Protein AF-0000000076749119 (afdb_homodimer)

Secondary structure (DSSP, 8-state):
-EEEEEEEETTTTEEEEEEEESSS-GGGTSEEEETTTEEEEEEESS--TTHHHHHHHHHHTT--HHHHHHHHHHT-TTGGGEEEEEEETTS-EEEEE-TTSPSS-EEEEETTEEEEEES-S-THHHHHHHHHHHHHHBS-HHHHHTTPPP-BPTTHHHHHHHHHHHHHHHHHHHTT--S---EEEEEEE-SSS--EEEEES--SS-HHHHHHHHHHHHHSHHHHHHHHTS---/-EEEEEEEETTTTEEEEEEEESSS-GGGTSEEEETTTEEEEEEESS--TTHHHHHHHHHHTT--HHHHHHHHHHT-TTGGGEEEEEEETTS-EEEEE-TTSPSS-EEEEETTEEEEEES-S-THHHHHHHHHHHHHHBS-HHHHHTTPPP-BPTTHHHHHHHHHHHHHHHHHHHT-S-S---EEEEEEE-SSS--EEEEES--SS-HHHHHHHHHHHHTSHHHHHHHHTS---

Sequence (466 aa):
MTISLIHVNPKTGLSASITATGGVAVGGYVNHSWRNLGGCATQGLFTNPWYADLARKCLTEGMSAAETVEALKAGDAEFSKRQCLVMDKNGNSAFIHGNDNVPVTGSIAFPTLAVAGNMLESNSVLAALADSFLEQVAINVESVKAGGVPTYRHDYEDQLPETLISALEKALQAGGDKRGTFSASLRVESMTKAPVDIRVDWADGDLIEALRKVLRHVRGAEFQEFLNNLPNQMTISLIHVNPKTGLSASITATGGVAVGGYVNHSWRNLGGCATQGLFTNPWYADLARKCLTEGMSAAETVEALKAGDAEFSKRQCLVMDKNGNSAFIHGNDNVPVTGSIAFPTLAVAGNMLESNSVLAALADSFLEQVAINVESVKAGGVPTYRHDYEDQLPETLISALEKALQAGGDKRGTFSASLRVESMTKAPVDIRVDWADGDLIEALRKVLRHVRGAEFQEFLNNLPNQ

Foldseek 3Di:
DKKKKWFADLVFQKIKMKMWFLAFQLVQAAWATDGLWWIKGKDFQDGDRCLRVQLSVCSVVPHAQVRSVVVSPVVDPVLLRIWMWTHTSQQDIDIRHRVPGAPPWDKDGWRRMIMTDGPFLDCVLRVLLRLQLLVQFFDPSVCRSVRDDGDTDDPSLVCVLVSNLRSNVRSCVRRPVDPRIFKMWIWMAGLPWAIDTDIGRGDNDDHSVVSVVVVVVCVDPVNVVVRVPDDSD/DKKKKWFADLVFQKIKMKMWFLAFQLVQAAWATDGLWWIKGKDFQDGDRCLRVQLSVCSVVPHAQARSVVVSPVVDPVLLRIWMWTHTSQQDIDIRHRVPGAPPWDKDGWRRMIMTDTPFLDCVLRVLLRLQLLVQFFDPSVCRSVRDDGDGDDPSLVCVLVSNLRSNVRSCVRRPVDDGIFKMWIWMAGLPWAIDTDIGRGDPDR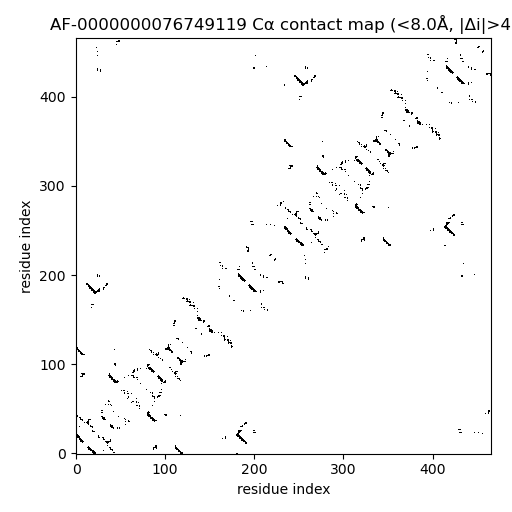HSVVSVVVVVVCVDPVNVVVRVPDDSD

pLDDT: mean 96.7, std 5.25, range [51.69, 98.94]

Structure (mmCIF, N/CA/C/O backbone):
data_AF-0000000076749119-model_v1
#
loop_
_entity.id
_entity.type
_entity.pdbx_description
1 polymer 'DUF1028 domain-containing protein'
#
loop_
_atom_site.group_PDB
_atom_site.id
_atom_site.type_symbol
_atom_site.label_atom_id
_atom_site.label_alt_id
_atom_site.label_comp_id
_atom_site.label_asym_id
_atom_site.label_entity_id
_atom_site.label_seq_id
_atom_site.pdbx_PDB_ins_code
_atom_site.Cartn_x
_atom_site.Cartn_y
_atom_site.Cartn_z
_atom_site.occupancy
_atom_site.B_iso_or_equiv
_atom_site.auth_seq_id
_atom_site.auth_comp_id
_atom_site.auth_asym_id
_atom_site.auth_atom_id
_atom_site.pdbx_PDB_model_num
ATOM 1 N N . MET A 1 1 ? 11.945 16.641 -1.757 1 92.12 1 MET A N 1
ATOM 2 C CA . MET A 1 1 ? 10.93 17.062 -0.795 1 92.12 1 MET A CA 1
ATOM 3 C C . MET A 1 1 ? 9.969 15.93 -0.488 1 92.12 1 MET A C 1
ATOM 5 O O . MET A 1 1 ? 9.547 15.203 -1.393 1 92.12 1 MET A O 1
ATOM 9 N N . THR A 1 2 ? 9.688 15.672 0.754 1 97.06 2 THR A N 1
ATOM 10 C CA . THR A 1 2 ? 8.617 14.781 1.195 1 97.06 2 THR A CA 1
ATOM 11 C C . THR A 1 2 ? 7.703 15.492 2.189 1 97.06 2 THR A C 1
ATOM 13 O O . THR A 1 2 ? 8.172 16.078 3.166 1 97.06 2 THR A O 1
ATOM 16 N N . ILE A 1 3 ? 6.418 15.484 1.894 1 98.25 3 ILE A N 1
ATOM 17 C CA . ILE A 1 3 ? 5.457 16.125 2.787 1 98.25 3 ILE A CA 1
ATOM 18 C C . ILE A 1 3 ? 4.332 15.148 3.119 1 98.25 3 ILE A C 1
ATOM 20 O O . ILE A 1 3 ? 3.938 14.336 2.279 1 98.25 3 ILE A O 1
ATOM 24 N N . SER A 1 4 ? 3.822 15.203 4.344 1 98.88 4 SER A N 1
ATOM 25 C CA . SER A 1 4 ? 2.781 14.297 4.812 1 98.88 4 SER A CA 1
ATOM 26 C C . SER A 1 4 ? 1.762 15.023 5.68 1 98.88 4 SER A C 1
ATOM 28 O O . SER A 1 4 ? 2.111 15.953 6.41 1 98.88 4 SER A O 1
ATOM 30 N N . LEU A 1 5 ? 0.556 14.602 5.555 1 98.94 5 LEU A N 1
ATOM 31 C CA . LEU A 1 5 ? -0.554 15.023 6.402 1 98.94 5 LEU A CA 1
ATOM 32 C C . LEU A 1 5 ? -1.26 13.82 7.016 1 98.94 5 LEU A C 1
ATOM 34 O O . LEU A 1 5 ? -1.499 12.82 6.332 1 98.94 5 LEU A O 1
ATOM 38 N N . ILE A 1 6 ? -1.573 13.836 8.336 1 98.94 6 ILE A N 1
ATOM 39 C CA . ILE A 1 6 ? -2.43 12.859 8.992 1 98.94 6 ILE A CA 1
ATOM 40 C C . ILE A 1 6 ? -3.59 13.57 9.688 1 98.94 6 ILE A C 1
ATOM 42 O O . ILE A 1 6 ? -3.398 14.609 10.32 1 98.94 6 ILE A O 1
ATOM 46 N N . HIS A 1 7 ? -4.727 13.07 9.516 1 98.94 7 HIS A N 1
ATOM 47 C CA . HIS A 1 7 ? -5.945 13.516 10.18 1 98.94 7 HIS A CA 1
ATOM 48 C C . HIS A 1 7 ? -6.652 12.352 10.867 1 98.94 7 HIS A C 1
ATOM 50 O O . HIS A 1 7 ? -6.793 11.273 10.289 1 98.94 7 HIS A O 1
ATOM 56 N N . VAL A 1 8 ? -7.074 12.586 12.117 1 98.81 8 VAL A N 1
ATOM 57 C CA . VAL A 1 8 ? -7.863 11.609 12.859 1 98.81 8 VAL A CA 1
ATOM 58 C C . VAL A 1 8 ? -9.125 12.281 13.406 1 98.81 8 VAL A C 1
ATOM 60 O O . VAL A 1 8 ? -9.078 13.414 13.883 1 98.81 8 VAL A O 1
ATOM 63 N N . ASN A 1 9 ? -10.242 11.641 13.273 1 98.62 9 ASN A N 1
ATOM 64 C CA . ASN A 1 9 ? -11.461 12.016 13.977 1 98.62 9 ASN A CA 1
ATOM 65 C C . ASN A 1 9 ? -11.75 11.07 15.141 1 98.62 9 ASN A C 1
ATOM 67 O O . ASN A 1 9 ? -12.258 9.969 14.938 1 98.62 9 ASN A O 1
ATOM 71 N N . PRO A 1 10 ? -11.445 11.531 16.391 1 98.12 10 PRO A N 1
ATOM 72 C CA . PRO A 1 10 ? -11.594 10.641 17.531 1 98.12 10 PRO A CA 1
ATOM 73 C C . PRO A 1 10 ? -13.039 10.18 17.734 1 98.12 10 PRO A C 1
ATOM 75 O O . PRO A 1 10 ? -13.266 9.109 18.312 1 98.12 10 PRO A O 1
ATOM 78 N N . LYS A 1 11 ? -13.961 10.906 17.281 1 97.5 11 LYS A N 1
ATOM 79 C CA . LYS A 1 11 ? -15.367 10.578 17.516 1 97.5 11 LYS A CA 1
ATOM 80 C C . LYS A 1 11 ? -15.812 9.414 16.625 1 97.5 11 LYS A C 1
ATOM 82 O O . LYS A 1 11 ? -16.609 8.57 17.047 1 97.5 11 LYS A O 1
ATOM 87 N N . THR A 1 12 ? -15.297 9.344 15.414 1 97.56 12 THR A N 1
ATOM 88 C CA . THR A 1 12 ? -15.805 8.367 14.461 1 97.56 12 THR A CA 1
ATOM 89 C C . THR A 1 12 ? -14.805 7.227 14.266 1 97.56 12 THR A C 1
ATOM 91 O O . THR A 1 12 ? -15.141 6.195 13.68 1 97.56 12 THR A O 1
ATOM 94 N N . GLY A 1 13 ? -13.586 7.395 14.703 1 97.88 13 GLY A N 1
ATOM 95 C CA . GLY A 1 13 ? -12.547 6.402 14.492 1 97.88 13 GLY A CA 1
ATOM 96 C C . GLY A 1 13 ? -11.883 6.512 13.141 1 97.88 13 GLY A C 1
ATOM 97 O O . GLY A 1 13 ? -11.094 5.641 12.75 1 97.88 13 GLY A O 1
ATOM 98 N N . LEU A 1 14 ? -12.195 7.566 12.391 1 98.5 14 LEU A N 1
ATOM 99 C CA . LEU A 1 14 ? -11.633 7.801 11.07 1 98.5 14 LEU A CA 1
ATOM 100 C C . LEU A 1 14 ? -10.164 8.203 11.172 1 98.5 14 LEU A C 1
ATOM 102 O O . LEU A 1 14 ? -9.797 9.008 12.031 1 98.5 14 LEU A O 1
ATOM 106 N N . SER A 1 15 ? -9.328 7.613 10.352 1 98.88 15 SER A N 1
ATOM 107 C CA . SER A 1 15 ? -7.938 8.008 10.156 1 98.88 15 SER A CA 1
ATOM 108 C C . SER A 1 15 ? -7.621 8.203 8.68 1 98.88 15 SER A C 1
ATOM 110 O O . SER A 1 15 ? -7.992 7.367 7.844 1 98.88 15 SER A O 1
ATOM 112 N N . ALA A 1 16 ? -6.949 9.297 8.32 1 98.94 16 ALA A N 1
ATOM 113 C CA . ALA A 1 16 ? -6.641 9.617 6.926 1 98.94 16 ALA A CA 1
ATOM 114 C C . ALA A 1 16 ? -5.238 10.203 6.797 1 98.94 16 ALA A C 1
ATOM 116 O O . ALA A 1 16 ? -4.742 10.859 7.719 1 98.94 16 ALA A O 1
ATOM 117 N N . SER A 1 17 ? -4.617 9.977 5.707 1 98.94 17 SER A N 1
ATOM 118 C CA . SER A 1 17 ? -3.281 10.508 5.457 1 98.94 17 SER A CA 1
ATOM 119 C C . SER A 1 17 ? -3.049 10.734 3.967 1 98.94 17 SER A C 1
ATOM 121 O O . SER A 1 17 ? -3.686 10.102 3.127 1 98.94 17 SER A O 1
ATOM 123 N N . ILE A 1 18 ? -2.18 11.641 3.623 1 98.94 18 ILE A N 1
ATOM 124 C CA . ILE A 1 18 ? -1.672 11.859 2.271 1 98.94 18 ILE A CA 1
ATOM 125 C C . ILE A 1 18 ? -0.197 12.242 2.332 1 98.94 18 ILE A C 1
ATOM 127 O O . ILE A 1 18 ? 0.235 12.93 3.26 1 98.94 18 ILE A O 1
ATOM 131 N N . THR A 1 19 ? 0.56 11.797 1.427 1 98.88 19 THR A N 1
ATOM 132 C CA . THR A 1 19 ? 1.986 12.078 1.323 1 98.88 19 THR A CA 1
ATOM 133 C C . THR A 1 19 ? 2.404 12.227 -0.137 1 98.88 19 THR A C 1
ATOM 135 O O . THR A 1 19 ? 1.783 11.641 -1.027 1 98.88 19 THR A O 1
ATOM 138 N N . ALA A 1 20 ? 3.422 13.031 -0.382 1 98.19 20 ALA A N 1
ATOM 139 C CA . ALA A 1 20 ? 4.023 13.172 -1.705 1 98.19 20 ALA A CA 1
ATOM 140 C C . ALA A 1 20 ? 5.527 13.406 -1.604 1 98.19 20 ALA A C 1
ATOM 142 O O . ALA A 1 20 ? 6.02 13.898 -0.585 1 98.19 20 ALA A O 1
ATOM 143 N N . THR A 1 21 ? 6.234 13.07 -2.602 1 97.06 21 THR A N 1
ATOM 144 C CA . THR A 1 21 ? 7.684 13.242 -2.611 1 97.06 21 THR A CA 1
ATOM 145 C C . THR A 1 21 ? 8.211 13.312 -4.043 1 97.06 21 THR A C 1
ATOM 147 O O . THR A 1 21 ? 7.484 13 -4.992 1 97.06 21 THR A O 1
ATOM 150 N N . GLY A 1 22 ? 9.453 13.773 -4.117 1 95.44 22 GLY A N 1
ATOM 151 C CA . GLY A 1 22 ? 10.156 13.758 -5.391 1 95.44 22 GLY A CA 1
ATOM 152 C C . GLY A 1 22 ? 10.711 12.391 -5.746 1 95.44 22 GLY A C 1
ATOM 153 O O . GLY A 1 22 ? 11.219 12.195 -6.852 1 95.44 22 GLY A O 1
ATOM 154 N N . GLY A 1 23 ? 10.586 11.398 -4.875 1 95.44 23 GLY A N 1
ATOM 155 C CA . GLY A 1 23 ? 11.031 10.039 -5.137 1 95.44 23 GLY A CA 1
ATOM 156 C C . GLY A 1 23 ? 9.945 9.148 -5.711 1 95.44 23 GLY A C 1
ATOM 157 O O . GLY A 1 23 ? 8.82 9.602 -5.934 1 95.44 23 GLY A O 1
ATOM 158 N N . VAL A 1 24 ? 10.32 7.938 -5.996 1 97.62 24 VAL A N 1
ATOM 159 C CA . VAL A 1 24 ? 9.406 6.984 -6.621 1 97.62 24 VAL A CA 1
ATOM 160 C C . VAL A 1 24 ? 8.633 6.223 -5.543 1 97.62 24 VAL A C 1
ATOM 162 O O . VAL A 1 24 ? 9.188 5.898 -4.488 1 97.62 24 VAL A O 1
ATOM 165 N N . ALA A 1 25 ? 7.367 5.922 -5.703 1 98.25 25 ALA A N 1
ATOM 166 C CA . ALA A 1 25 ? 6.531 4.961 -4.984 1 98.25 25 ALA A CA 1
ATOM 167 C C . ALA A 1 25 ? 6.5 5.273 -3.49 1 98.25 25 ALA A C 1
ATOM 169 O O . ALA A 1 25 ? 6.754 4.398 -2.662 1 98.25 25 ALA A O 1
ATOM 170 N N . VAL A 1 26 ? 6.145 6.504 -3.172 1 98.31 26 VAL A N 1
ATOM 171 C CA . VAL A 1 26 ? 6.168 6.977 -1.791 1 98.31 26 VAL A CA 1
ATOM 172 C C . VAL A 1 26 ? 5.195 6.156 -0.947 1 98.31 26 VAL A C 1
ATOM 174 O O . VAL A 1 26 ? 5.449 5.902 0.233 1 98.31 26 VAL A O 1
ATOM 177 N N . GLY A 1 27 ? 4.145 5.66 -1.545 1 98.44 27 GLY A N 1
ATOM 178 C CA . GLY A 1 27 ? 3.09 4.953 -0.838 1 98.44 27 GLY A CA 1
ATOM 179 C C . GLY A 1 27 ? 3.527 3.604 -0.305 1 98.44 27 GLY A C 1
ATOM 180 O O . GLY A 1 27 ? 2.846 3.01 0.533 1 98.44 27 GLY A O 1
ATOM 181 N N . GLY A 1 28 ? 4.613 3.098 -0.78 1 97.56 28 GLY A N 1
ATOM 182 C CA . GLY A 1 28 ? 5.137 1.83 -0.295 1 97.56 28 GLY A CA 1
ATOM 183 C C . GLY A 1 28 ? 5.859 1.95 1.033 1 97.56 28 GLY A C 1
ATOM 184 O O . GLY A 1 28 ? 6.152 0.942 1.679 1 97.56 28 GLY A O 1
ATOM 185 N N . TYR A 1 29 ? 5.996 3.242 1.55 1 97.5 29 TYR A N 1
ATOM 186 C CA . TYR A 1 29 ? 6.914 3.371 2.676 1 97.5 29 TYR A CA 1
ATOM 187 C C . TYR A 1 29 ? 6.371 4.348 3.713 1 97.5 29 TYR A C 1
ATOM 189 O O . TYR A 1 29 ? 6.512 4.125 4.918 1 97.5 29 TYR A O 1
ATOM 197 N N . VAL A 1 30 ? 5.664 5.363 3.346 1 98.56 30 VAL A N 1
ATOM 198 C CA . VAL A 1 30 ? 5.719 6.57 4.164 1 98.56 30 VAL A CA 1
ATOM 199 C C . VAL A 1 30 ? 4.441 6.691 4.992 1 98.56 30 VAL A C 1
ATOM 201 O O . VAL A 1 30 ? 4.492 6.723 6.223 1 98.56 30 VAL A O 1
ATOM 204 N N . ASN A 1 31 ? 3.275 6.746 4.363 1 98.75 31 ASN A N 1
ATOM 205 C CA . ASN A 1 31 ? 2.092 7.086 5.145 1 98.75 31 ASN A CA 1
ATOM 206 C C . ASN A 1 31 ? 1.237 5.855 5.434 1 98.75 31 ASN A C 1
ATOM 208 O O . ASN A 1 31 ? 1.071 4.992 4.57 1 98.75 31 ASN A O 1
ATOM 212 N N . HIS A 1 32 ? 0.702 5.809 6.66 1 98.75 32 HIS A N 1
ATOM 213 C CA . HIS A 1 32 ? -0.131 4.73 7.18 1 98.75 32 HIS A CA 1
ATOM 214 C C . HIS A 1 32 ? -1.285 5.281 8.016 1 98.75 32 HIS A C 1
ATOM 216 O O . HIS A 1 32 ? -1.109 6.238 8.766 1 98.75 32 HIS A O 1
ATOM 222 N N . SER A 1 33 ? -2.432 4.766 7.809 1 98.69 33 SER A N 1
ATOM 223 C CA . SER A 1 33 ? -3.625 5.078 8.586 1 98.69 33 SER A CA 1
ATOM 224 C C . SER A 1 33 ? -4.336 3.807 9.047 1 98.69 33 SER A C 1
ATOM 226 O O . SER A 1 33 ? -4.461 2.85 8.281 1 98.69 33 SER A O 1
ATOM 228 N N . TRP A 1 34 ? -4.719 3.762 10.258 1 98.06 34 TRP A N 1
ATOM 229 C CA . TRP A 1 34 ? -5.426 2.617 10.828 1 98.06 34 TRP A CA 1
ATOM 230 C C . TRP A 1 34 ? -6.719 3.057 11.5 1 98.06 34 TRP A C 1
ATOM 232 O O . TRP A 1 34 ? -6.703 3.9 12.398 1 98.06 34 TRP A O 1
ATOM 242 N N . ARG A 1 35 ? -7.828 2.48 11.062 1 96.94 35 ARG A N 1
ATOM 243 C CA . ARG A 1 35 ? -9.125 2.836 11.625 1 96.94 35 ARG A CA 1
ATOM 244 C C . ARG A 1 35 ? -9.156 2.611 13.133 1 96.94 35 ARG A C 1
ATOM 246 O O . ARG A 1 35 ? -8.641 1.605 13.625 1 96.94 35 ARG A O 1
ATOM 253 N N . ASN A 1 36 ? -9.672 3.574 13.82 1 97.69 36 ASN A N 1
ATOM 254 C CA . ASN A 1 36 ? -9.867 3.576 15.266 1 97.69 36 ASN A CA 1
ATOM 255 C C . ASN A 1 36 ? -8.547 3.453 16.016 1 97.69 36 ASN A C 1
ATOM 257 O O . ASN A 1 36 ? -8.508 2.939 17.141 1 97.69 36 ASN A O 1
ATOM 261 N N . LEU A 1 37 ? -7.492 3.842 15.43 1 98.62 37 LEU A N 1
ATOM 262 C CA . LEU A 1 37 ? -6.184 3.658 16.047 1 98.62 37 LEU A CA 1
ATOM 263 C C . LEU A 1 37 ? -5.309 4.891 15.844 1 98.62 37 LEU A C 1
ATOM 265 O O . LEU A 1 37 ? -4.629 5.328 16.781 1 98.62 37 LEU A O 1
ATOM 269 N N . GLY A 1 38 ? -5.258 5.438 14.672 1 98.81 38 GLY A N 1
ATOM 270 C CA . GLY A 1 38 ? -4.406 6.57 14.359 1 98.81 38 GLY A CA 1
ATOM 271 C C . GLY A 1 38 ? -3.621 6.395 13.07 1 98.81 38 GLY A C 1
ATOM 272 O O . GLY A 1 38 ? -4.102 5.766 12.125 1 98.81 38 GLY A O 1
ATOM 273 N N . GLY A 1 39 ? -2.496 7.066 12.992 1 98.88 39 GLY A N 1
ATOM 274 C CA . GLY A 1 39 ? -1.679 6.973 11.797 1 98.88 39 GLY A CA 1
ATOM 275 C C . GLY A 1 39 ? -0.218 7.301 12.039 1 98.88 39 GLY A C 1
ATOM 276 O O . GLY A 1 39 ? 0.156 7.699 13.141 1 98.88 39 GLY A O 1
ATOM 277 N N . CYS A 1 40 ? 0.523 7.035 11.062 1 98.81 40 CYS A N 1
ATOM 278 C CA . CYS A 1 40 ? 1.967 7.242 11.078 1 98.81 40 CYS A CA 1
ATOM 279 C C . CYS A 1 40 ? 2.48 7.609 9.695 1 98.81 40 CYS A C 1
ATOM 281 O O . CYS A 1 40 ? 2.055 7.027 8.695 1 98.81 40 CYS A O 1
ATOM 283 N N . ALA A 1 41 ? 3.273 8.641 9.602 1 98.88 41 ALA A N 1
ATOM 284 C CA . ALA A 1 41 ? 4.043 8.953 8.406 1 98.88 41 ALA A CA 1
ATOM 285 C C . ALA A 1 41 ? 5.543 8.914 8.688 1 98.88 41 ALA A C 1
ATOM 287 O O . ALA A 1 41 ? 6.082 9.82 9.32 1 98.88 41 ALA A O 1
ATOM 288 N N . THR A 1 42 ? 6.211 7.887 8.242 1 98.69 42 THR A N 1
ATOM 289 C CA . THR A 1 42 ? 7.648 7.738 8.422 1 98.69 42 THR A CA 1
ATOM 290 C C . THR A 1 42 ? 8.398 8.156 7.156 1 98.69 42 THR A C 1
ATOM 292 O O . THR A 1 42 ? 8.062 7.707 6.059 1 98.69 42 THR A O 1
ATOM 295 N N . GLN A 1 43 ? 9.289 9.109 7.246 1 98.56 43 GLN A N 1
ATOM 296 C CA . GLN A 1 43 ? 10.055 9.711 6.16 1 98.56 43 GLN A CA 1
ATOM 297 C C . GLN A 1 43 ? 11.398 10.242 6.66 1 98.56 43 GLN A C 1
ATOM 299 O O . GLN A 1 43 ? 11.859 9.859 7.738 1 98.56 43 GLN A O 1
ATOM 304 N N . GLY A 1 44 ? 12.18 11.023 5.852 1 97.5 44 GLY A N 1
ATOM 305 C CA . GLY A 1 44 ? 13.461 11.586 6.266 1 97.5 44 GLY A CA 1
ATOM 306 C C . GLY A 1 44 ? 14.547 11.414 5.227 1 97.5 44 GLY A C 1
ATOM 307 O O . GLY A 1 44 ? 14.266 11.078 4.074 1 97.5 44 GLY A O 1
ATOM 308 N N . LEU A 1 45 ? 15.789 11.734 5.734 1 96.31 45 LEU A N 1
ATOM 309 C CA . LEU A 1 45 ? 16.938 11.477 4.867 1 96.31 45 LEU A CA 1
ATOM 310 C C . LEU A 1 45 ? 16.922 10.031 4.371 1 96.31 45 LEU A C 1
ATOM 312 O O . LEU A 1 45 ? 17.031 9.781 3.17 1 96.31 45 LEU A O 1
ATOM 316 N N . PHE A 1 46 ? 16.734 9.141 5.309 1 96.31 46 PHE A N 1
ATOM 317 C CA . PHE A 1 46 ? 16.438 7.738 5.047 1 96.31 46 PHE A CA 1
ATOM 318 C C . PHE A 1 46 ? 15.281 7.25 5.91 1 96.31 46 PHE A C 1
ATOM 320 O O . PHE A 1 46 ? 15.367 7.281 7.141 1 96.31 46 PHE A O 1
ATOM 327 N N . THR A 1 47 ? 14.258 6.75 5.176 1 96.12 47 THR A N 1
ATOM 328 C CA . THR A 1 47 ? 13.055 6.246 5.828 1 96.12 47 THR A CA 1
ATOM 329 C C . THR A 1 47 ? 13.352 4.953 6.586 1 96.12 47 THR A C 1
ATOM 331 O O . THR A 1 47 ? 14.164 4.141 6.145 1 96.12 47 THR A O 1
ATOM 334 N N . ASN A 1 48 ? 12.828 4.836 7.75 1 97.31 48 ASN A N 1
ATOM 335 C CA . ASN A 1 48 ? 12.719 3.521 8.375 1 97.31 48 ASN A CA 1
ATOM 336 C C . ASN A 1 48 ? 11.359 2.889 8.109 1 97.31 48 ASN A C 1
ATOM 338 O O . ASN A 1 48 ? 10.375 3.223 8.773 1 97.31 48 ASN A O 1
ATOM 342 N N . PRO A 1 49 ? 11.305 1.993 7.172 1 95.19 49 PRO A N 1
ATOM 343 C CA . PRO A 1 49 ? 10 1.452 6.777 1 95.19 49 PRO A CA 1
ATOM 344 C C . PRO A 1 49 ? 9.367 0.595 7.867 1 95.19 49 PRO A C 1
ATOM 346 O O . PRO A 1 49 ? 8.188 0.25 7.777 1 95.19 49 PRO A O 1
ATOM 349 N N . TRP A 1 50 ? 10.016 0.304 8.93 1 95.12 50 TRP A N 1
ATOM 350 C CA . TRP A 1 50 ? 9.531 -0.58 9.984 1 95.12 50 TRP A CA 1
ATOM 351 C C . TRP A 1 50 ? 8.875 0.219 11.102 1 95.12 50 TRP A C 1
ATOM 353 O O . TRP A 1 50 ? 8.234 -0.353 11.992 1 95.12 50 TRP A O 1
ATOM 363 N N . TYR A 1 51 ? 9.055 1.513 11.039 1 98.25 51 TYR A N 1
ATOM 364 C CA . TYR A 1 51 ? 8.422 2.377 12.031 1 98.25 51 TYR A CA 1
ATOM 365 C C . TYR A 1 51 ? 6.914 2.146 12.078 1 98.25 51 TYR A C 1
ATOM 367 O O . TYR A 1 51 ? 6.312 2.17 13.156 1 98.25 51 TYR A O 1
ATOM 375 N N . ALA A 1 52 ? 6.344 1.939 10.945 1 97.31 52 ALA A N 1
ATOM 376 C CA . ALA A 1 52 ? 4.891 1.816 10.875 1 97.31 52 ALA A CA 1
ATOM 377 C C . ALA A 1 52 ? 4.402 0.639 11.711 1 97.31 52 ALA A C 1
ATOM 379 O O . ALA A 1 52 ? 3.428 0.763 12.461 1 97.31 52 ALA A O 1
ATOM 380 N N . ASP A 1 53 ? 5.062 -0.527 11.586 1 95.5 53 ASP A N 1
ATOM 381 C CA . ASP A 1 53 ? 4.66 -1.711 12.344 1 95.5 53 ASP A CA 1
ATOM 382 C C . ASP A 1 53 ? 4.797 -1.479 13.844 1 95.5 53 ASP A C 1
ATOM 384 O O . ASP A 1 53 ? 3.916 -1.853 14.617 1 95.5 53 ASP A O 1
ATOM 388 N N . LEU A 1 54 ? 5.902 -0.896 14.219 1 97.38 54 LEU A N 1
ATOM 389 C CA . LEU A 1 54 ? 6.125 -0.639 15.633 1 97.38 54 LEU A CA 1
ATOM 390 C C . LEU A 1 54 ? 5.141 0.398 16.156 1 97.38 54 LEU A C 1
ATOM 392 O O . LEU A 1 54 ? 4.613 0.256 17.266 1 97.38 54 LEU A O 1
ATOM 396 N N . ALA A 1 55 ? 4.945 1.464 15.406 1 98.75 55 ALA A N 1
ATOM 397 C CA . ALA A 1 55 ? 3.975 2.48 15.805 1 98.75 55 ALA A CA 1
ATOM 398 C C . ALA A 1 55 ? 2.586 1.873 15.977 1 98.75 55 ALA A C 1
ATOM 400 O O . ALA A 1 55 ? 1.898 2.154 16.969 1 98.75 55 ALA A O 1
ATOM 401 N N . ARG A 1 56 ? 2.191 1.062 15.047 1 98.31 56 ARG A N 1
ATOM 402 C CA . ARG A 1 56 ? 0.889 0.41 15.125 1 98.31 56 ARG A CA 1
ATOM 403 C C . ARG A 1 56 ? 0.766 -0.42 16.391 1 98.31 56 ARG A C 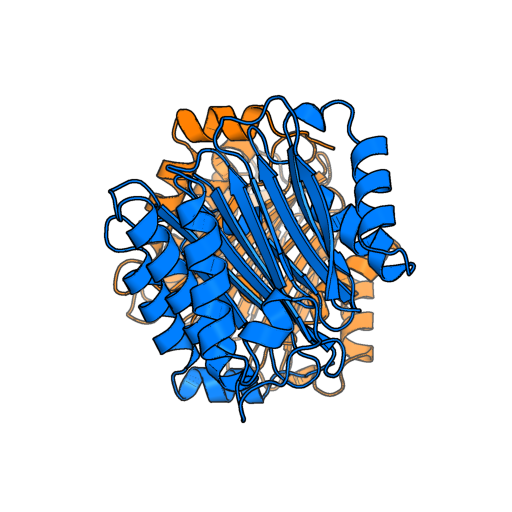1
ATOM 405 O O . ARG A 1 56 ? -0.268 -0.388 17.062 1 98.31 56 ARG A O 1
ATOM 412 N N . LYS A 1 57 ? 1.788 -1.188 16.656 1 97.88 57 LYS A N 1
ATOM 413 C CA . LYS A 1 57 ? 1.807 -2.012 17.859 1 97.88 57 LYS A CA 1
ATOM 414 C C . LYS A 1 57 ? 1.654 -1.154 19.109 1 97.88 57 LYS A C 1
ATOM 416 O O . LYS A 1 57 ? 0.819 -1.445 19.969 1 97.88 57 LYS A O 1
ATOM 421 N N . CYS A 1 58 ? 2.461 -0.097 19.203 1 98.81 58 CYS A N 1
ATOM 422 C CA . CYS A 1 58 ? 2.43 0.789 20.359 1 98.81 58 CYS A CA 1
ATOM 423 C C . CYS A 1 58 ? 1.046 1.403 20.547 1 98.81 58 CYS A C 1
ATOM 425 O O . CYS A 1 58 ? 0.493 1.39 21.641 1 98.81 58 CYS A O 1
ATOM 427 N N . LEU A 1 59 ? 0.458 1.89 19.484 1 98.88 59 LEU A N 1
ATOM 428 C CA . LEU A 1 59 ? -0.856 2.521 19.547 1 98.88 59 LEU A CA 1
ATOM 429 C C . LEU A 1 59 ? -1.93 1.509 19.922 1 98.88 59 LEU A C 1
ATOM 431 O O . LEU A 1 59 ? -2.855 1.832 20.672 1 98.88 59 LEU A O 1
ATOM 435 N N . THR A 1 60 ? -1.81 0.3 19.406 1 98.25 60 THR A N 1
ATOM 436 C CA . THR A 1 60 ? -2.748 -0.766 19.734 1 98.25 60 THR A CA 1
ATOM 437 C C . THR A 1 60 ? -2.697 -1.085 21.219 1 98.25 60 THR A C 1
ATOM 439 O O . THR A 1 60 ? -3.721 -1.402 21.828 1 98.25 60 THR A O 1
ATOM 442 N N . GLU A 1 61 ? -1.54 -0.988 21.766 1 98.44 61 GLU A N 1
ATOM 443 C CA . GLU A 1 61 ? -1.336 -1.264 23.188 1 98.44 61 GLU A CA 1
ATOM 444 C C . GLU A 1 61 ? -1.754 -0.074 24.031 1 98.44 61 GLU A C 1
ATOM 446 O O . GLU A 1 61 ? -1.597 -0.098 25.266 1 98.44 61 GLU A O 1
ATOM 451 N N . GLY A 1 62 ? -2.166 0.996 23.469 1 98.44 62 GLY A N 1
ATOM 452 C CA . GLY A 1 62 ? -2.76 2.109 24.188 1 98.44 62 GLY A CA 1
ATOM 453 C C . GLY A 1 62 ? -1.783 3.24 24.453 1 98.44 62 GLY A C 1
ATOM 454 O O . GLY A 1 62 ? -2.098 4.184 25.188 1 98.44 62 GLY A O 1
ATOM 455 N N . MET A 1 63 ? -0.62 3.199 23.875 1 98.75 63 MET A N 1
ATOM 456 C CA . MET A 1 63 ? 0.359 4.266 24.062 1 98.75 63 MET A CA 1
ATOM 457 C C . MET A 1 63 ? -0.075 5.535 23.328 1 98.75 63 MET A C 1
ATOM 459 O O . MET A 1 63 ? -0.719 5.465 22.281 1 98.75 63 MET A O 1
ATOM 463 N N . SER A 1 64 ? 0.274 6.652 23.922 1 98.88 64 SER A N 1
ATOM 464 C CA . SER A 1 64 ? 0.052 7.941 23.266 1 98.88 64 SER A CA 1
ATOM 465 C C . SER A 1 64 ? 1.004 8.141 22.094 1 98.88 64 SER A C 1
ATOM 467 O O . SER A 1 64 ? 1.954 7.371 21.922 1 98.88 64 SER A O 1
ATOM 469 N N . ALA A 1 65 ? 0.703 9.148 21.297 1 98.94 65 ALA A N 1
ATOM 470 C CA . ALA A 1 65 ? 1.61 9.5 20.219 1 98.94 65 ALA A CA 1
ATOM 471 C C . ALA A 1 65 ? 3.012 9.789 20.734 1 98.94 65 ALA A C 1
ATOM 473 O O . ALA A 1 65 ? 4.004 9.328 20.172 1 98.94 65 ALA A O 1
ATOM 474 N N . ALA A 1 66 ? 3.096 10.539 21.812 1 98.88 66 ALA A N 1
ATOM 475 C CA . ALA A 1 66 ? 4.383 10.906 22.406 1 98.88 66 ALA A CA 1
ATOM 476 C C . ALA A 1 66 ? 5.141 9.68 22.875 1 98.88 66 ALA A C 1
ATOM 478 O O . ALA A 1 66 ? 6.344 9.547 22.625 1 98.88 66 ALA A O 1
ATOM 479 N N . GLU A 1 67 ? 4.438 8.82 23.547 1 98.94 67 GLU A N 1
ATOM 480 C CA . GLU A 1 67 ? 5.059 7.582 24.016 1 98.94 67 GLU A CA 1
ATOM 481 C C . GLU A 1 67 ? 5.52 6.719 22.844 1 98.94 67 GLU A C 1
ATOM 483 O O . GLU A 1 67 ? 6.578 6.09 22.922 1 98.94 67 GLU A O 1
ATOM 488 N N . THR A 1 68 ? 4.723 6.645 21.812 1 98.94 68 THR A N 1
ATOM 489 C CA . THR A 1 68 ? 5.059 5.871 20.625 1 98.94 68 THR A CA 1
ATOM 490 C C . THR A 1 68 ? 6.328 6.402 19.984 1 98.94 68 THR A C 1
ATOM 492 O O . THR A 1 68 ? 7.219 5.629 19.609 1 98.94 68 THR A O 1
ATOM 495 N N . VAL A 1 69 ? 6.445 7.707 19.859 1 98.88 69 VAL A N 1
ATOM 496 C CA . VAL A 1 69 ? 7.617 8.328 19.266 1 98.88 69 VAL A CA 1
ATOM 497 C C . VAL A 1 69 ? 8.867 7.98 20.078 1 98.88 69 VAL A C 1
ATOM 499 O O . VAL A 1 69 ? 9.914 7.668 19.5 1 98.88 69 VAL A O 1
ATOM 502 N N . GLU A 1 70 ? 8.75 8.016 21.391 1 98.81 70 GLU A N 1
ATOM 503 C CA . GLU A 1 70 ? 9.883 7.656 22.234 1 9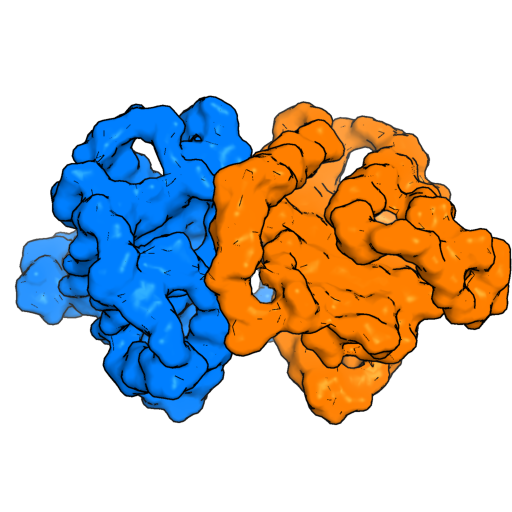8.81 70 GLU A CA 1
ATOM 504 C C . GLU A 1 70 ? 10.273 6.191 22.047 1 98.81 70 GLU A C 1
ATOM 506 O O . GLU A 1 70 ? 11.461 5.859 22.031 1 98.81 70 GLU A O 1
ATOM 511 N N . ALA A 1 71 ? 9.305 5.336 21.891 1 98.81 71 ALA A N 1
ATOM 512 C CA . ALA A 1 71 ? 9.57 3.924 21.625 1 98.81 71 ALA A CA 1
ATOM 513 C C . ALA A 1 71 ? 10.289 3.732 20.297 1 98.81 71 ALA A C 1
ATOM 515 O O . ALA A 1 71 ? 11.219 2.93 20.188 1 98.81 71 ALA A O 1
ATOM 516 N N . LEU A 1 72 ? 9.859 4.457 19.281 1 98.62 72 LEU A N 1
ATOM 517 C CA . LEU A 1 72 ? 10.492 4.383 17.969 1 98.62 72 LEU A CA 1
ATOM 518 C C . LEU A 1 72 ? 11.953 4.801 18.047 1 98.62 72 LEU A C 1
ATOM 520 O O . LEU A 1 72 ? 12.836 4.109 17.531 1 98.62 72 LEU A O 1
ATOM 524 N N . LYS A 1 73 ? 12.219 5.898 18.719 1 98.25 73 LYS A N 1
ATOM 525 C CA . LYS A 1 73 ? 13.586 6.398 18.859 1 98.25 73 LYS A CA 1
ATOM 526 C C . LYS A 1 73 ? 14.469 5.387 19.594 1 98.25 73 LYS A C 1
ATOM 528 O O . LYS A 1 73 ? 15.617 5.156 19.203 1 98.25 73 LYS A O 1
ATOM 533 N N . ALA A 1 74 ? 13.922 4.832 20.594 1 98.06 74 ALA A N 1
ATOM 534 C CA . ALA A 1 74 ? 14.68 3.898 21.422 1 98.06 74 ALA A CA 1
ATOM 535 C C . ALA A 1 74 ? 15.109 2.674 20.625 1 98.06 74 ALA A C 1
ATOM 537 O O . ALA A 1 74 ? 16.156 2.086 20.891 1 98.06 74 ALA A O 1
ATOM 538 N N . GLY A 1 75 ? 14.383 2.326 19.641 1 96.5 75 GLY A N 1
ATOM 539 C CA . GLY A 1 75 ? 14.656 1.124 18.859 1 96.5 75 GLY A CA 1
ATOM 540 C C . GLY A 1 75 ? 15.461 1.395 17.609 1 96.5 75 GLY A C 1
ATOM 541 O O . GLY A 1 75 ? 15.711 0.482 16.812 1 96.5 75 GLY A O 1
ATOM 542 N N . ASP A 1 76 ? 15.891 2.641 17.375 1 97.38 76 ASP A N 1
ATOM 543 C CA . ASP A 1 76 ? 16.562 3.016 16.125 1 97.38 76 ASP A CA 1
ATOM 544 C C . ASP A 1 76 ? 17.781 3.902 16.406 1 97.38 76 ASP A C 1
ATOM 546 O O . ASP A 1 76 ? 17.641 5.125 16.516 1 97.38 76 ASP A O 1
ATOM 550 N N . ALA A 1 77 ? 18.984 3.336 16.328 1 96.62 77 ALA A N 1
ATOM 551 C CA . ALA A 1 77 ? 20.219 4.07 16.609 1 96.62 77 ALA A CA 1
ATOM 552 C C . ALA A 1 77 ? 20.438 5.18 15.586 1 96.62 77 ALA A C 1
ATOM 554 O O . ALA A 1 77 ? 21.188 6.125 15.836 1 96.62 77 ALA A O 1
ATOM 555 N N . GLU A 1 78 ? 19.734 5.09 14.484 1 97.56 78 GLU A N 1
ATOM 556 C CA . GLU A 1 78 ? 19.938 6.066 13.414 1 97.56 78 GLU A CA 1
ATOM 557 C C . GLU A 1 78 ? 18.734 6.988 13.281 1 97.56 78 GLU A C 1
ATOM 559 O O . GLU A 1 78 ? 18.469 7.52 12.203 1 97.56 78 GLU A O 1
ATOM 564 N N . PHE A 1 79 ? 17.969 7.113 14.383 1 97.81 79 PHE A N 1
ATOM 565 C CA . PHE A 1 79 ? 16.766 7.918 14.297 1 97.81 79 PHE A CA 1
ATOM 566 C C . PHE A 1 79 ? 17.094 9.352 13.906 1 97.81 79 PHE A C 1
ATOM 568 O O . PHE A 1 79 ? 16.203 10.109 13.508 1 97.81 79 PHE A O 1
ATOM 575 N N . SER A 1 80 ? 18.422 9.828 14.023 1 98.19 80 SER A N 1
ATOM 576 C CA . SER A 1 80 ? 18.812 11.164 13.602 1 98.19 80 SER A CA 1
ATOM 577 C C . SER A 1 80 ? 18.594 11.359 12.102 1 98.19 80 SER A C 1
ATOM 579 O O . SER A 1 80 ? 18.562 12.492 11.617 1 98.19 80 SER A O 1
ATOM 581 N N . LYS A 1 81 ? 18.438 10.297 11.352 1 98.12 81 LYS A N 1
ATOM 582 C CA . LYS A 1 81 ? 18.203 10.352 9.914 1 98.12 81 LYS A CA 1
ATOM 583 C C . LYS A 1 81 ? 16.719 10.266 9.586 1 98.12 81 LYS A C 1
ATOM 585 O O . LYS A 1 81 ? 16.328 10.258 8.414 1 98.12 81 LYS A O 1
ATOM 590 N N . ARG A 1 82 ? 15.844 10.219 10.664 1 98.5 82 ARG A N 1
ATOM 591 C CA . ARG A 1 82 ? 14.414 9.969 10.461 1 98.5 82 ARG A CA 1
ATOM 592 C C . ARG A 1 82 ? 13.602 11.234 10.688 1 98.5 82 ARG A C 1
ATOM 594 O O . ARG A 1 82 ? 13.977 12.086 11.5 1 98.5 82 ARG A O 1
ATOM 601 N N . GLN A 1 83 ? 12.609 11.367 9.984 1 98.81 83 GLN A N 1
ATOM 602 C CA . GLN A 1 83 ? 11.438 12.148 10.367 1 98.81 83 GLN A CA 1
ATOM 603 C C . GLN A 1 83 ? 10.195 11.266 10.453 1 98.81 83 GLN A C 1
ATOM 605 O O . GLN A 1 83 ? 9.961 10.43 9.578 1 98.81 83 GLN A O 1
ATOM 610 N N . CYS A 1 84 ? 9.414 11.398 11.492 1 98.88 84 CYS A N 1
ATOM 611 C CA . CYS A 1 84 ? 8.211 10.586 11.656 1 98.88 84 CYS A CA 1
ATOM 612 C C . CYS A 1 84 ? 7.121 11.375 12.375 1 98.88 84 CYS A C 1
ATOM 614 O O . CYS A 1 84 ? 7.379 12.016 13.398 1 98.88 84 CYS A O 1
ATOM 616 N N . LEU A 1 85 ? 6.008 11.383 11.773 1 98.94 85 LEU A N 1
ATOM 617 C CA . LEU A 1 85 ? 4.785 11.906 12.367 1 98.94 85 LEU A CA 1
ATOM 618 C C . LEU A 1 85 ? 3.893 10.773 12.859 1 98.94 85 LEU A C 1
ATOM 620 O O . LEU A 1 85 ? 3.561 9.859 12.102 1 98.94 85 LEU A O 1
ATOM 624 N N . VAL A 1 86 ? 3.562 10.781 14.164 1 98.94 86 VAL A N 1
ATOM 625 C CA . VAL A 1 86 ? 2.619 9.82 14.719 1 98.94 86 VAL A CA 1
ATOM 626 C C . VAL A 1 86 ? 1.399 10.555 15.273 1 98.94 86 VAL A C 1
ATOM 628 O O . VAL A 1 86 ? 1.534 11.594 15.922 1 98.94 86 VAL A O 1
ATOM 631 N N . MET A 1 87 ? 0.259 10.094 14.969 1 98.94 87 MET A N 1
ATOM 632 C CA . MET A 1 87 ? -0.977 10.57 15.578 1 98.94 87 MET A CA 1
ATOM 633 C C . MET A 1 87 ? -1.752 9.43 16.219 1 98.94 87 MET A C 1
ATOM 635 O O . MET A 1 87 ? -1.925 8.375 15.609 1 98.94 87 MET A O 1
ATOM 639 N N . ASP A 1 88 ? -2.189 9.578 17.469 1 98.94 88 ASP A N 1
ATOM 640 C CA . ASP A 1 88 ? -2.922 8.523 18.172 1 98.94 88 ASP A CA 1
ATOM 641 C C . ASP A 1 88 ? -4.426 8.664 17.953 1 98.94 88 ASP A C 1
ATOM 643 O O . ASP A 1 88 ? -4.875 9.57 17.25 1 98.94 88 ASP A O 1
ATOM 647 N N . LYS A 1 89 ? -5.238 7.789 18.516 1 98.75 89 LYS A N 1
ATOM 648 C CA . LYS A 1 89 ? -6.668 7.691 18.234 1 98.75 89 LYS A CA 1
ATOM 649 C C . LYS A 1 89 ? -7.422 8.906 18.766 1 98.75 89 LYS A C 1
ATOM 651 O O . LYS A 1 89 ? -8.57 9.141 18.406 1 98.75 89 LYS A O 1
ATOM 656 N N . ASN A 1 90 ? -6.793 9.656 19.641 1 98.44 90 ASN A N 1
ATOM 657 C CA . ASN A 1 90 ? -7.438 10.828 20.234 1 98.44 90 ASN A CA 1
ATOM 658 C C . ASN A 1 90 ? -7.098 12.102 19.453 1 98.44 90 ASN A C 1
ATOM 660 O O . ASN A 1 90 ? -7.57 13.18 19.812 1 98.44 90 ASN A O 1
ATOM 664 N N . GLY A 1 91 ? -6.266 11.961 18.422 1 98.44 91 GLY A N 1
ATOM 665 C CA . GLY A 1 91 ? -5.945 13.102 17.578 1 98.44 91 GLY A CA 1
ATOM 666 C C . GLY A 1 91 ? -4.73 13.875 18.062 1 98.44 91 GLY A C 1
ATOM 667 O O . GLY A 1 91 ? -4.48 14.992 17.609 1 98.44 91 GLY A O 1
ATOM 668 N N . ASN A 1 92 ? -4.031 13.32 19.016 1 98.62 92 ASN A N 1
ATOM 669 C CA . ASN A 1 92 ? -2.775 13.914 19.453 1 98.62 92 ASN A CA 1
ATOM 670 C C . ASN A 1 92 ? -1.603 13.453 18.594 1 98.62 92 ASN A C 1
ATOM 672 O O . ASN A 1 92 ? -1.539 12.289 18.188 1 98.62 92 ASN A O 1
ATOM 676 N N . SER A 1 93 ? -0.674 14.414 18.359 1 98.75 93 SER A N 1
ATOM 677 C CA . SER A 1 93 ? 0.436 14.078 17.469 1 98.75 93 SER A CA 1
ATOM 678 C C . SER A 1 93 ? 1.777 14.25 18.172 1 98.75 93 SER A C 1
ATOM 680 O O . SER A 1 93 ? 1.876 14.977 19.156 1 98.75 93 SER A O 1
ATOM 682 N N . ALA A 1 94 ? 2.703 13.586 17.703 1 98.94 94 ALA A N 1
ATOM 683 C CA . ALA A 1 94 ? 4.105 13.711 18.094 1 98.94 94 ALA A CA 1
ATOM 684 C C . ALA A 1 94 ? 5.027 13.461 16.906 1 98.94 94 ALA A C 1
ATOM 686 O O . ALA A 1 94 ? 4.602 12.914 15.883 1 98.94 94 ALA A O 1
ATOM 687 N N . PHE A 1 95 ? 6.316 13.922 17.094 1 98.88 95 PHE A N 1
ATOM 688 C CA . PHE A 1 95 ? 7.184 13.938 15.914 1 98.88 95 PHE A CA 1
ATOM 689 C C . PHE A 1 95 ? 8.594 13.477 16.281 1 98.88 95 PHE A C 1
ATOM 691 O O . PHE A 1 95 ? 9.039 13.68 17.406 1 98.88 95 PHE A O 1
ATOM 698 N N . ILE A 1 96 ? 9.234 12.836 15.375 1 98.75 96 ILE A N 1
ATOM 699 C CA . ILE A 1 96 ? 10.688 12.742 15.281 1 98.75 96 ILE A CA 1
ATOM 700 C C . ILE A 1 96 ? 11.203 13.711 14.219 1 98.75 96 ILE A C 1
ATOM 702 O O . ILE A 1 96 ? 10.742 13.695 13.078 1 98.75 96 ILE A O 1
ATOM 706 N N . HIS A 1 97 ? 12.109 14.555 14.586 1 97.56 97 HIS A N 1
ATOM 707 C CA . HIS A 1 97 ? 12.867 15.391 13.664 1 97.56 97 HIS A CA 1
ATOM 708 C C . HIS A 1 97 ? 14.367 15.141 13.805 1 97.56 97 HIS A C 1
ATOM 710 O O . HIS A 1 97 ? 15.062 15.867 14.523 1 97.56 97 HIS A O 1
ATOM 716 N N . GLY A 1 98 ? 14.758 14.18 13.102 1 97.31 98 GLY A N 1
ATOM 717 C CA . GLY A 1 98 ? 16.172 13.867 13.164 1 97.31 98 GLY A CA 1
ATOM 718 C C . GLY A 1 98 ? 17.062 14.992 12.68 1 97.31 98 GLY A C 1
ATOM 719 O O . GLY A 1 98 ? 16.766 15.625 11.664 1 97.31 98 GLY A O 1
ATOM 720 N N . ASN A 1 99 ? 18.234 15.156 13.273 1 97.12 99 ASN A N 1
ATOM 721 C CA . ASN A 1 99 ? 19.109 16.281 13.008 1 97.12 99 ASN A CA 1
ATOM 722 C C . ASN A 1 99 ? 19.844 16.125 11.68 1 97.12 99 ASN A C 1
ATOM 724 O O . ASN A 1 99 ? 20.375 17.094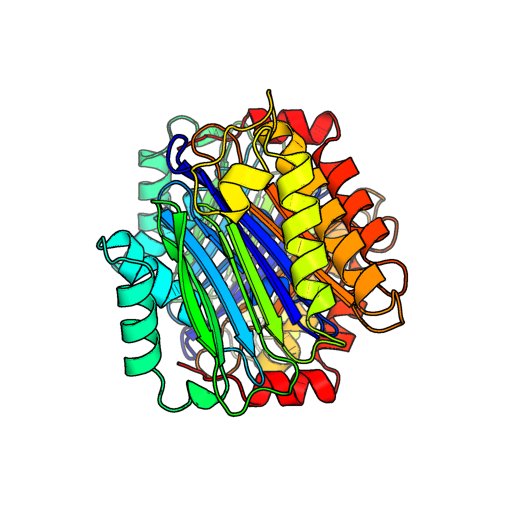 11.141 1 97.12 99 ASN A O 1
ATOM 728 N N . ASP A 1 100 ? 19.906 14.961 11.141 1 97.56 100 ASP A N 1
ATOM 729 C CA . ASP A 1 100 ? 20.641 14.711 9.906 1 97.56 100 ASP A CA 1
ATOM 730 C C . ASP A 1 100 ? 19.75 14.977 8.688 1 97.56 100 ASP A C 1
ATOM 732 O O . ASP A 1 100 ? 20.234 14.938 7.547 1 97.56 100 ASP A O 1
ATOM 736 N N . ASN A 1 101 ? 18.453 15.227 8.938 1 97.06 101 ASN A N 1
ATOM 737 C CA . ASN A 1 101 ? 17.562 15.5 7.812 1 97.06 101 ASN A CA 1
ATOM 738 C C . ASN A 1 101 ? 17.969 16.781 7.082 1 97.06 101 ASN A C 1
ATOM 740 O O . ASN A 1 101 ? 18.516 17.688 7.684 1 97.06 101 ASN A O 1
ATOM 744 N N . VAL A 1 102 ? 17.641 16.844 5.84 1 95 102 VAL A N 1
ATOM 745 C CA . VAL A 1 102 ? 17.969 18 4.996 1 95 102 VAL A CA 1
ATOM 746 C C . VAL A 1 102 ? 17 19.141 5.277 1 95 102 VAL A C 1
ATOM 748 O O . VAL A 1 102 ? 15.781 18.938 5.242 1 95 102 VAL A O 1
ATOM 751 N N . PRO A 1 103 ? 17.5 20.297 5.586 1 95.31 103 PRO A N 1
ATOM 752 C CA . PRO A 1 103 ? 16.625 21.453 5.73 1 95.31 103 PRO A CA 1
ATOM 753 C C . PRO A 1 103 ? 15.961 21.859 4.414 1 95.31 103 PRO A C 1
ATOM 755 O O . PRO A 1 103 ? 16.5 21.594 3.338 1 95.31 103 PRO A O 1
ATOM 758 N N . VAL A 1 104 ? 14.852 22.453 4.527 1 95.44 104 VAL A N 1
ATOM 759 C CA . VAL A 1 104 ? 14.039 22.844 5.676 1 95.44 104 VAL A CA 1
ATOM 760 C C . VAL A 1 104 ? 13.18 21.672 6.137 1 95.44 104 VAL A C 1
ATOM 762 O O . VAL A 1 104 ? 12.43 21.094 5.344 1 95.44 104 VAL A O 1
ATOM 765 N N . THR A 1 105 ? 13.297 21.281 7.344 1 97.69 105 THR A N 1
ATOM 766 C CA . THR A 1 105 ? 12.5 20.25 8 1 97.69 105 THR A CA 1
ATOM 767 C C . THR A 1 105 ? 11.594 20.859 9.062 1 97.69 105 THR A C 1
ATOM 769 O O . THR A 1 105 ? 12.023 21.703 9.852 1 97.69 105 THR A O 1
ATOM 772 N N . GLY A 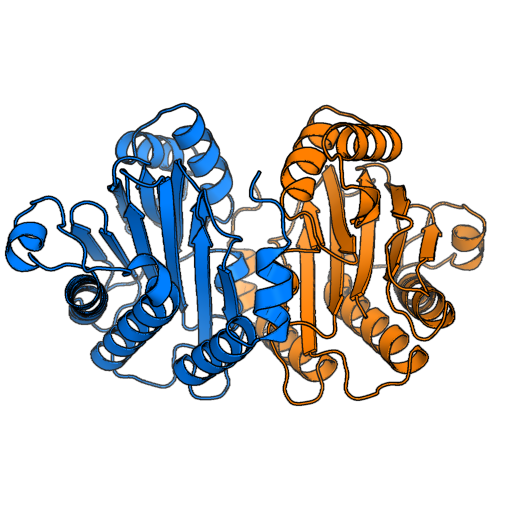1 106 ? 10.32 20.484 9.023 1 98.12 106 GLY A N 1
ATOM 773 C CA . GLY A 1 106 ? 9.414 21.062 10.008 1 98.12 106 GLY A CA 1
ATOM 774 C C . GLY A 1 106 ? 8.102 20.312 10.133 1 98.12 106 GLY A C 1
ATOM 775 O O . GLY A 1 106 ? 7.926 19.266 9.516 1 98.12 106 GLY A O 1
ATOM 776 N N . SER A 1 107 ? 7.277 20.781 11.031 1 98.75 107 SER A N 1
ATOM 777 C CA . SER A 1 107 ? 5.957 20.219 11.273 1 98.75 107 SER A CA 1
ATOM 778 C C . SER A 1 107 ? 4.996 21.266 11.82 1 98.75 107 SER A C 1
ATOM 780 O O . SER A 1 107 ? 5.422 22.312 12.312 1 98.75 107 SER A O 1
ATOM 782 N N . ILE A 1 108 ? 3.768 21.047 11.586 1 98.75 108 ILE A N 1
ATOM 783 C CA . ILE A 1 108 ? 2.668 21.781 12.203 1 98.75 108 ILE A CA 1
ATOM 784 C C . ILE A 1 108 ? 1.653 20.812 12.789 1 98.75 108 ILE A C 1
ATOM 786 O O . ILE A 1 108 ? 1.325 19.797 12.156 1 98.75 108 ILE A O 1
ATOM 790 N N . ALA A 1 109 ? 1.162 21.094 14 1 98.5 109 ALA A N 1
ATOM 791 C CA . ALA A 1 109 ? 0.165 20.234 14.633 1 98.5 109 ALA A CA 1
ATOM 792 C C . ALA A 1 109 ? -1 21.047 15.18 1 98.5 109 ALA A C 1
ATOM 794 O O . ALA A 1 109 ? -0.795 22.109 15.789 1 98.5 109 ALA A O 1
ATOM 795 N N . PHE A 1 110 ? -2.141 20.688 14.883 1 98.56 110 PHE A N 1
ATOM 796 C CA . PHE A 1 110 ? -3.398 21.094 15.5 1 98.56 110 PHE A CA 1
ATOM 797 C C . PHE A 1 110 ? -4.145 19.891 16.062 1 98.56 110 PHE A C 1
ATOM 799 O O . PHE A 1 110 ? -3.785 18.734 15.766 1 98.56 110 PHE A O 1
ATOM 806 N N . PRO A 1 111 ? -5.16 20.125 16.969 1 97.94 111 PRO A N 1
ATOM 807 C CA . PRO A 1 111 ? -5.984 18.969 17.328 1 97.94 111 PRO A CA 1
ATOM 808 C C . PRO A 1 111 ? -6.539 18.219 16.109 1 97.94 111 PRO A C 1
ATOM 810 O O . PRO A 1 111 ? -7.18 18.844 15.258 1 97.94 111 PRO A O 1
ATOM 813 N N . THR A 1 112 ? -6.25 16.906 15.992 1 98.62 112 THR A N 1
ATOM 814 C CA . THR A 1 112 ? -6.809 15.977 15.023 1 98.62 112 THR A CA 1
ATOM 815 C C . THR A 1 112 ? -6.133 16.141 13.664 1 98.62 112 THR A C 1
ATOM 817 O O . THR A 1 112 ? -6.547 15.531 12.68 1 98.62 112 THR A O 1
ATOM 820 N N . LEU A 1 113 ? -5.152 17.047 13.516 1 98.88 113 LEU A N 1
ATOM 821 C CA . LEU A 1 113 ? -4.461 17.297 12.258 1 98.88 113 LEU A CA 1
ATOM 822 C C . LEU A 1 113 ? -2.975 17.562 12.492 1 98.88 113 LEU A C 1
ATOM 824 O O . LEU A 1 113 ? -2.609 18.344 13.375 1 98.88 113 LEU A O 1
ATOM 828 N N . ALA A 1 114 ? -2.156 16.953 11.703 1 98.94 114 ALA A N 1
ATOM 829 C CA . ALA A 1 114 ? -0.734 17.281 11.734 1 98.94 114 ALA A CA 1
ATOM 830 C C . ALA A 1 114 ? -0.099 17.109 10.359 1 98.94 114 ALA A C 1
ATOM 832 O O . ALA A 1 114 ? -0.529 16.266 9.57 1 98.94 114 ALA A O 1
ATOM 833 N N . VAL A 1 115 ? 0.899 17.938 10.07 1 98.94 115 VAL A N 1
ATOM 834 C CA . VAL A 1 115 ? 1.66 17.859 8.828 1 98.94 115 VAL A CA 1
ATOM 835 C C . VAL A 1 115 ? 3.156 17.922 9.125 1 98.94 115 VAL A C 1
ATOM 837 O O . VAL A 1 115 ? 3.566 18.516 10.133 1 98.94 115 VAL A O 1
ATOM 840 N N . ALA A 1 116 ? 3.928 17.297 8.359 1 98.88 116 ALA A N 1
ATOM 841 C CA . ALA A 1 116 ? 5.387 17.297 8.469 1 98.88 116 ALA A CA 1
ATOM 842 C C . ALA A 1 116 ? 6.039 17.203 7.098 1 98.88 116 ALA A C 1
ATOM 844 O O . ALA A 1 116 ? 5.426 16.703 6.145 1 98.88 116 ALA A O 1
ATOM 845 N N . GLY A 1 117 ? 7.25 17.719 6.973 1 98.38 117 GLY A N 1
ATOM 846 C CA . GLY A 1 117 ? 7.996 17.625 5.727 1 98.38 117 GLY A CA 1
ATOM 847 C C . GLY A 1 117 ? 9.477 17.922 5.887 1 98.38 117 GLY A C 1
ATOM 848 O O . GLY A 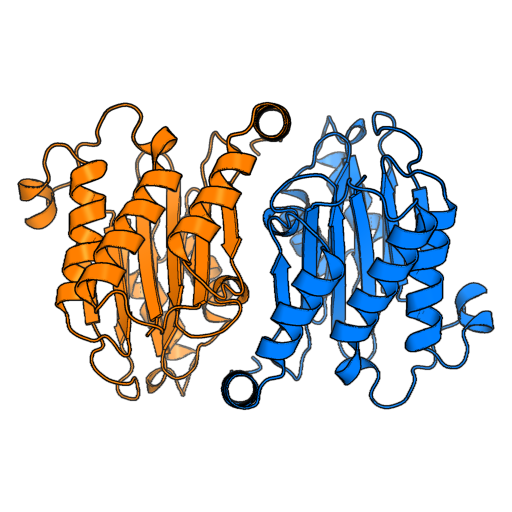1 117 ? 9.891 18.5 6.887 1 98.38 117 GLY A O 1
ATOM 849 N N . ASN A 1 118 ? 10.227 17.406 5.016 1 97.44 118 ASN A N 1
ATOM 850 C CA . ASN A 1 118 ? 11.656 17.688 4.934 1 97.44 118 ASN A CA 1
ATOM 851 C C . ASN A 1 118 ? 12.07 18.062 3.52 1 97.44 118 ASN A C 1
ATOM 853 O O . ASN A 1 118 ? 11.32 17.859 2.566 1 97.44 118 ASN A O 1
ATOM 857 N N . MET A 1 119 ? 13.273 18.719 3.432 1 95.19 119 MET A N 1
ATOM 858 C CA . MET A 1 119 ? 13.773 19.266 2.168 1 95.19 119 MET A CA 1
ATOM 859 C C . MET A 1 119 ? 12.75 20.203 1.534 1 95.19 119 MET A C 1
ATOM 861 O O . MET A 1 119 ? 12.461 20.094 0.341 1 95.19 119 MET A O 1
ATOM 865 N N . LEU A 1 120 ? 12.109 20.953 2.375 1 95.38 120 LEU A N 1
ATOM 866 C CA . LEU A 1 120 ? 11.078 21.875 1.903 1 95.38 120 LEU A CA 1
ATOM 867 C C . LEU A 1 120 ? 11.695 23.141 1.336 1 95.38 120 LEU A C 1
ATOM 869 O O . LEU A 1 120 ? 12.75 23.594 1.794 1 95.38 120 LEU A O 1
ATOM 873 N N . GLU A 1 121 ? 10.977 23.719 0.344 1 93.56 121 GLU A N 1
ATOM 874 C CA . GLU A 1 121 ? 11.367 25.047 -0.119 1 93.56 121 GLU A CA 1
ATOM 875 C C . GLU A 1 121 ? 11.305 26.078 1.013 1 93.56 121 GLU A C 1
ATOM 877 O O . GLU A 1 121 ? 12.164 26.953 1.119 1 93.56 121 GLU A O 1
ATOM 882 N N . SER A 1 122 ? 10.273 25.953 1.765 1 94.38 122 SER A N 1
ATOM 883 C CA . SER A 1 122 ? 10.086 26.781 2.951 1 94.38 122 SER A CA 1
ATOM 884 C C . SER A 1 122 ? 8.984 26.219 3.85 1 94.38 122 SER A C 1
ATOM 886 O O . SER A 1 122 ? 8.25 25.312 3.453 1 94.38 122 SER A O 1
ATOM 888 N N . ASN A 1 123 ? 8.852 26.859 4.996 1 95.12 123 ASN A N 1
ATOM 889 C CA . ASN A 1 123 ? 7.812 26.438 5.934 1 95.12 123 ASN A CA 1
ATOM 890 C C . ASN A 1 123 ? 6.418 26.781 5.418 1 95.12 123 ASN A C 1
ATOM 892 O O . ASN A 1 123 ? 5.422 26.266 5.926 1 95.12 123 ASN A O 1
ATOM 896 N N . SER A 1 124 ? 6.395 27.641 4.516 1 97.06 124 SER A N 1
ATOM 897 C CA . SER A 1 124 ? 5.102 28.031 3.965 1 97.06 124 SER A CA 1
ATOM 898 C C . SER A 1 124 ? 4.395 26.844 3.309 1 97.06 124 SER A C 1
ATOM 900 O O . SER A 1 124 ? 3.166 26.828 3.209 1 97.06 124 SER A O 1
ATOM 902 N N . VAL A 1 125 ? 5.199 25.844 2.859 1 97.44 125 VAL A N 1
ATOM 903 C CA . VAL A 1 125 ? 4.645 24.625 2.258 1 97.44 125 VAL A CA 1
ATOM 904 C C . VAL A 1 125 ? 3.766 23.906 3.271 1 97.44 125 VAL A C 1
ATOM 906 O O . VAL A 1 125 ? 2.633 23.531 2.961 1 97.44 125 VAL A O 1
ATOM 909 N N . LEU A 1 126 ? 4.207 23.766 4.52 1 98.56 126 LEU A N 1
ATOM 910 C CA . LEU A 1 126 ? 3.461 23.078 5.566 1 98.56 126 LEU A CA 1
ATOM 911 C C . LEU A 1 126 ? 2.229 23.875 5.973 1 98.56 126 LEU A C 1
ATOM 913 O O . LEU A 1 126 ? 1.16 23.297 6.207 1 98.56 126 LEU A O 1
ATOM 917 N N . ALA A 1 127 ? 2.428 25.188 6.078 1 98.69 127 ALA A N 1
ATOM 918 C CA . ALA A 1 127 ? 1.294 26.047 6.422 1 98.69 127 ALA A CA 1
ATOM 919 C C . ALA A 1 127 ? 0.187 25.938 5.379 1 98.69 127 ALA A C 1
ATOM 921 O O . ALA A 1 127 ? -0.993 25.844 5.723 1 98.69 127 ALA A O 1
ATOM 922 N N . ALA A 1 128 ? 0.588 25.938 4.082 1 98.62 128 ALA A N 1
ATOM 923 C CA . ALA A 1 128 ? -0.385 25.828 3 1 98.62 128 ALA A CA 1
ATOM 924 C C . ALA A 1 128 ? -1.123 24.484 3.066 1 98.62 128 ALA A C 1
ATOM 926 O O . ALA A 1 128 ? -2.336 24.438 2.852 1 98.62 128 ALA A O 1
ATOM 927 N N . LEU A 1 129 ? -0.432 23.422 3.348 1 98.75 129 LEU A N 1
ATOM 928 C CA . LEU A 1 129 ? -1.006 22.094 3.465 1 98.75 129 LEU A CA 1
ATOM 929 C C . LEU A 1 129 ? -2.031 22.031 4.594 1 98.75 129 LEU A C 1
ATOM 931 O O . LEU A 1 129 ? -3.189 21.688 4.367 1 98.75 129 LEU A O 1
ATOM 935 N N . ALA A 1 130 ? -1.663 22.469 5.766 1 98.88 130 ALA A N 1
ATOM 936 C CA . ALA A 1 130 ? -2.52 22.422 6.945 1 98.88 130 ALA A CA 1
ATOM 937 C C . ALA A 1 130 ? -3.719 23.344 6.793 1 98.88 130 ALA A C 1
ATOM 939 O O . ALA A 1 130 ? -4.855 22.953 7.062 1 98.88 130 ALA A O 1
ATOM 940 N N . ASP A 1 131 ? -3.443 24.562 6.348 1 98.75 131 ASP A N 1
ATOM 941 C CA . ASP A 1 131 ? -4.496 25.578 6.242 1 98.75 131 ASP A CA 1
ATOM 942 C C . ASP A 1 131 ? -5.551 25.156 5.219 1 98.75 131 ASP A C 1
ATOM 944 O O . ASP A 1 131 ? -6.75 25.297 5.473 1 98.75 131 ASP A O 1
ATOM 948 N N . SER A 1 132 ? -5.059 24.734 4.066 1 98.81 132 SER A N 1
ATOM 949 C CA . SER A 1 132 ? -6 24.312 3.031 1 98.81 132 SER A CA 1
ATOM 950 C C . SER A 1 132 ? -6.895 23.188 3.52 1 98.81 132 SER A C 1
ATOM 952 O O . SER A 1 132 ? -8.109 23.203 3.303 1 98.81 132 SER A O 1
ATOM 954 N N . PHE A 1 133 ? -6.355 22.219 4.219 1 98.94 133 PHE A N 1
ATOM 955 C CA . PHE A 1 133 ? -7.137 21.109 4.762 1 98.94 133 PHE A CA 1
ATOM 956 C C . PHE A 1 133 ? -8.156 21.609 5.773 1 98.94 133 PHE A C 1
ATOM 958 O O . PHE A 1 133 ? -9.352 21.312 5.66 1 98.94 133 PHE A O 1
ATOM 965 N N . LEU A 1 134 ? -7.699 22.375 6.707 1 98.62 134 LEU A N 1
ATOM 966 C CA . LEU A 1 134 ? -8.547 22.859 7.793 1 98.62 134 LEU A CA 1
ATOM 967 C C . LEU A 1 134 ? -9.719 23.672 7.246 1 98.62 134 LEU A C 1
ATOM 969 O O . LEU A 1 134 ? -10.859 23.5 7.691 1 98.62 134 LEU A O 1
ATOM 973 N N . GLU A 1 135 ? -9.422 24.5 6.316 1 98.5 135 GLU A N 1
ATOM 974 C CA . GLU A 1 135 ? -10.438 25.391 5.758 1 98.5 135 GLU A CA 1
ATOM 975 C C . GLU A 1 135 ? -11.547 24.609 5.07 1 98.5 135 GLU A C 1
ATOM 977 O O . GLU A 1 135 ? -12.695 25.062 5.012 1 98.5 135 GLU A O 1
ATOM 982 N N . GLN A 1 136 ? -11.188 23.469 4.594 1 98.38 136 GLN A N 1
ATOM 983 C CA . GLN A 1 136 ? -12.164 22.672 3.854 1 98.38 136 GLN A CA 1
ATOM 984 C C . GLN A 1 136 ? -12.977 21.781 4.789 1 98.38 136 GLN A C 1
ATOM 986 O O . GLN A 1 136 ? -14.125 21.453 4.5 1 98.38 136 GLN A O 1
ATOM 991 N N . VAL A 1 137 ? -12.445 21.422 5.945 1 98.38 137 VAL A N 1
ATOM 992 C CA . VAL A 1 137 ? -13.117 20.375 6.707 1 98.38 137 VAL A CA 1
ATOM 993 C C . VAL A 1 137 ? -13.797 20.984 7.934 1 98.38 137 VAL A C 1
ATOM 995 O O . VAL A 1 137 ? -14.773 20.438 8.445 1 98.38 137 VAL A O 1
ATOM 998 N N . ALA A 1 138 ? -13.312 22.078 8.453 1 98.25 138 ALA A N 1
ATOM 999 C CA . ALA A 1 138 ? -13.758 22.594 9.742 1 98.25 138 ALA A CA 1
ATOM 1000 C C . ALA A 1 138 ? -14.469 23.938 9.578 1 98.25 138 ALA A C 1
ATOM 1002 O O . ALA A 1 138 ? -14.07 24.766 8.758 1 98.25 138 ALA A O 1
ATOM 1003 N N . ILE A 1 139 ? -15.453 24.188 10.469 1 98.19 139 ILE A N 1
ATOM 1004 C CA . ILE A 1 139 ? -16.188 25.438 10.5 1 98.19 139 ILE A CA 1
ATOM 1005 C C . ILE A 1 139 ? -15.453 26.453 11.375 1 98.19 139 ILE A C 1
ATOM 1007 O O . ILE A 1 139 ? -15.406 27.641 11.047 1 98.19 139 ILE A O 1
ATOM 1011 N N . ASN A 1 140 ? -14.844 26.062 12.453 1 98.19 140 ASN A N 1
ATOM 1012 C CA . ASN A 1 140 ? -14.195 26.922 13.438 1 98.19 140 ASN A CA 1
ATOM 1013 C C . ASN A 1 140 ? -12.68 26.922 13.289 1 98.19 140 ASN A C 1
ATOM 1015 O O . ASN A 1 140 ? -11.953 26.703 14.258 1 98.19 140 ASN A O 1
ATOM 1019 N N . VAL A 1 141 ? -12.172 27.25 12.141 1 98.19 141 VAL A N 1
ATOM 1020 C CA . VAL A 1 141 ? -10.773 27.156 11.758 1 98.19 141 VAL A CA 1
ATOM 1021 C C . VAL A 1 141 ? -9.906 27.922 12.758 1 98.19 141 VAL A C 1
ATOM 1023 O O . VAL A 1 141 ? -8.906 27.391 13.25 1 98.19 141 VAL A O 1
ATOM 1026 N N . GLU A 1 142 ? -10.227 29.156 13.07 1 97.94 142 GLU A N 1
ATOM 1027 C CA . GLU A 1 142 ? -9.422 29.969 13.977 1 97.94 142 GLU A CA 1
ATOM 1028 C C . GLU A 1 142 ? -9.336 29.344 15.359 1 97.94 142 GLU A C 1
ATOM 1030 O O . GLU A 1 142 ? -8.281 29.406 16 1 97.94 142 GLU A O 1
ATOM 1035 N N . SER A 1 143 ? -10.406 28.828 15.812 1 98.19 143 SER A N 1
ATOM 1036 C CA . SER A 1 143 ? -10.414 28.156 17.109 1 98.19 143 SER A CA 1
ATOM 1037 C C . SER A 1 143 ? -9.484 26.938 17.094 1 98.19 143 SER A C 1
ATOM 1039 O O . SER A 1 143 ? -8.773 26.703 18.078 1 98.19 143 SER A O 1
ATOM 1041 N N . VAL A 1 144 ? -9.523 26.156 15.977 1 98.25 144 VAL A N 1
ATOM 1042 C CA . VAL A 1 144 ? -8.68 24.984 15.867 1 98.25 144 VAL A CA 1
ATOM 1043 C C . VAL A 1 144 ? -7.207 25.391 15.891 1 98.25 144 VAL A C 1
ATOM 1045 O O . VAL A 1 144 ? -6.395 24.781 16.578 1 98.25 144 VAL A O 1
ATOM 1048 N N . LYS A 1 145 ? -6.879 26.438 15.125 1 97.44 145 LYS A N 1
ATOM 1049 C CA . LYS A 1 145 ? -5.504 26.922 15.07 1 97.44 145 LYS A CA 1
ATOM 1050 C C . LYS A 1 145 ? -5.039 27.406 16.438 1 97.44 145 LYS A C 1
ATOM 1052 O O . LYS A 1 145 ? -3.838 27.453 16.703 1 97.44 145 LYS A O 1
ATOM 1057 N N . ALA A 1 146 ? -5.973 27.734 17.328 1 97.88 146 ALA A N 1
ATOM 1058 C CA . ALA A 1 146 ? -5.656 28.172 18.672 1 97.88 146 ALA A CA 1
ATOM 1059 C C . ALA A 1 146 ? -5.664 26.984 19.641 1 97.88 146 ALA A C 1
ATOM 1061 O O . ALA A 1 146 ? -5.543 27.172 20.859 1 97.88 146 ALA A O 1
ATOM 1062 N N . GLY A 1 147 ? -5.93 25.797 19.172 1 96.88 147 GLY A N 1
ATOM 1063 C CA . GLY A 1 147 ? -5.844 24.594 19.984 1 96.88 147 GLY A CA 1
ATOM 1064 C C . GLY A 1 147 ? -7.199 24 20.312 1 96.88 147 GLY A C 1
ATOM 1065 O O . GLY A 1 147 ? -7.297 23.047 21.078 1 96.88 147 GLY A O 1
ATOM 1066 N N . GLY A 1 148 ? -8.266 24.562 19.703 1 97.19 148 GLY A N 1
ATOM 1067 C CA . GLY A 1 148 ? -9.609 24.078 19.938 1 97.19 148 GLY A CA 1
ATOM 1068 C C . GLY A 1 148 ? -9.938 22.828 19.125 1 97.19 148 GLY A C 1
ATOM 1069 O O . GLY A 1 148 ? -9.297 22.562 18.109 1 97.19 148 GLY A O 1
ATOM 1070 N N . VAL A 1 149 ? -10.93 22.109 19.547 1 95.69 149 VAL A N 1
ATOM 1071 C CA . VAL A 1 149 ? -11.414 20.938 18.844 1 95.69 149 VAL A CA 1
ATOM 1072 C C . VAL A 1 149 ? -12.18 21.344 17.594 1 95.69 149 VAL A C 1
ATOM 1074 O O . VAL A 1 149 ? -13 22.266 17.625 1 95.69 149 VAL A O 1
ATOM 1077 N N . PRO A 1 150 ? -11.945 20.719 16.547 1 98 150 PRO A N 1
ATOM 1078 C CA . PRO A 1 150 ? -12.633 21.109 15.312 1 98 150 PRO A CA 1
ATOM 1079 C C . PRO A 1 150 ? -14.133 20.812 15.352 1 98 150 PRO A C 1
ATOM 1081 O O . PRO A 1 150 ? -14.539 19.781 15.875 1 98 150 PRO A O 1
ATOM 1084 N N . THR A 1 151 ? -14.914 21.734 14.93 1 98.25 151 THR A N 1
ATOM 1085 C CA . THR A 1 151 ? -16.281 21.484 14.484 1 98.25 151 THR A CA 1
ATOM 1086 C C . THR A 1 151 ? -16.328 21.234 12.984 1 98.25 151 THR A C 1
ATOM 1088 O O . THR A 1 151 ? -16.141 22.172 12.195 1 98.25 151 THR A O 1
ATOM 1091 N N . TYR A 1 152 ? -16.609 20.031 12.578 1 98.38 152 TYR A N 1
ATOM 1092 C CA . TYR A 1 152 ? -16.469 19.656 11.18 1 98.38 152 TYR A CA 1
ATOM 1093 C C . TYR A 1 152 ? -17.703 20.062 10.375 1 98.38 152 TYR A C 1
ATOM 1095 O O . TYR A 1 152 ? -18.812 20.094 10.898 1 98.38 152 TYR A O 1
ATOM 1103 N N . ARG A 1 153 ? -17.422 20.422 9.102 1 97.81 153 ARG A N 1
ATOM 1104 C CA . ARG A 1 153 ? -18.516 20.641 8.156 1 97.81 153 ARG A CA 1
ATOM 1105 C C . ARG A 1 153 ? -19.328 19.375 7.961 1 97.81 153 ARG A C 1
ATOM 1107 O O . ARG A 1 153 ? -18.812 18.266 8.102 1 97.81 153 ARG A O 1
ATOM 1114 N N . HIS A 1 154 ? -20.562 19.641 7.477 1 94.12 154 HIS A N 1
ATOM 1115 C CA . HIS A 1 154 ? -21.453 18.516 7.219 1 94.12 154 HIS A CA 1
ATOM 1116 C C . HIS A 1 154 ? -20.891 17.625 6.117 1 94.12 154 HIS A C 1
ATOM 1118 O O . HIS A 1 154 ? -20.391 18.109 5.098 1 94.12 154 HIS A O 1
ATOM 1124 N N . ASP A 1 155 ? -20.812 16.328 6.176 1 93 155 ASP A N 1
ATOM 1125 C CA . ASP A 1 155 ? -20.438 15.305 5.207 1 93 155 ASP A CA 1
ATOM 1126 C C . ASP A 1 155 ? -18.953 15.375 4.875 1 93 155 ASP A C 1
ATOM 1128 O O . ASP A 1 155 ? -18.531 14.945 3.801 1 93 155 ASP A O 1
ATOM 1132 N N . TYR A 1 156 ? -18.078 16.078 5.703 1 97.44 156 TYR A N 1
ATOM 1133 C CA . TYR A 1 156 ? -16.672 16.281 5.391 1 97.44 156 TYR A CA 1
ATOM 1134 C C . TYR A 1 156 ? -15.969 14.969 5.105 1 97.44 156 TYR A C 1
ATOM 1136 O O . TYR A 1 156 ? -15.078 14.906 4.258 1 97.44 156 TYR A O 1
ATOM 1144 N N . GLU A 1 157 ? -16.406 13.891 5.805 1 97.06 157 GLU A N 1
ATOM 1145 C CA . GLU A 1 157 ? -15.727 12.609 5.637 1 97.06 157 GLU A CA 1
ATOM 1146 C C . GLU A 1 157 ? -15.922 12.062 4.227 1 97.06 157 GLU A C 1
ATOM 1148 O O . GLU A 1 157 ? -15.023 11.422 3.674 1 97.06 157 GLU A O 1
ATOM 1153 N N . ASP A 1 158 ? -17.141 12.352 3.619 1 95.38 158 ASP A N 1
ATOM 1154 C CA . ASP A 1 158 ? -17.391 11.93 2.244 1 95.38 158 ASP A CA 1
ATOM 1155 C C . ASP A 1 158 ? -16.484 12.68 1.267 1 95.38 158 ASP A C 1
ATOM 1157 O O . ASP A 1 158 ? -16.125 12.141 0.214 1 95.38 158 ASP A O 1
ATOM 1161 N N . GLN A 1 159 ? -16.047 13.852 1.58 1 97.44 159 GLN A N 1
ATOM 1162 C CA . GLN A 1 159 ? -15.258 14.711 0.7 1 97.44 159 GLN A CA 1
ATOM 1163 C C . GLN A 1 159 ? -13.766 14.57 0.99 1 97.44 159 GLN A C 1
ATOM 1165 O O . GLN A 1 159 ? -12.938 15.148 0.284 1 97.44 159 GLN A O 1
ATOM 1170 N N . LEU A 1 160 ? -13.445 13.805 1.967 1 98.56 160 LEU A N 1
ATOM 1171 C CA . LEU A 1 160 ? -12.102 13.781 2.541 1 98.56 160 LEU A CA 1
ATOM 1172 C C . LEU A 1 160 ? -11.062 13.43 1.483 1 98.56 160 LEU A C 1
ATOM 1174 O O . LEU A 1 160 ? -10.016 14.07 1.402 1 98.56 160 LEU A O 1
ATOM 1178 N N . PRO A 1 161 ? -11.32 12.414 0.605 1 98.69 161 PRO A N 1
ATOM 1179 C CA . PRO A 1 161 ? -10.297 12.109 -0.391 1 98.69 161 PRO A CA 1
ATOM 1180 C C . PRO A 1 161 ? -9.961 13.312 -1.281 1 98.69 161 PRO A C 1
ATOM 1182 O O . PRO A 1 161 ? -8.789 13.625 -1.492 1 98.69 161 PRO A O 1
ATOM 1185 N N . GLU A 1 162 ? -10.945 13.984 -1.755 1 98.69 162 GLU A N 1
ATOM 1186 C CA . GLU A 1 162 ? -10.711 15.164 -2.58 1 98.69 162 GLU A CA 1
ATOM 1187 C C . GLU A 1 162 ? -10.078 16.281 -1.766 1 98.69 162 GLU A C 1
ATOM 1189 O O . GLU A 1 162 ? -9.227 17.031 -2.271 1 98.69 162 GLU A O 1
ATOM 1194 N N . THR A 1 163 ? -10.539 16.469 -0.559 1 98.88 163 THR A N 1
ATOM 1195 C CA . THR A 1 163 ? -9.984 17.484 0.329 1 98.88 163 THR A CA 1
ATOM 1196 C C . THR A 1 163 ? -8.484 17.266 0.536 1 98.88 163 THR A C 1
ATOM 1198 O O . THR A 1 163 ? -7.699 18.219 0.502 1 98.88 163 THR A O 1
ATOM 1201 N N . LEU A 1 164 ? -8.078 16.031 0.779 1 98.94 164 LEU A N 1
ATOM 1202 C CA . LEU A 1 164 ? -6.672 15.688 0.948 1 98.94 164 LEU A CA 1
ATOM 1203 C C . LEU A 1 164 ? -5.871 16.047 -0.299 1 98.94 164 LEU A C 1
ATOM 1205 O O . LEU A 1 164 ? -4.789 16.625 -0.2 1 98.94 164 LEU A O 1
ATOM 1209 N N . ILE A 1 165 ? -6.406 15.758 -1.483 1 98.88 165 ILE A N 1
ATOM 1210 C CA . ILE A 1 165 ? -5.715 16.047 -2.736 1 98.88 165 ILE A CA 1
ATOM 1211 C C . ILE A 1 165 ? -5.609 17.562 -2.922 1 98.88 165 ILE A C 1
ATOM 1213 O O . ILE A 1 165 ? -4.551 18.078 -3.301 1 98.88 165 ILE A O 1
ATOM 1217 N N . SER A 1 166 ? -6.676 18.266 -2.662 1 98.81 166 SER A N 1
ATOM 1218 C CA . SER A 1 166 ? -6.672 19.719 -2.793 1 98.81 166 SER A CA 1
ATOM 1219 C C . SER A 1 166 ? -5.66 20.359 -1.849 1 98.81 166 SER A C 1
ATOM 1221 O O . SER A 1 166 ? -4.988 21.328 -2.213 1 98.81 166 SER A O 1
ATOM 1223 N N . ALA A 1 167 ? -5.598 19.891 -0.629 1 98.88 167 ALA A N 1
ATOM 1224 C CA . ALA A 1 167 ? -4.613 20.391 0.328 1 98.88 167 ALA A CA 1
ATOM 1225 C C . ALA A 1 167 ? -3.191 20.156 -0.176 1 98.88 167 ALA A C 1
ATOM 1227 O O . ALA A 1 167 ? -2.34 21.031 -0.08 1 98.88 167 ALA A O 1
ATOM 1228 N N . LEU A 1 168 ? -2.916 18.969 -0.695 1 98.44 168 LEU A N 1
ATOM 1229 C CA . LEU A 1 168 ? -1.606 18.672 -1.266 1 98.44 168 LEU A CA 1
ATOM 1230 C C . LEU A 1 168 ? -1.283 19.625 -2.412 1 98.44 168 LEU A C 1
ATOM 1232 O O . LEU A 1 168 ? -0.155 20.109 -2.523 1 98.44 168 LEU A O 1
ATOM 1236 N N . GLU A 1 169 ? -2.248 19.875 -3.273 1 97.88 169 GLU A N 1
ATOM 1237 C CA . GLU A 1 169 ? -2.068 20.781 -4.398 1 97.88 169 GLU A CA 1
ATOM 1238 C C . GLU A 1 169 ? -1.625 22.156 -3.926 1 97.88 169 GLU A C 1
ATOM 1240 O O . GLU A 1 169 ? -0.684 22.734 -4.477 1 97.88 169 GLU A O 1
ATOM 1245 N N . LYS A 1 170 ? -2.273 22.688 -2.93 1 98.06 170 LYS A N 1
ATOM 1246 C CA . LYS A 1 170 ? -1.927 23.984 -2.391 1 98.06 170 LYS A CA 1
ATOM 1247 C C . LYS A 1 170 ? -0.513 24 -1.817 1 98.06 170 LYS A C 1
ATOM 1249 O O . LYS A 1 170 ? 0.22 24.969 -1.965 1 98.06 170 LYS A O 1
ATOM 1254 N N . ALA A 1 171 ? -0.171 22.969 -1.113 1 97.69 171 ALA A N 1
ATOM 1255 C CA . ALA A 1 171 ? 1.178 22.859 -0.563 1 97.69 171 ALA A CA 1
ATOM 1256 C C . ALA A 1 171 ? 2.227 22.891 -1.671 1 97.69 171 ALA A C 1
ATOM 1258 O O . ALA A 1 171 ? 3.23 23.594 -1.561 1 97.69 171 ALA A O 1
ATOM 1259 N N . LEU A 1 172 ? 1.996 22.094 -2.727 1 96.31 172 LEU A N 1
ATOM 1260 C CA . LEU A 1 172 ? 2.943 22.031 -3.836 1 96.31 172 LEU A CA 1
ATOM 1261 C C . LEU A 1 172 ? 3.055 23.375 -4.527 1 96.31 172 LEU A C 1
ATOM 1263 O O . LEU A 1 172 ? 4.145 23.781 -4.934 1 96.31 172 LEU A O 1
ATOM 1267 N N . GLN A 1 173 ? 1.99 24.062 -4.668 1 95.62 173 GLN A N 1
ATOM 1268 C CA . GLN A 1 173 ? 2.006 25.406 -5.234 1 95.62 173 GLN A CA 1
ATOM 1269 C C . GLN A 1 173 ? 2.84 26.344 -4.375 1 95.62 173 GLN A C 1
ATOM 1271 O O . GLN A 1 173 ? 3.619 27.141 -4.902 1 95.62 173 GLN A O 1
ATOM 1276 N N . ALA A 1 174 ? 2.693 26.266 -3.105 1 95.5 174 ALA A N 1
ATOM 1277 C CA . ALA A 1 174 ? 3.426 27.125 -2.172 1 95.5 174 ALA A CA 1
ATOM 1278 C C . ALA A 1 174 ? 4.926 26.844 -2.246 1 95.5 174 ALA A C 1
ATOM 1280 O O . ALA A 1 174 ? 5.738 27.75 -2.023 1 95.5 174 ALA A O 1
ATOM 1281 N N . GLY A 1 175 ? 5.277 25.578 -2.461 1 90.44 175 GLY A N 1
ATOM 1282 C CA . GLY A 1 175 ? 6.676 25.203 -2.549 1 90.44 175 GLY A CA 1
ATOM 1283 C C . GLY A 1 175 ? 7.273 25.422 -3.926 1 90.44 175 GLY A C 1
ATOM 1284 O O . GLY A 1 175 ? 8.43 25.078 -4.172 1 90.44 175 GLY A O 1
ATOM 1285 N N . GLY A 1 176 ? 6.43 26.047 -4.82 1 75.88 176 GLY A N 1
ATOM 1286 C CA . GLY A 1 176 ? 6.918 26.25 -6.172 1 75.88 176 GLY A CA 1
ATOM 1287 C C . GLY A 1 176 ? 6.688 25.047 -7.078 1 75.88 176 GLY A C 1
ATOM 1288 O O . GLY A 1 176 ? 7.445 24.078 -7.043 1 75.88 176 GLY A O 1
ATOM 1289 N N . ASP A 1 177 ? 5.297 24.734 -7.383 1 61.22 177 ASP A N 1
ATOM 1290 C CA . ASP A 1 177 ? 4.727 23.672 -8.188 1 61.22 177 ASP A CA 1
ATOM 1291 C C . ASP A 1 177 ? 5.746 23.141 -9.195 1 61.22 177 ASP A C 1
ATOM 1293 O O . ASP A 1 177 ? 5.684 23.453 -10.383 1 61.22 177 ASP A O 1
ATOM 1297 N N . LYS A 1 178 ? 6.84 23.141 -8.742 1 53.97 178 LYS A N 1
ATOM 1298 C CA . LYS A 1 178 ? 7.891 22.844 -9.711 1 53.97 178 LYS A CA 1
ATOM 1299 C C . LYS A 1 178 ? 8.117 21.328 -9.82 1 53.97 178 LYS A C 1
ATOM 1301 O O . LYS A 1 178 ? 7.723 20.578 -8.922 1 53.97 178 LYS A O 1
ATOM 1306 N N . ARG A 1 179 ? 8.555 20.75 -10.828 1 61.38 179 ARG A N 1
ATOM 1307 C CA . ARG A 1 179 ? 9.094 19.562 -11.492 1 61.38 179 ARG A CA 1
ATOM 1308 C C . ARG A 1 179 ? 9.703 18.594 -10.484 1 61.38 179 ARG A C 1
ATOM 1310 O O . ARG A 1 179 ? 10.375 17.641 -10.859 1 61.38 179 ARG A O 1
ATOM 1317 N N . GLY A 1 180 ? 9.148 18.703 -9.242 1 85.5 180 GLY A N 1
ATOM 1318 C CA . GLY A 1 180 ? 10.031 17.844 -8.469 1 85.5 180 GLY A CA 1
ATOM 1319 C C . GLY A 1 180 ? 9.281 16.859 -7.59 1 85.5 180 GLY A C 1
ATOM 1320 O O . GLY A 1 180 ? 9.875 16.25 -6.695 1 85.5 180 GLY A O 1
ATOM 1321 N N . THR A 1 181 ? 7.965 16.797 -7.668 1 93.62 181 THR A N 1
ATOM 1322 C CA . THR A 1 181 ? 7.203 15.797 -6.918 1 93.62 181 THR A CA 1
ATOM 1323 C C . THR A 1 181 ? 6.578 14.773 -7.859 1 93.62 181 THR A C 1
ATOM 1325 O O . THR A 1 181 ? 5.773 15.125 -8.727 1 93.62 181 THR A O 1
ATOM 1328 N N . PHE A 1 182 ? 6.91 13.461 -7.652 1 97.06 182 PHE A N 1
ATOM 1329 C CA . PHE A 1 182 ? 6.605 12.508 -8.703 1 97.06 182 PHE A CA 1
ATOM 1330 C C . PHE A 1 182 ? 5.723 11.383 -8.18 1 97.06 182 PHE A C 1
ATOM 1332 O O . PHE A 1 182 ? 5.145 10.617 -8.953 1 97.06 182 PHE A O 1
ATOM 1339 N N . SER A 1 183 ? 5.578 11.242 -6.902 1 98.25 183 SER A N 1
ATOM 1340 C CA . SER A 1 183 ? 4.727 10.188 -6.355 1 98.25 183 SER A CA 1
ATOM 1341 C C . SER A 1 183 ? 3.908 10.703 -5.176 1 98.25 183 SER A C 1
ATOM 1343 O O . SER A 1 183 ? 4.305 11.656 -4.504 1 98.25 183 SER A O 1
ATOM 1345 N N . ALA A 1 184 ? 2.795 10.125 -4.969 1 98.62 184 ALA A N 1
ATOM 1346 C CA . ALA A 1 184 ? 1.895 10.461 -3.869 1 98.62 184 ALA A CA 1
ATOM 1347 C C . ALA A 1 184 ? 1.056 9.258 -3.457 1 98.62 184 ALA A C 1
ATOM 1349 O O . ALA A 1 184 ? 0.913 8.305 -4.227 1 98.62 184 ALA A O 1
ATOM 1350 N N . SER A 1 185 ? 0.596 9.305 -2.275 1 98.88 185 SER A N 1
ATOM 1351 C CA . SER A 1 185 ? -0.243 8.258 -1.695 1 98.88 185 SER A CA 1
ATOM 1352 C C . SER A 1 185 ? -1.281 8.852 -0.747 1 98.88 185 SER A C 1
ATOM 1354 O O . SER A 1 185 ? -0.979 9.766 0.024 1 98.88 185 SER A O 1
ATOM 1356 N N . LEU A 1 186 ? -2.473 8.359 -0.877 1 98.88 186 LEU A N 1
ATOM 1357 C CA . LEU A 1 186 ? -3.605 8.781 -0.056 1 98.88 186 LEU A CA 1
ATOM 1358 C C . LEU A 1 186 ? -4.316 7.57 0.54 1 98.88 186 LEU A C 1
ATOM 1360 O O . LEU A 1 186 ? -4.594 6.594 -0.165 1 98.88 186 LEU A O 1
ATOM 1364 N N . ARG A 1 187 ? -4.566 7.582 1.837 1 98.69 187 ARG A N 1
ATOM 1365 C CA . ARG A 1 187 ? -5.27 6.504 2.523 1 98.69 187 ARG A CA 1
ATOM 1366 C C . ARG A 1 187 ? -6.32 7.055 3.482 1 98.69 187 ARG A C 1
ATOM 1368 O O . ARG A 1 187 ? -6.051 7.992 4.234 1 98.69 187 ARG A O 1
ATOM 1375 N N . VAL A 1 188 ? -7.531 6.531 3.404 1 98.62 188 VAL A N 1
ATOM 1376 C CA . VAL A 1 188 ? -8.617 6.852 4.324 1 98.62 188 VAL A CA 1
ATOM 1377 C C . VAL A 1 188 ? -9.195 5.562 4.91 1 98.62 188 VAL A C 1
ATOM 1379 O O . VAL A 1 188 ? -9.602 4.664 4.168 1 98.62 188 VAL A O 1
ATOM 1382 N N . GLU A 1 189 ? -9.195 5.469 6.203 1 97.81 189 GLU A N 1
ATOM 1383 C CA . GLU A 1 189 ? -9.727 4.336 6.961 1 97.81 189 GLU A CA 1
ATOM 1384 C C . GLU A 1 189 ? -10.906 4.758 7.836 1 97.81 189 GLU A C 1
ATOM 1386 O O . GLU A 1 189 ? -10.812 5.734 8.578 1 97.81 189 GLU A O 1
ATOM 1391 N N . SER A 1 190 ? -11.938 4.039 7.691 1 96.44 190 SER A N 1
ATOM 1392 C CA . SER A 1 190 ? -13.172 4.34 8.414 1 96.44 190 SER A CA 1
ATOM 1393 C C . SER A 1 190 ? -13.766 3.086 9.047 1 96.44 190 SER A C 1
ATOM 1395 O O . SER A 1 190 ? -13.461 1.969 8.625 1 96.44 190 SER A O 1
ATOM 1397 N N . MET A 1 191 ? -14.609 3.299 10.062 1 95.19 191 MET A N 1
ATOM 1398 C CA . MET A 1 191 ? -15.273 2.18 10.727 1 95.19 191 MET A CA 1
ATOM 1399 C C . MET A 1 191 ? -16.531 1.762 9.961 1 95.19 191 MET A C 1
ATOM 1401 O O . MET A 1 191 ? -17.047 0.668 10.18 1 95.19 191 MET A O 1
ATOM 1405 N N . THR A 1 192 ? -16.984 2.596 9.023 1 94 192 THR A N 1
ATOM 1406 C CA . THR A 1 192 ? -18.312 2.352 8.469 1 94 192 THR A CA 1
ATOM 1407 C C . THR A 1 192 ? -18.25 2.301 6.941 1 94 192 THR A C 1
ATOM 1409 O O . THR A 1 192 ? -19.266 2.096 6.285 1 94 192 THR A O 1
ATOM 1412 N N . LYS A 1 193 ? -17.125 2.545 6.383 1 93.81 193 LYS A N 1
ATOM 1413 C CA . LYS A 1 193 ? -16.938 2.5 4.934 1 93.81 193 LYS A CA 1
ATOM 1414 C C . LYS A 1 193 ? -15.68 1.706 4.566 1 93.81 193 LYS A C 1
ATOM 1416 O O . LYS A 1 193 ? -14.758 1.587 5.375 1 93.81 193 LYS A O 1
ATOM 1421 N N . ALA A 1 194 ? -15.656 1.165 3.348 1 93.94 194 ALA A N 1
ATOM 1422 C CA . ALA A 1 194 ? -14.445 0.538 2.814 1 93.94 194 ALA A CA 1
ATOM 1423 C C . ALA A 1 194 ? -13.297 1.542 2.725 1 93.94 194 ALA A C 1
ATOM 1425 O O . ALA A 1 194 ? -13.531 2.736 2.523 1 93.94 194 ALA A O 1
ATOM 1426 N N . PRO A 1 195 ? -12.117 1.075 2.904 1 95.81 195 PRO A N 1
ATOM 1427 C CA . PRO A 1 195 ? -10.977 1.989 2.812 1 95.81 195 PRO A CA 1
ATOM 1428 C C . PRO A 1 195 ? -10.812 2.588 1.416 1 95.81 195 PRO A C 1
ATOM 1430 O O . PRO A 1 195 ? -11.18 1.955 0.423 1 95.81 195 PRO A O 1
ATOM 1433 N N . VAL A 1 196 ? -10.367 3.814 1.362 1 97.62 196 VAL A N 1
ATOM 1434 C CA . VAL A 1 196 ? -9.859 4.418 0.134 1 97.62 196 VAL A CA 1
ATOM 1435 C C . VAL A 1 196 ? -8.336 4.449 0.162 1 97.62 196 VAL A C 1
ATOM 1437 O O . VAL A 1 196 ? -7.734 5.082 1.034 1 97.62 196 VAL A O 1
ATOM 1440 N N . ASP A 1 197 ? -7.68 3.717 -0.636 1 98.31 197 ASP A N 1
ATOM 1441 C CA . ASP A 1 197 ? -6.23 3.588 -0.74 1 98.31 197 ASP A CA 1
ATOM 1442 C C . ASP A 1 197 ? -5.762 3.795 -2.178 1 98.31 197 ASP A C 1
ATOM 1444 O O . ASP A 1 197 ? -5.895 2.9 -3.016 1 98.31 197 ASP A O 1
ATOM 1448 N N . ILE A 1 198 ? -5.176 4.984 -2.439 1 98.44 198 ILE A N 1
ATOM 1449 C CA . ILE A 1 198 ? -4.805 5.359 -3.801 1 98.44 198 ILE A CA 1
ATOM 1450 C C . ILE A 1 198 ? -3.342 5.793 -3.834 1 98.44 198 ILE A C 1
ATOM 1452 O O . ILE A 1 198 ? -2.867 6.469 -2.92 1 98.44 198 ILE A O 1
ATOM 1456 N N . ARG A 1 199 ? -2.709 5.402 -4.898 1 98.88 199 ARG A N 1
ATOM 1457 C CA . ARG A 1 199 ? -1.314 5.785 -5.102 1 98.88 199 ARG A CA 1
ATOM 1458 C C . ARG A 1 199 ? -1.08 6.254 -6.535 1 98.88 199 ARG A C 1
ATOM 1460 O O . ARG A 1 199 ? -1.79 5.84 -7.453 1 98.88 199 ARG A O 1
ATOM 1467 N N . VAL A 1 200 ? -0.205 7.125 -6.695 1 98.69 200 VAL A N 1
ATOM 1468 C CA . VAL A 1 200 ? 0.575 7.367 -7.902 1 98.69 200 VAL A CA 1
ATOM 1469 C C . VAL A 1 200 ? 2.061 7.164 -7.609 1 98.69 200 VAL A C 1
ATOM 1471 O O . VAL A 1 200 ? 2.684 7.988 -6.934 1 98.69 200 VAL A O 1
ATOM 1474 N N . ASP A 1 201 ? 2.547 6.098 -8.18 1 98.81 201 ASP A N 1
ATOM 1475 C CA . ASP A 1 201 ? 3.914 5.75 -7.809 1 98.81 201 ASP A CA 1
ATOM 1476 C C . ASP A 1 201 ? 4.926 6.508 -8.664 1 98.81 201 ASP A C 1
ATOM 1478 O O . ASP A 1 201 ? 6.105 6.594 -8.305 1 98.81 201 ASP A O 1
ATOM 1482 N N . TRP A 1 202 ? 4.484 7.027 -9.797 1 98.12 202 TRP A N 1
ATOM 1483 C CA . TRP A 1 202 ? 5.289 7.926 -10.617 1 98.12 202 TRP A CA 1
ATOM 1484 C C . TRP A 1 202 ? 4.41 8.703 -11.602 1 98.12 202 TRP A C 1
ATOM 1486 O O . TRP A 1 202 ? 3.635 8.109 -12.352 1 98.12 202 TRP A O 1
ATOM 1496 N N . ALA A 1 203 ? 4.566 9.945 -11.57 1 96 203 ALA A N 1
ATOM 1497 C CA . ALA A 1 203 ? 3.898 10.797 -12.547 1 96 203 ALA A CA 1
ATOM 1498 C C . ALA A 1 203 ? 4.91 11.594 -13.367 1 96 203 ALA A C 1
ATOM 1500 O O . ALA A 1 203 ? 5.734 12.32 -12.812 1 96 203 ALA A O 1
ATOM 1501 N N . ASP A 1 204 ? 4.879 11.469 -14.781 1 92.06 204 ASP A N 1
ATOM 1502 C CA . ASP A 1 204 ? 5.723 12.273 -15.656 1 92.06 204 ASP A CA 1
ATOM 1503 C C . ASP A 1 204 ? 5.254 13.727 -15.68 1 92.06 204 ASP A C 1
ATOM 1505 O O . ASP A 1 204 ? 6.055 14.641 -15.914 1 92.06 204 ASP A O 1
ATOM 1509 N N . GLY A 1 205 ? 4.051 13.984 -15.477 1 90.25 205 GLY A N 1
ATOM 1510 C CA . GLY A 1 205 ? 3.453 15.305 -15.57 1 90.25 205 GLY A CA 1
ATOM 1511 C C . GLY A 1 205 ? 2.824 15.773 -14.273 1 90.25 205 GLY A C 1
ATOM 1512 O O . GLY A 1 205 ? 3.453 15.711 -13.211 1 90.25 205 GLY A O 1
ATOM 1513 N N . ASP A 1 206 ? 1.622 16.172 -14.367 1 94.12 206 ASP A N 1
ATOM 1514 C CA . ASP A 1 206 ? 0.882 16.75 -13.258 1 94.12 206 ASP A CA 1
ATOM 1515 C C . ASP A 1 206 ? 0.449 15.688 -12.258 1 94.12 206 ASP A C 1
ATOM 1517 O O . ASP A 1 206 ? -0.561 15.008 -12.461 1 94.12 206 ASP A O 1
ATOM 1521 N N . LEU A 1 207 ? 1.201 15.617 -11.141 1 96.88 207 LEU A N 1
ATOM 1522 C CA . LEU A 1 207 ? 0.947 14.625 -10.102 1 96.88 207 LEU A CA 1
ATOM 1523 C C . LEU A 1 207 ? -0.463 14.766 -9.547 1 96.88 207 LEU A C 1
ATOM 1525 O O . LEU A 1 207 ? -1.142 13.773 -9.289 1 96.88 207 LEU A O 1
ATOM 1529 N N . ILE A 1 208 ? -0.91 15.938 -9.375 1 97.88 208 ILE A N 1
ATOM 1530 C CA . ILE A 1 208 ? -2.223 16.219 -8.805 1 97.88 208 ILE A CA 1
ATOM 1531 C C . ILE A 1 208 ? -3.314 15.695 -9.734 1 97.88 208 ILE A C 1
ATOM 1533 O O . ILE A 1 208 ? -4.266 15.047 -9.289 1 97.88 208 ILE A O 1
ATOM 1537 N N . GLU A 1 209 ? -3.148 15.977 -10.984 1 97.5 209 GLU A N 1
ATOM 1538 C CA . GLU A 1 209 ? -4.125 15.469 -11.938 1 97.5 209 GLU A CA 1
ATOM 1539 C C . GLU A 1 209 ? -4.121 13.945 -11.969 1 97.5 209 GLU A C 1
ATOM 1541 O O . GLU A 1 209 ? -5.172 13.312 -12.109 1 97.5 209 GLU A O 1
ATOM 1546 N N . ALA A 1 210 ? -2.953 13.352 -11.891 1 97.62 210 ALA A N 1
ATOM 1547 C CA . ALA A 1 210 ? -2.865 11.891 -11.852 1 97.62 210 ALA A CA 1
ATOM 1548 C C . ALA A 1 210 ? -3.627 11.328 -10.656 1 97.62 210 ALA A C 1
ATOM 1550 O O . ALA A 1 210 ? -4.336 10.328 -10.781 1 97.62 210 ALA A O 1
ATOM 1551 N N . LEU A 1 211 ? -3.484 11.969 -9.492 1 98.25 211 LEU A N 1
ATOM 1552 C CA . LEU A 1 211 ? -4.211 11.547 -8.305 1 98.25 211 LEU A CA 1
ATOM 1553 C C . LEU A 1 211 ? -5.715 11.688 -8.508 1 98.25 211 LEU A C 1
ATOM 1555 O O . LEU A 1 211 ? -6.477 10.766 -8.18 1 98.25 211 LEU A O 1
ATOM 1559 N N . ARG A 1 212 ? -6.109 12.805 -9.031 1 98.69 212 ARG A N 1
ATOM 1560 C CA . ARG A 1 212 ? -7.535 13.055 -9.227 1 98.69 212 ARG A CA 1
ATOM 1561 C C . ARG A 1 212 ? -8.125 12.07 -10.234 1 98.69 212 ARG A C 1
ATOM 1563 O O . ARG A 1 212 ? -9.281 11.664 -10.102 1 98.69 212 ARG A O 1
ATOM 1570 N N . LYS A 1 213 ? -7.383 11.742 -11.219 1 98.19 213 LYS A N 1
ATOM 1571 C CA . LYS A 1 213 ? -7.836 10.75 -12.188 1 98.19 213 LYS A CA 1
ATOM 1572 C C . LYS A 1 213 ? -8.148 9.422 -11.5 1 98.19 213 LYS A C 1
ATOM 1574 O O . LYS A 1 213 ? -9.219 8.844 -11.719 1 98.19 213 LYS A O 1
ATOM 1579 N N . VAL A 1 214 ? -7.238 8.93 -10.68 1 98.69 214 VAL A N 1
ATOM 1580 C CA . VAL A 1 214 ? -7.48 7.684 -9.961 1 98.69 214 VAL A CA 1
ATOM 1581 C C . VAL A 1 214 ? -8.711 7.824 -9.07 1 98.69 214 VAL A C 1
ATOM 1583 O O . VAL A 1 214 ? -9.562 6.934 -9.031 1 98.69 214 VAL A O 1
ATOM 1586 N N . LEU A 1 215 ? -8.82 8.961 -8.398 1 98.75 215 LEU A N 1
ATOM 1587 C CA . LEU A 1 215 ? -9.953 9.18 -7.508 1 98.75 215 LEU A CA 1
ATOM 1588 C C . LEU A 1 215 ? -11.266 9.164 -8.289 1 98.75 215 LEU A C 1
ATOM 1590 O O . LEU A 1 215 ? -12.273 8.648 -7.797 1 98.75 215 LEU A O 1
ATOM 1594 N N . ARG A 1 216 ? -11.25 9.758 -9.484 1 98.56 216 ARG A N 1
ATOM 1595 C CA . ARG A 1 216 ? -12.453 9.727 -10.32 1 98.56 216 ARG A CA 1
ATOM 1596 C C . ARG A 1 216 ? -12.883 8.297 -10.609 1 98.56 216 ARG A C 1
ATOM 1598 O O . ARG A 1 216 ? -14.078 7.992 -10.602 1 98.56 216 ARG A O 1
ATOM 1605 N N . HIS A 1 217 ? -11.961 7.449 -10.844 1 98.31 217 HIS A N 1
ATOM 1606 C CA . HIS A 1 217 ? -12.289 6.047 -11.086 1 98.31 217 HIS A CA 1
ATOM 1607 C C . HIS A 1 217 ? -12.789 5.375 -9.812 1 98.31 217 HIS A C 1
ATOM 1609 O O . HIS A 1 217 ? -13.672 4.516 -9.867 1 98.31 217 HIS A O 1
ATOM 1615 N N . VAL A 1 218 ? -12.242 5.707 -8.656 1 98.12 218 VAL A N 1
ATOM 1616 C CA . VAL A 1 218 ? -12.711 5.18 -7.383 1 98.12 218 VAL A CA 1
ATOM 1617 C C . VAL A 1 218 ? -14.148 5.617 -7.141 1 98.12 218 VAL A C 1
ATOM 1619 O O . VAL A 1 218 ? -14.961 4.855 -6.605 1 98.12 218 VAL A O 1
ATOM 1622 N N . ARG A 1 219 ? -14.469 6.816 -7.578 1 97.44 219 ARG A N 1
ATOM 1623 C CA . ARG A 1 219 ? -15.797 7.395 -7.352 1 97.44 219 ARG A CA 1
ATOM 1624 C C . ARG A 1 219 ? -16.781 6.914 -8.406 1 97.44 219 ARG A C 1
ATOM 1626 O O . ARG A 1 219 ? -17.984 7.184 -8.305 1 97.44 219 ARG A O 1
ATOM 1633 N N . GLY A 1 220 ? -16.266 6.277 -9.43 1 97 220 GLY A N 1
ATOM 1634 C CA . GLY A 1 220 ? -17.156 5.773 -10.469 1 97 220 GLY A CA 1
ATOM 1635 C C . GLY A 1 220 ? -18.188 4.805 -9.953 1 97 220 GLY A C 1
ATOM 1636 O O . GLY A 1 220 ? -17.969 4.105 -8.961 1 97 220 GLY A O 1
ATOM 1637 N N . ALA A 1 221 ? -19.281 4.656 -10.625 1 95.38 221 ALA A N 1
ATOM 1638 C CA . ALA A 1 221 ? -20.453 3.9 -10.18 1 95.38 221 ALA A CA 1
ATOM 1639 C C . ALA A 1 221 ? -20.109 2.432 -9.953 1 95.38 221 ALA A C 1
ATOM 1641 O O . ALA A 1 221 ? -20.484 1.843 -8.938 1 95.38 221 ALA A O 1
ATOM 1642 N N . GLU A 1 222 ? -19.453 1.881 -10.875 1 92 222 GLU A N 1
ATOM 1643 C CA . GLU A 1 222 ? -19.125 0.46 -10.781 1 92 222 GLU A CA 1
ATOM 1644 C C . GLU A 1 222 ? -18.25 0.169 -9.57 1 92 222 GLU A C 1
ATOM 1646 O O . GLU A 1 222 ? -18.5 -0.788 -8.828 1 92 222 GLU A O 1
ATOM 1651 N N . PHE A 1 223 ? -17.266 0.96 -9.367 1 95.12 223 PHE A N 1
ATOM 1652 C CA . PHE A 1 223 ? -16.375 0.713 -8.242 1 95.12 223 PHE A CA 1
ATOM 1653 C C . PHE A 1 223 ? -17.062 1.066 -6.922 1 95.12 223 PHE A C 1
ATOM 1655 O O . PHE A 1 223 ? -16.828 0.407 -5.906 1 95.12 223 PHE A O 1
ATOM 1662 N N . GLN A 1 224 ? -17.891 2.041 -6.922 1 95.56 224 GLN A N 1
ATOM 1663 C CA . GLN A 1 224 ? -18.656 2.336 -5.719 1 95.56 224 GLN A CA 1
ATOM 1664 C C . GLN A 1 224 ? -19.562 1.166 -5.348 1 95.56 224 GLN A C 1
ATOM 1666 O O . GLN A 1 224 ? -19.766 0.874 -4.168 1 95.56 224 GLN A O 1
ATOM 1671 N N . GLU A 1 225 ? -20.188 0.558 -6.344 1 94.25 225 GLU A N 1
ATOM 1672 C CA . GLU A 1 225 ? -20.969 -0.649 -6.074 1 94.25 225 GLU A CA 1
ATOM 1673 C C . GLU A 1 225 ? -20.094 -1.731 -5.438 1 94.25 225 GLU A C 1
ATOM 1675 O O . GLU A 1 225 ? -20.5 -2.375 -4.473 1 94.25 225 GLU A O 1
ATOM 1680 N N . PHE A 1 226 ? -18.953 -1.916 -5.969 1 94.25 226 PHE A N 1
ATOM 1681 C CA . PHE A 1 226 ? -17.984 -2.857 -5.395 1 94.25 226 PHE A CA 1
ATOM 1682 C C . PHE A 1 226 ? -17.672 -2.496 -3.949 1 94.25 226 PHE A C 1
ATOM 1684 O O . PHE A 1 226 ? -17.828 -3.326 -3.051 1 94.25 226 PHE A O 1
ATOM 1691 N N . LEU A 1 227 ? -17.266 -1.236 -3.676 1 94.81 227 LEU A N 1
ATOM 1692 C CA . LEU A 1 227 ? -16.891 -0.796 -2.34 1 94.81 227 LEU A CA 1
ATOM 1693 C C . LEU A 1 227 ? -18.047 -0.958 -1.362 1 94.81 227 LEU A C 1
ATOM 1695 O O . LEU A 1 227 ? -17.844 -1.355 -0.212 1 94.81 227 LEU A O 1
ATOM 1699 N N . ASN A 1 228 ? -19.234 -0.75 -1.828 1 94.06 228 ASN A N 1
ATOM 1700 C CA . ASN A 1 228 ? -20.422 -0.789 -0.972 1 94.06 228 ASN A CA 1
ATOM 1701 C C . ASN A 1 228 ? -20.766 -2.219 -0.57 1 94.06 228 ASN A C 1
ATOM 1703 O O . ASN A 1 228 ? -21.562 -2.432 0.35 1 94.06 228 ASN A O 1
ATOM 1707 N N . ASN A 1 229 ? -20.156 -3.225 -1.222 1 93.88 229 ASN A N 1
ATOM 1708 C CA . ASN A 1 229 ? -20.453 -4.621 -0.922 1 93.88 229 ASN A CA 1
ATOM 1709 C C . ASN A 1 229 ? -19.328 -5.281 -0.135 1 93.88 229 ASN A C 1
ATOM 1711 O O . ASN A 1 229 ? -19.422 -6.457 0.23 1 93.88 229 ASN A O 1
ATOM 1715 N N . LEU A 1 230 ? -18.266 -4.543 0.117 1 93.94 230 LEU A N 1
ATOM 1716 C CA . LEU A 1 230 ? -17.219 -5.051 0.994 1 93.94 230 LEU A CA 1
ATOM 1717 C C . LEU A 1 230 ? -17.688 -5.066 2.445 1 93.94 230 LEU A C 1
ATOM 1719 O O . LEU A 1 230 ? -18.453 -4.199 2.865 1 93.94 230 LEU A O 1
ATOM 1723 N N . PRO A 1 231 ? -17.219 -6.055 3.172 1 91.62 231 PRO A N 1
ATOM 1724 C CA . PRO A 1 231 ? -17.547 -6.012 4.602 1 91.62 231 PRO A CA 1
ATOM 1725 C C . PRO A 1 231 ? -16.828 -4.875 5.332 1 91.62 231 PRO A C 1
ATOM 1727 O O . PRO A 1 231 ? -15.727 -4.496 4.957 1 91.62 231 PRO A O 1
ATOM 1730 N N . ASN A 1 232 ? -17.469 -4.34 6.414 1 84.75 232 ASN A N 1
ATOM 1731 C CA . ASN A 1 232 ? -16.859 -3.254 7.176 1 84.75 232 ASN A CA 1
ATOM 1732 C C . ASN A 1 232 ? -16.047 -3.781 8.352 1 84.75 232 ASN A C 1
ATOM 1734 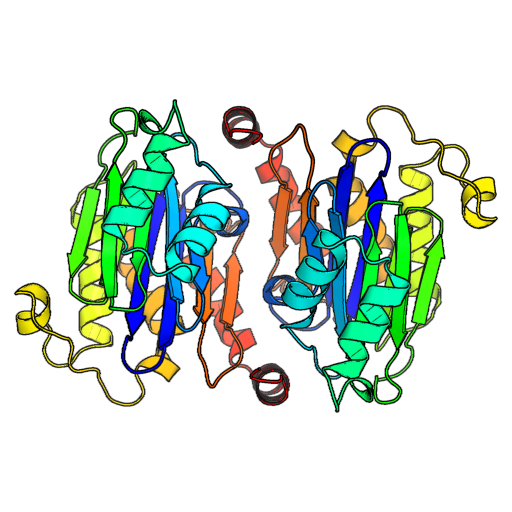O O . ASN A 1 232 ? -15.406 -3.006 9.062 1 84.75 232 ASN A O 1
ATOM 1738 N N . GLN A 1 233 ? -16.281 -5.086 8.609 1 81.06 233 GLN A N 1
ATOM 1739 C CA . GLN A 1 233 ? -15.5 -5.723 9.672 1 81.06 233 GLN A CA 1
ATOM 1740 C C . GLN A 1 233 ? -15.391 -7.227 9.453 1 81.06 233 GLN A C 1
ATOM 1742 O O . GLN A 1 233 ? -16.25 -7.824 8.797 1 81.06 233 GLN A O 1
ATOM 1747 N N . MET B 1 1 ? -11.773 -9.156 -14.578 1 92.19 1 MET B N 1
ATOM 1748 C CA . MET B 1 1 ? -10.758 -10.172 -14.32 1 92.19 1 MET B CA 1
ATOM 1749 C C . MET B 1 1 ? -9.812 -9.719 -13.211 1 92.19 1 MET B C 1
ATOM 1751 O O . MET B 1 1 ? -9.383 -8.562 -13.188 1 92.19 1 MET B O 1
ATOM 1755 N N . THR B 1 2 ? -9.539 -10.547 -12.25 1 96.88 2 THR B N 1
ATOM 1756 C CA . THR B 1 2 ? -8.484 -10.359 -11.266 1 96.88 2 THR B CA 1
ATOM 1757 C C . THR B 1 2 ? -7.578 -11.594 -11.203 1 96.88 2 THR B C 1
ATOM 1759 O O . THR B 1 2 ? -8.062 -12.719 -11.078 1 96.88 2 THR B O 1
ATOM 1762 N N . ILE B 1 3 ? -6.289 -11.367 -11.359 1 98.12 3 ILE B N 1
ATOM 1763 C CA . ILE B 1 3 ? -5.34 -12.469 -11.305 1 98.12 3 ILE B CA 1
ATOM 1764 C C . ILE B 1 3 ? -4.227 -12.148 -10.312 1 98.12 3 ILE B C 1
ATOM 1766 O O . ILE B 1 3 ? -3.826 -10.984 -10.18 1 98.12 3 ILE B O 1
ATOM 1770 N N . SER B 1 4 ? -3.73 -13.156 -9.602 1 98.88 4 SER B N 1
ATOM 1771 C CA . SER B 1 4 ? -2.703 -12.977 -8.586 1 98.88 4 SER B CA 1
ATOM 1772 C C . SER B 1 4 ? -1.691 -14.117 -8.609 1 98.88 4 SER B C 1
ATOM 1774 O O . SER B 1 4 ? -2.047 -15.266 -8.898 1 98.88 4 SER B O 1
ATOM 1776 N N . LEU B 1 5 ? -0.483 -13.766 -8.336 1 98.94 5 LEU B N 1
ATOM 1777 C CA . LEU B 1 5 ? 0.616 -14.703 -8.133 1 98.94 5 LEU B CA 1
ATOM 1778 C C . LEU B 1 5 ? 1.301 -14.461 -6.797 1 98.94 5 LEU B C 1
ATOM 1780 O O . LEU B 1 5 ? 1.542 -13.312 -6.418 1 98.94 5 LEU B O 1
ATOM 1784 N N . ILE B 1 6 ? 1.593 -15.516 -5.996 1 98.94 6 ILE B N 1
ATOM 1785 C CA . ILE B 1 6 ? 2.43 -15.445 -4.805 1 98.94 6 ILE B CA 1
ATOM 1786 C C . ILE B 1 6 ? 3.584 -16.438 -4.922 1 98.94 6 ILE B C 1
ATOM 1788 O O . ILE B 1 6 ? 3.393 -17.578 -5.359 1 98.94 6 ILE B O 1
ATOM 1792 N N . HIS B 1 7 ? 4.723 -16 -4.613 1 98.94 7 HIS B N 1
ATOM 1793 C CA . HIS B 1 7 ? 5.938 -16.812 -4.543 1 98.94 7 HIS B CA 1
ATOM 1794 C C . HIS B 1 7 ? 6.625 -16.656 -3.188 1 98.94 7 HIS B C 1
ATOM 1796 O O . HIS B 1 7 ? 6.762 -15.531 -2.684 1 98.94 7 HIS B O 1
ATOM 1802 N N . VAL B 1 8 ? 7.023 -17.781 -2.604 1 98.81 8 VAL B N 1
ATOM 1803 C CA . VAL B 1 8 ? 7.793 -17.781 -1.364 1 98.81 8 VAL B CA 1
ATOM 1804 C C . VAL B 1 8 ? 9.047 -18.625 -1.534 1 98.81 8 VAL B C 1
ATOM 1806 O O . VAL B 1 8 ? 9 -19.703 -2.137 1 98.81 8 VAL B O 1
ATOM 1809 N N . ASN B 1 9 ? 10.172 -18.141 -1.104 1 98.56 9 ASN B N 1
ATOM 1810 C CA . ASN B 1 9 ? 11.383 -18.938 -0.947 1 98.56 9 ASN B CA 1
ATOM 1811 C C . ASN B 1 9 ? 11.641 -19.281 0.518 1 98.56 9 ASN B C 1
ATOM 1813 O O . ASN B 1 9 ? 12.141 -18.438 1.273 1 98.56 9 ASN B O 1
ATOM 1817 N N . PRO B 1 10 ? 11.312 -20.547 0.918 1 98.06 10 PRO B N 1
ATOM 1818 C CA . PRO B 1 10 ? 11.438 -20.906 2.332 1 98.06 10 PRO B CA 1
ATOM 1819 C C . PRO B 1 10 ? 12.875 -20.797 2.846 1 98.06 10 PRO B C 1
ATOM 1821 O O . PRO B 1 10 ? 13.086 -20.594 4.043 1 98.06 10 PRO B O 1
ATOM 1824 N N . LYS B 1 11 ? 13.812 -20.891 2.002 1 97.44 11 LYS B N 1
ATOM 1825 C CA . LYS B 1 11 ? 15.211 -20.875 2.418 1 97.44 11 LYS B CA 1
ATOM 1826 C C . LYS B 1 11 ? 15.664 -19.469 2.803 1 97.44 11 LYS B C 1
ATOM 1828 O O . LYS B 1 11 ? 16.453 -19.297 3.736 1 97.44 11 LYS B O 1
ATOM 1833 N N . THR B 1 12 ? 15.156 -18.453 2.111 1 97.5 12 THR B N 1
ATOM 1834 C CA . THR B 1 12 ? 15.672 -17.109 2.309 1 97.5 12 THR B CA 1
ATOM 1835 C C . THR B 1 12 ? 14.664 -16.25 3.07 1 97.5 12 THR B C 1
ATOM 1837 O O . THR B 1 12 ? 15 -15.156 3.529 1 97.5 12 THR B O 1
ATOM 1840 N N . GLY B 1 13 ? 13.453 -16.688 3.191 1 97.88 13 GLY B N 1
ATOM 1841 C CA . GLY B 1 13 ? 12.406 -15.906 3.828 1 97.88 13 GLY B CA 1
ATOM 1842 C C . GLY B 1 13 ? 11.766 -14.891 2.896 1 97.88 13 GLY B C 1
ATOM 1843 O O . GLY B 1 13 ? 10.984 -14.047 3.334 1 97.88 13 GLY B O 1
ATOM 1844 N N . LEU B 1 14 ? 12.102 -14.961 1.613 1 98.5 14 LEU B N 1
ATOM 1845 C CA . LEU B 1 14 ? 11.562 -14.055 0.604 1 98.5 14 LEU B CA 1
ATOM 1846 C C . LEU B 1 14 ? 10.094 -14.367 0.323 1 98.5 14 LEU B C 1
ATOM 1848 O O . LEU B 1 14 ? 9.711 -15.531 0.208 1 98.5 14 LEU B O 1
ATOM 1852 N N . SER B 1 15 ? 9.273 -13.359 0.278 1 98.88 15 SER B N 1
ATOM 1853 C CA . SER B 1 15 ? 7.887 -13.43 -0.17 1 98.88 15 SER B CA 1
ATOM 1854 C C . SER B 1 15 ? 7.594 -12.375 -1.233 1 98.88 15 SER B C 1
ATOM 1856 O O . SER B 1 15 ? 7.969 -11.211 -1.08 1 98.88 15 SER B O 1
ATOM 1858 N N . ALA B 1 16 ? 6.938 -12.758 -2.33 1 98.94 16 ALA B N 1
ATOM 1859 C CA . ALA B 1 16 ? 6.652 -11.859 -3.439 1 98.94 16 ALA B CA 1
ATOM 1860 C C . ALA B 1 16 ? 5.254 -12.102 -4.004 1 98.94 16 ALA B C 1
ATOM 1862 O O . ALA B 1 16 ? 4.75 -13.227 -3.959 1 98.94 16 ALA B O 1
ATOM 1863 N N . SER B 1 17 ? 4.648 -11.094 -4.5 1 98.94 17 SER B N 1
ATOM 1864 C CA . SER B 1 17 ? 3.32 -11.211 -5.09 1 98.94 17 SER B CA 1
ATOM 1865 C C . SER B 1 17 ? 3.113 -10.172 -6.191 1 98.94 17 SER B C 1
ATOM 1867 O O . SER B 1 17 ? 3.762 -9.125 -6.195 1 98.94 17 SER B O 1
ATOM 1869 N N . ILE B 1 18 ? 2.254 -10.453 -7.137 1 98.94 18 ILE B N 1
ATOM 1870 C CA . ILE B 1 18 ? 1.772 -9.508 -8.148 1 98.94 18 ILE B CA 1
ATOM 1871 C C . ILE B 1 18 ? 0.299 -9.781 -8.445 1 98.94 18 ILE B C 1
ATOM 1873 O O . ILE B 1 18 ? -0.141 -10.93 -8.43 1 98.94 18 ILE B O 1
ATOM 1877 N N . THR B 1 19 ? -0.445 -8.789 -8.648 1 98.81 19 THR B N 1
ATOM 1878 C CA . THR B 1 19 ? -1.867 -8.875 -8.961 1 98.81 19 THR B CA 1
ATOM 1879 C C . THR B 1 19 ? -2.26 -7.805 -9.977 1 98.81 19 THR B C 1
ATOM 1881 O O . THR B 1 19 ? -1.628 -6.75 -10.055 1 98.81 19 THR B O 1
ATOM 1884 N N . ALA B 1 20 ? -3.266 -8.094 -10.781 1 98.12 20 ALA B N 1
ATOM 1885 C CA . ALA B 1 20 ? -3.846 -7.129 -11.711 1 98.12 20 ALA B CA 1
ATOM 1886 C C . ALA B 1 20 ? -5.348 -7.34 -11.852 1 98.12 20 ALA B C 1
ATOM 1888 O O . ALA B 1 20 ? -5.852 -8.438 -11.625 1 98.12 20 ALA B O 1
ATOM 1889 N N . THR B 1 21 ? -6.043 -6.34 -12.211 1 97 21 THR B N 1
ATOM 1890 C CA . THR B 1 21 ? -7.488 -6.426 -12.375 1 97 21 THR B CA 1
ATOM 1891 C C . THR B 1 21 ? -7.992 -5.332 -13.32 1 97 21 THR B C 1
ATOM 1893 O O . THR B 1 21 ? -7.254 -4.402 -13.648 1 97 21 THR B O 1
ATOM 1896 N N . GLY B 1 22 ? -9.234 -5.543 -13.75 1 95.31 22 GLY B N 1
ATOM 1897 C CA . GLY B 1 22 ? -9.914 -4.523 -14.531 1 95.31 22 GLY B CA 1
ATOM 1898 C C . GLY B 1 22 ? -10.469 -3.393 -13.688 1 95.31 22 GLY B C 1
ATOM 1899 O O . GLY B 1 22 ? -10.961 -2.395 -14.219 1 95.31 22 GLY B O 1
ATOM 1900 N N . GLY B 1 23 ? -10.375 -3.473 -12.367 1 95.31 23 GLY B N 1
ATOM 1901 C CA . GLY B 1 23 ? -10.828 -2.428 -11.461 1 95.31 23 GLY B CA 1
ATOM 1902 C C . GLY B 1 23 ? -9.742 -1.442 -11.094 1 95.31 23 GLY B C 1
ATOM 1903 O O . GLY B 1 23 ? -8.602 -1.562 -11.555 1 95.31 23 GLY B O 1
ATOM 1904 N N . VAL B 1 24 ? -10.117 -0.457 -10.32 1 97.56 24 VAL B N 1
ATOM 1905 C CA . VAL B 1 24 ? -9.195 0.611 -9.938 1 97.56 24 VAL B CA 1
ATOM 1906 C C . VAL B 1 24 ? -8.453 0.219 -8.656 1 97.56 24 VAL B C 1
ATOM 1908 O O . VAL B 1 24 ? -9.031 -0.403 -7.762 1 97.56 24 VAL B O 1
ATOM 1911 N N . ALA B 1 25 ? -7.184 0.51 -8.5 1 98.19 25 ALA B N 1
ATOM 1912 C CA . ALA B 1 25 ? -6.367 0.525 -7.285 1 98.19 25 ALA B CA 1
ATOM 1913 C C . ALA B 1 25 ? -6.363 -0.844 -6.613 1 98.19 25 ALA B C 1
ATOM 1915 O O . ALA B 1 25 ? -6.641 -0.955 -5.418 1 98.19 25 ALA B O 1
ATOM 1916 N N . VAL B 1 26 ? -6.004 -1.854 -7.387 1 98.25 26 VAL B N 1
ATOM 1917 C CA . VAL B 1 26 ? -6.051 -3.232 -6.91 1 98.25 26 VAL B CA 1
ATOM 1918 C C . VAL B 1 26 ? -5.098 -3.402 -5.73 1 98.25 26 VAL B C 1
ATOM 1920 O O . VAL B 1 26 ? -5.371 -4.176 -4.809 1 98.25 26 VAL B O 1
ATOM 1923 N N . GLY B 1 27 ? -4.047 -2.635 -5.688 1 98.38 27 GLY B N 1
ATOM 1924 C CA . GLY B 1 27 ? -3.006 -2.768 -4.68 1 98.38 27 GLY B CA 1
ATOM 1925 C C . GLY B 1 27 ? -3.465 -2.359 -3.291 1 98.38 27 GLY B C 1
ATOM 1926 O O . GLY B 1 27 ? -2.803 -2.666 -2.297 1 98.38 27 GLY B O 1
ATOM 1927 N N . GLY B 1 28 ? -4.543 -1.667 -3.201 1 97.56 28 GLY B N 1
ATOM 1928 C CA . GLY B 1 28 ? -5.078 -1.271 -1.909 1 97.56 28 GLY B CA 1
ATOM 1929 C C . GLY B 1 28 ? -5.824 -2.387 -1.204 1 97.56 28 GLY B C 1
ATOM 1930 O O . GLY B 1 28 ? -6.141 -2.277 -0.018 1 97.56 28 GLY B O 1
ATOM 1931 N N . TYR B 1 29 ? -5.953 -3.588 -1.906 1 97.44 29 TYR B N 1
ATOM 1932 C CA . TYR B 1 29 ? -6.895 -4.547 -1.337 1 97.44 29 TYR B CA 1
ATOM 1933 C C . TYR B 1 29 ? -6.367 -5.969 -1.465 1 97.44 29 TYR B C 1
ATOM 1935 O O . TYR B 1 29 ? -6.531 -6.785 -0.555 1 97.44 29 TYR B O 1
ATOM 1943 N N . VAL B 1 30 ? -5.648 -6.312 -2.475 1 98.5 30 VAL B N 1
ATOM 1944 C CA . VAL B 1 30 ? -5.707 -7.695 -2.93 1 98.5 30 VAL B CA 1
ATOM 1945 C C . VAL B 1 30 ? -4.441 -8.438 -2.496 1 98.5 30 VAL B C 1
ATOM 1947 O O . VAL B 1 30 ? -4.516 -9.43 -1.771 1 98.5 30 VAL B O 1
ATOM 1950 N N . ASN B 1 31 ? -3.258 -7.977 -2.904 1 98.69 31 ASN B N 1
ATOM 1951 C CA . ASN B 1 31 ? -2.088 -8.82 -2.678 1 98.69 31 ASN B CA 1
ATOM 1952 C C . ASN B 1 31 ? -1.243 -8.297 -1.517 1 98.69 31 ASN B C 1
ATOM 1954 O O . ASN B 1 31 ? -1.066 -7.09 -1.362 1 98.69 31 ASN B O 1
ATOM 1958 N N . HIS B 1 32 ? -0.731 -9.242 -0.723 1 98.69 32 HIS B N 1
ATOM 1959 C CA . HIS B 1 32 ? 0.085 -9 0.462 1 98.69 32 HIS B CA 1
ATOM 1960 C C . HIS B 1 32 ? 1.229 -10.008 0.557 1 98.69 32 HIS B C 1
ATOM 1962 O O . HIS B 1 32 ? 1.044 -11.195 0.274 1 98.69 32 HIS B O 1
ATOM 1968 N N . SER B 1 33 ? 2.379 -9.539 0.849 1 98.69 33 SER B N 1
ATOM 1969 C CA . SER B 1 33 ? 3.561 -10.359 1.1 1 98.69 33 SER B CA 1
ATOM 1970 C C . SER B 1 33 ? 4.258 -9.945 2.391 1 98.69 33 SER B C 1
ATOM 1972 O O . SER B 1 33 ? 4.391 -8.75 2.674 1 98.69 33 SER B O 1
ATOM 1974 N N . TRP B 1 34 ? 4.625 -10.875 3.182 1 98.06 34 TRP B N 1
ATOM 1975 C CA . TRP B 1 34 ? 5.316 -10.617 4.441 1 98.06 34 TRP B CA 1
ATOM 1976 C C . TRP B 1 34 ? 6.605 -11.43 4.527 1 98.06 34 TRP B C 1
ATOM 1978 O O . TRP B 1 34 ? 6.582 -12.656 4.41 1 98.06 34 TRP B O 1
ATOM 1988 N N . ARG B 1 35 ? 7.715 -10.742 4.742 1 96.94 35 ARG B N 1
ATOM 1989 C CA . ARG B 1 35 ? 9.008 -11.414 4.828 1 96.94 35 ARG B CA 1
ATOM 1990 C C . ARG B 1 35 ? 9.008 -12.469 5.926 1 96.94 35 ARG B C 1
ATOM 1992 O O . ARG B 1 35 ? 8.469 -12.242 7.012 1 96.94 35 ARG B O 1
ATOM 1999 N N . ASN B 1 36 ? 9.523 -13.602 5.59 1 97.69 36 ASN B N 1
ATOM 2000 C CA . ASN B 1 36 ? 9.695 -14.75 6.473 1 97.69 36 ASN B CA 1
ATOM 2001 C C . ASN B 1 36 ? 8.359 -15.25 7.012 1 97.69 36 ASN B C 1
ATOM 2003 O O . ASN B 1 36 ? 8.305 -15.82 8.102 1 97.69 36 ASN B O 1
ATOM 2007 N N . LEU B 1 37 ? 7.32 -15.023 6.332 1 98.62 37 LEU B N 1
ATOM 2008 C CA . LEU B 1 37 ? 6 -15.383 6.84 1 98.62 37 LEU B CA 1
ATOM 2009 C C . LEU B 1 37 ? 5.137 -15.984 5.73 1 98.62 37 LEU B C 1
ATOM 2011 O O . LEU B 1 37 ? 4.441 -16.984 5.949 1 98.62 37 LEU B O 1
ATOM 2015 N N . GLY B 1 38 ? 5.105 -15.391 4.574 1 98.81 38 GLY B N 1
ATOM 2016 C CA . GLY B 1 38 ? 4.27 -15.836 3.473 1 98.81 38 GLY B CA 1
ATOM 2017 C C . GLY B 1 38 ? 3.506 -14.703 2.811 1 98.81 38 GLY B C 1
ATOM 2018 O O . GLY B 1 38 ? 4.004 -13.578 2.723 1 98.81 38 GLY B O 1
ATOM 2019 N N . GLY B 1 39 ? 2.379 -15.047 2.223 1 98.88 39 GLY B N 1
ATOM 2020 C CA . GLY B 1 39 ? 1.582 -14.039 1.547 1 98.88 39 GLY B CA 1
ATOM 2021 C C . GLY B 1 39 ? 0.12 -14.422 1.414 1 98.88 39 GLY B C 1
ATOM 2022 O O . GLY B 1 39 ? -0.27 -15.531 1.77 1 98.88 39 GLY B O 1
ATOM 2023 N N . CYS B 1 40 ? -0.603 -13.484 1.015 1 98.81 40 CYS B N 1
ATOM 2024 C CA . CYS B 1 40 ? -2.045 -13.609 0.835 1 98.81 40 CYS B CA 1
ATOM 2025 C C . CYS B 1 40 ? -2.533 -12.734 -0.313 1 98.81 40 CYS B C 1
ATOM 2027 O O . CYS B 1 40 ? -2.088 -11.594 -0.462 1 98.81 40 CYS B O 1
ATOM 2029 N N . ALA B 1 41 ? -3.32 -13.297 -1.198 1 98.88 41 ALA B N 1
ATOM 2030 C CA . ALA B 1 41 ? -4.066 -12.531 -2.191 1 98.88 41 ALA B CA 1
ATOM 2031 C C . ALA B 1 41 ? -5.57 -12.719 -2.014 1 98.88 41 ALA B C 1
ATOM 2033 O O . ALA B 1 41 ? -6.113 -13.773 -2.359 1 98.88 41 ALA B O 1
ATOM 2034 N N . THR B 1 42 ? -6.238 -11.734 -1.474 1 98.69 42 THR B N 1
ATOM 2035 C CA . THR B 1 42 ? -7.684 -11.773 -1.271 1 98.69 42 THR B CA 1
ATOM 2036 C C . THR B 1 42 ? -8.406 -11.023 -2.389 1 98.69 42 THR B C 1
ATOM 2038 O O . THR B 1 42 ? -8.062 -9.883 -2.699 1 98.69 42 THR B O 1
ATOM 2041 N N . GLN B 1 43 ? -9.289 -11.672 -3.094 1 98.5 43 GLN B N 1
ATOM 2042 C CA . GLN B 1 43 ? -10.031 -11.18 -4.25 1 98.5 43 GLN B CA 1
ATOM 2043 C C . GLN B 1 43 ? -11.375 -11.883 -4.383 1 98.5 43 GLN B C 1
ATOM 2045 O O . GLN B 1 43 ? -11.852 -12.508 -3.432 1 98.5 43 GLN B O 1
ATOM 2050 N N . GLY B 1 44 ? -12.133 -11.727 -5.527 1 97.44 44 GLY B N 1
ATOM 2051 C CA . GLY B 1 44 ? -13.414 -12.391 -5.738 1 97.44 44 GLY B CA 1
ATOM 2052 C C . GLY B 1 44 ? -14.492 -11.453 -6.262 1 97.44 44 GLY B C 1
ATOM 2053 O O . GLY B 1 44 ? -14.188 -10.344 -6.711 1 97.44 44 GLY B O 1
ATOM 2054 N N . LEU B 1 45 ? -15.742 -12.039 -6.223 1 96.25 45 LEU B N 1
ATOM 2055 C CA . LEU B 1 45 ? -16.875 -11.18 -6.562 1 96.25 45 LEU B CA 1
ATOM 2056 C C . LEU B 1 45 ? -16.859 -9.906 -5.727 1 96.25 45 LEU B C 1
ATOM 2058 O O . LEU B 1 45 ? -16.938 -8.805 -6.27 1 96.25 45 LEU B O 1
ATOM 2062 N N . PHE B 1 46 ? -16.688 -10.102 -4.449 1 96.12 46 PHE B N 1
ATOM 2063 C CA . PHE B 1 46 ? -16.406 -9.039 -3.496 1 96.12 46 PHE B CA 1
ATOM 2064 C C . PHE B 1 46 ? -15.266 -9.43 -2.561 1 96.12 46 PHE B C 1
ATOM 2066 O O . PHE B 1 46 ? -15.375 -10.422 -1.829 1 96.12 46 PHE B O 1
ATOM 2073 N N . THR B 1 47 ? -14.234 -8.547 -2.598 1 95.94 47 THR B N 1
ATOM 2074 C CA . THR B 1 47 ? -13.047 -8.766 -1.776 1 95.94 47 THR B CA 1
ATOM 2075 C C . THR B 1 47 ? -13.375 -8.57 -0.298 1 95.94 47 THR B C 1
ATOM 2077 O O . THR B 1 47 ? -14.188 -7.711 0.055 1 95.94 47 THR B O 1
ATOM 2080 N N . ASN B 1 48 ? -12.867 -9.414 0.518 1 97.25 48 ASN B N 1
ATOM 2081 C CA . ASN B 1 48 ? -12.781 -9.102 1.939 1 97.25 48 ASN B CA 1
ATOM 2082 C C . ASN B 1 48 ? -11.414 -8.516 2.299 1 97.25 48 ASN B C 1
ATOM 2084 O O . ASN B 1 48 ? -10.438 -9.25 2.455 1 97.25 48 ASN B O 1
ATOM 2088 N N . PRO B 1 49 ? -11.352 -7.223 2.43 1 94.88 49 PRO B N 1
ATOM 2089 C CA . PRO B 1 49 ? -10.047 -6.59 2.635 1 94.88 49 PRO B CA 1
ATOM 2090 C C . PRO B 1 49 ? -9.438 -6.934 3.992 1 94.88 49 PRO B C 1
ATOM 2092 O O . PRO B 1 49 ? -8.258 -6.66 4.227 1 94.88 49 PRO B O 1
ATOM 2095 N N . TRP B 1 50 ? -10.109 -7.586 4.859 1 94.88 50 TRP B N 1
ATOM 2096 C CA . TRP B 1 50 ? -9.648 -7.883 6.211 1 94.88 50 TRP B CA 1
ATOM 2097 C C . TRP B 1 50 ? -9.008 -9.266 6.277 1 94.88 50 TRP B C 1
ATOM 2099 O O . TRP B 1 50 ? -8.398 -9.625 7.289 1 94.88 50 TRP B O 1
ATOM 2109 N N . TYR B 1 51 ? -9.172 -10.008 5.223 1 98.19 51 TYR B N 1
ATOM 2110 C CA . TYR B 1 51 ? -8.555 -11.32 5.156 1 98.19 51 TYR B CA 1
ATOM 2111 C C . TYR B 1 51 ? -7.055 -11.234 5.391 1 98.19 51 TYR B C 1
ATOM 2113 O O . TYR B 1 51 ? -6.465 -12.102 6.039 1 98.19 51 TYR B O 1
ATOM 2121 N N . ALA B 1 52 ? -6.469 -10.211 4.863 1 97.25 52 ALA B N 1
ATOM 2122 C CA . ALA B 1 52 ? -5.016 -10.094 4.945 1 97.25 52 ALA B CA 1
ATOM 2123 C C . ALA B 1 52 ? -4.551 -10.039 6.398 1 97.25 52 ALA B C 1
ATOM 2125 O O . ALA B 1 52 ? -3.59 -10.711 6.777 1 97.25 52 ALA B O 1
ATOM 2126 N N . ASP B 1 53 ? -5.215 -9.219 7.234 1 95.44 53 ASP B N 1
ATOM 2127 C CA . ASP B 1 53 ? -4.84 -9.086 8.641 1 95.44 53 ASP B CA 1
ATOM 2128 C C . ASP B 1 53 ? -4.996 -10.414 9.375 1 95.44 53 ASP B C 1
ATOM 2130 O O . ASP B 1 53 ? -4.129 -10.805 10.156 1 95.44 53 ASP B O 1
ATOM 2134 N N . LEU B 1 54 ? -6.098 -11.07 9.125 1 97.31 54 LEU B N 1
ATOM 2135 C CA . LEU B 1 54 ? -6.336 -12.344 9.789 1 97.31 54 LEU B CA 1
ATOM 2136 C C . LEU B 1 54 ? -5.348 -13.398 9.305 1 97.31 54 LEU B C 1
ATOM 2138 O O . LEU B 1 54 ? -4.84 -14.188 10.102 1 97.31 54 LEU B O 1
ATOM 2142 N N . ALA B 1 55 ? -5.137 -13.453 8 1 98.75 55 ALA B N 1
ATOM 2143 C CA . ALA B 1 55 ? -4.168 -14.406 7.457 1 98.75 55 ALA B CA 1
ATOM 2144 C C . ALA B 1 55 ? -2.785 -14.18 8.07 1 98.75 55 ALA B C 1
ATOM 2146 O O . ALA B 1 55 ? -2.111 -15.141 8.461 1 98.75 55 ALA B O 1
ATOM 2147 N N . ARG B 1 56 ? -2.383 -12.938 8.148 1 98.31 56 ARG B N 1
ATOM 2148 C CA . ARG B 1 56 ? -1.086 -12.609 8.734 1 98.31 56 ARG B CA 1
ATOM 2149 C C . ARG B 1 56 ? -0.991 -13.109 10.172 1 98.31 56 ARG B C 1
ATOM 2151 O O . ARG B 1 56 ? 0.029 -13.672 10.57 1 98.31 56 ARG B O 1
ATOM 2158 N N . LYS B 1 57 ? -2.023 -12.844 10.914 1 97.88 57 LYS B N 1
ATOM 2159 C CA . LYS B 1 57 ? -2.068 -13.289 12.305 1 97.88 57 LYS B CA 1
ATOM 2160 C C . LYS B 1 57 ? -1.929 -14.812 12.398 1 97.88 57 LYS B C 1
ATOM 2162 O O . LYS B 1 57 ? -1.105 -15.32 13.164 1 97.88 57 LYS B O 1
ATOM 2167 N N . CYS B 1 58 ? -2.727 -15.523 11.609 1 98.81 58 CYS B N 1
ATOM 2168 C CA . CYS B 1 58 ? -2.707 -16.984 11.617 1 98.81 58 CYS B CA 1
ATOM 2169 C C . CYS B 1 58 ? -1.322 -17.516 11.266 1 98.81 58 CYS B C 1
ATOM 2171 O O . CYS B 1 58 ? -0.787 -18.375 11.961 1 98.81 58 CYS B O 1
ATOM 2173 N N . LEU B 1 59 ? -0.712 -16.984 10.234 1 98.88 59 LEU B N 1
ATOM 2174 C CA . LEU B 1 59 ? 0.605 -17.422 9.797 1 98.88 59 LEU B CA 1
ATOM 2175 C C . LEU B 1 59 ? 1.665 -17.109 10.844 1 98.88 59 LEU B C 1
ATOM 2177 O O . LEU B 1 59 ? 2.58 -17.906 11.062 1 98.88 59 LEU B O 1
ATOM 2181 N N . THR B 1 60 ? 1.54 -15.953 11.477 1 98.25 60 THR B N 1
ATOM 2182 C CA . THR B 1 60 ? 2.467 -15.57 12.539 1 98.25 60 THR B CA 1
ATOM 2183 C C . THR B 1 60 ? 2.389 -16.547 13.703 1 98.25 60 THR B C 1
ATOM 2185 O O . THR B 1 60 ? 3.4 -16.844 14.344 1 98.25 60 THR B O 1
ATOM 2188 N N . GLU B 1 61 ? 1.226 -17.031 13.93 1 98.44 61 GLU B N 1
ATOM 2189 C CA . GLU B 1 61 ? 0.997 -17.984 15.016 1 98.44 61 GLU B CA 1
ATOM 2190 C C . GLU B 1 61 ? 1.407 -19.391 14.609 1 98.44 61 GLU B C 1
ATOM 2192 O O . GLU B 1 61 ? 1.226 -20.344 15.375 1 98.44 61 GLU B O 1
ATOM 2197 N N . GLY B 1 62 ? 1.844 -19.594 13.414 1 98.44 62 GLY B N 1
ATOM 2198 C CA . GLY B 1 62 ? 2.436 -20.859 12.984 1 98.44 62 GLY B CA 1
ATOM 2199 C C . GLY B 1 62 ? 1.461 -21.75 12.242 1 98.44 62 GLY B C 1
ATOM 2200 O O . GLY B 1 62 ? 1.77 -22.906 11.945 1 98.44 62 GLY B O 1
ATOM 2201 N N . MET B 1 63 ? 0.301 -21.266 11.914 1 98.75 63 MET B N 1
ATOM 2202 C CA . MET B 1 63 ? -0.673 -22.047 11.172 1 98.75 63 MET B CA 1
ATOM 2203 C C . MET B 1 63 ? -0.219 -22.25 9.727 1 98.75 63 MET B C 1
ATOM 2205 O O . MET B 1 63 ? 0.44 -21.391 9.148 1 98.75 63 MET B O 1
ATOM 2209 N N . SER B 1 64 ? -0.568 -23.406 9.195 1 98.88 64 SER B N 1
ATOM 2210 C CA . SER B 1 64 ? -0.325 -23.688 7.781 1 98.88 64 SER B CA 1
ATOM 2211 C C . SER B 1 64 ? -1.255 -22.859 6.887 1 98.88 64 SER B C 1
ATOM 2213 O O . SER B 1 64 ? -2.207 -22.25 7.371 1 98.88 64 SER B O 1
ATOM 2215 N N . ALA B 1 65 ? -0.932 -22.859 5.609 1 98.94 65 ALA B N 1
ATOM 2216 C CA . ALA B 1 65 ? -1.819 -22.203 4.648 1 98.94 65 ALA B CA 1
ATOM 2217 C C . ALA B 1 65 ? -3.227 -22.797 4.719 1 98.94 65 ALA B C 1
ATOM 2219 O O . ALA B 1 65 ? -4.215 -22.062 4.723 1 98.94 65 ALA B O 1
ATOM 2220 N N . ALA B 1 66 ? -3.322 -24.109 4.789 1 98.88 66 ALA B N 1
ATOM 2221 C CA . ALA B 1 66 ? -4.613 -24.781 4.836 1 98.88 66 ALA B CA 1
ATOM 2222 C C . ALA B 1 66 ? -5.391 -24.406 6.09 1 98.88 66 ALA B C 1
ATOM 2224 O O . ALA B 1 66 ? -6.59 -24.109 6.023 1 98.88 66 ALA B O 1
ATOM 2225 N N . GLU B 1 67 ? -4.707 -24.422 7.195 1 98.94 67 GLU B N 1
ATOM 2226 C CA . GLU B 1 67 ? -5.344 -24.016 8.445 1 98.94 67 GLU B CA 1
ATOM 2227 C C . GLU B 1 67 ? -5.793 -22.562 8.406 1 98.94 67 GLU B C 1
ATOM 2229 O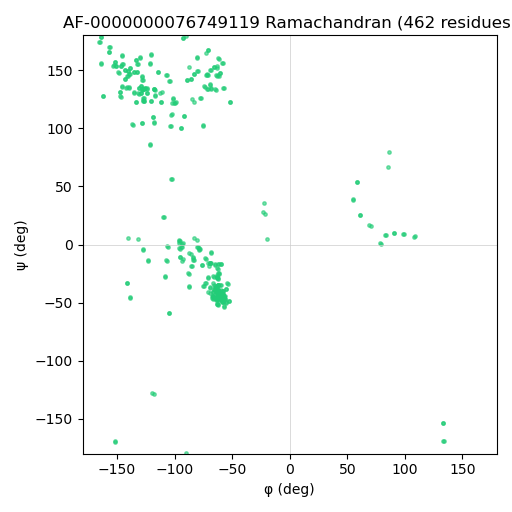 O . GLU B 1 67 ? -6.852 -22.219 8.93 1 98.94 67 GLU B O 1
ATOM 2234 N N . THR B 1 68 ? -4.977 -21.719 7.844 1 98.94 68 THR B N 1
ATOM 2235 C CA . THR B 1 68 ? -5.297 -20.297 7.719 1 98.94 68 THR B CA 1
ATOM 2236 C C . THR B 1 68 ? -6.551 -20.094 6.879 1 98.94 68 THR B C 1
ATOM 2238 O O . THR B 1 68 ? -7.441 -19.328 7.254 1 98.94 68 THR B O 1
ATOM 2241 N N . VAL B 1 69 ? -6.664 -20.797 5.781 1 98.88 69 VAL B N 1
ATOM 2242 C CA . VAL B 1 69 ? -7.824 -20.703 4.898 1 98.88 69 VAL B CA 1
ATOM 2243 C C . VAL B 1 69 ? -9.086 -21.109 5.656 1 98.88 69 VAL B C 1
ATOM 2245 O O . VAL B 1 69 ? -10.125 -20.469 5.535 1 98.88 69 VAL B O 1
ATOM 2248 N N . GLU B 1 70 ? -8.992 -22.172 6.43 1 98.81 70 GLU B N 1
ATOM 2249 C CA . GLU B 1 70 ? -10.141 -22.609 7.215 1 98.81 70 GLU B CA 1
ATOM 2250 C C . GLU B 1 70 ? -10.539 -21.562 8.242 1 98.81 70 GLU B C 1
ATOM 2252 O O . GLU B 1 70 ? -11.727 -21.328 8.477 1 98.81 70 GLU B O 1
ATOM 2257 N N . ALA B 1 71 ? -9.57 -20.922 8.844 1 98.81 71 ALA B N 1
ATOM 2258 C CA . ALA B 1 71 ? -9.844 -19.859 9.797 1 98.81 71 ALA B CA 1
ATOM 2259 C C . ALA B 1 71 ? -10.539 -18.672 9.117 1 98.81 71 ALA B C 1
ATOM 2261 O O . ALA B 1 71 ? -11.477 -18.094 9.672 1 98.81 71 ALA B O 1
ATOM 2262 N N . LEU B 1 72 ? -10.086 -18.312 7.93 1 98.56 72 LEU B N 1
ATOM 2263 C CA . LEU B 1 72 ? -10.703 -17.234 7.172 1 98.56 72 LEU B CA 1
ATOM 2264 C C . LEU B 1 72 ? -12.164 -17.531 6.867 1 98.56 72 LEU B C 1
ATOM 2266 O O . LEU B 1 72 ? -13.039 -16.688 7.086 1 98.56 72 LEU B O 1
ATOM 2270 N N . LYS B 1 73 ? -12.43 -18.734 6.41 1 98.25 73 LYS B N 1
ATOM 2271 C CA . LYS B 1 73 ? -13.797 -19.141 6.082 1 98.25 73 LYS B CA 1
ATOM 2272 C C . LYS B 1 73 ? -14.695 -19.094 7.312 1 98.25 73 LYS B C 1
ATOM 2274 O O . LYS B 1 73 ? -15.836 -18.625 7.234 1 98.25 73 LYS B O 1
ATOM 2279 N N . ALA B 1 74 ? -14.18 -19.547 8.375 1 98.06 74 ALA B N 1
ATOM 2280 C CA . ALA B 1 74 ? -14.953 -19.641 9.609 1 98.06 74 ALA B CA 1
ATOM 2281 C C . ALA B 1 74 ? -15.383 -18.25 10.078 1 98.06 74 ALA B C 1
ATOM 2283 O O . ALA B 1 74 ? -16.438 -18.094 10.695 1 98.06 74 ALA B O 1
ATOM 2284 N N . GLY B 1 75 ? -14.633 -17.25 9.766 1 96.44 75 GLY B N 1
ATOM 2285 C CA . GLY B 1 75 ? -14.914 -15.906 10.242 1 96.44 75 GLY B CA 1
ATOM 2286 C C . GLY B 1 75 ? -15.695 -15.07 9.242 1 96.44 75 GLY B C 1
ATOM 2287 O O . GLY B 1 75 ? -15.938 -13.891 9.477 1 96.44 75 GLY B O 1
ATOM 2288 N N . ASP B 1 76 ? -16.109 -15.648 8.109 1 97.31 76 ASP B N 1
ATOM 2289 C CA . ASP B 1 76 ? -16.766 -14.891 7.043 1 97.31 76 ASP B CA 1
ATOM 2290 C C . ASP B 1 76 ? -17.969 -15.648 6.488 1 97.31 76 ASP B C 1
ATOM 2292 O O . ASP B 1 76 ? -17.828 -16.484 5.59 1 97.31 76 ASP B O 1
ATOM 2296 N N . ALA B 1 77 ? -19.172 -15.227 6.871 1 96.56 77 ALA B N 1
ATOM 2297 C CA . ALA B 1 77 ? -20.406 -15.891 6.438 1 96.56 77 ALA B CA 1
ATOM 2298 C C . ALA B 1 77 ? -20.594 -15.758 4.93 1 96.56 77 ALA B C 1
ATOM 2300 O O . ALA B 1 77 ? -21.344 -16.531 4.324 1 96.56 77 ALA B O 1
ATOM 2301 N N . GLU B 1 78 ? -19.891 -14.836 4.34 1 97.5 78 GLU B N 1
ATOM 2302 C CA . GLU B 1 78 ? -20.062 -14.586 2.914 1 97.5 78 GLU B CA 1
ATOM 2303 C C . GLU B 1 78 ? -18.844 -15.055 2.123 1 97.5 78 GLU B C 1
ATOM 2305 O O . GLU B 1 78 ? -18.562 -14.531 1.044 1 97.5 78 GLU B O 1
ATOM 2310 N N . PHE B 1 79 ? -18.109 -16.016 2.717 1 97.81 79 PHE B N 1
ATOM 2311 C CA . PHE B 1 79 ? -16.891 -16.453 2.047 1 97.81 79 PHE B CA 1
ATOM 2312 C C . PHE B 1 79 ? -17.203 -17.016 0.668 1 97.81 79 PHE B C 1
ATOM 2314 O O . PHE B 1 79 ? -16.297 -17.172 -0.162 1 97.81 79 PHE B O 1
ATOM 2321 N N . SER B 1 80 ? -18.516 -17.391 0.339 1 98.12 80 SER B N 1
ATOM 2322 C CA . SER B 1 80 ? -18.906 -17.875 -0.985 1 98.12 80 SER B CA 1
ATOM 2323 C C . SER B 1 80 ? -18.656 -16.812 -2.051 1 98.12 80 SER B C 1
ATOM 2325 O O . SER B 1 80 ? -18.609 -17.109 -3.244 1 98.12 80 SER B O 1
ATOM 2327 N N . LYS B 1 81 ? -18.484 -15.57 -1.668 1 98.12 81 LYS B N 1
ATOM 2328 C CA . LYS B 1 81 ? -18.234 -14.461 -2.586 1 98.12 81 LYS B CA 1
ATOM 2329 C C . LYS B 1 81 ? -16.734 -14.172 -2.701 1 98.12 81 LYS B C 1
ATOM 2331 O O . LYS B 1 81 ? -16.328 -13.25 -3.408 1 98.12 81 LYS B O 1
ATOM 2336 N N . ARG B 1 82 ? -15.883 -14.992 -1.98 1 98.5 82 ARG B N 1
ATOM 2337 C CA . ARG B 1 82 ? -14.453 -14.695 -1.886 1 98.5 82 ARG B CA 1
ATOM 2338 C C . ARG B 1 82 ? -13.641 -15.656 -2.74 1 98.5 82 ARG B C 1
ATOM 2340 O O . ARG B 1 82 ? -14.016 -16.812 -2.916 1 98.5 82 ARG B O 1
ATOM 2347 N N . GLN B 1 83 ? -12.641 -15.203 -3.271 1 98.75 83 GLN B N 1
ATOM 2348 C CA . GLN B 1 83 ? -11.469 -15.984 -3.633 1 98.75 83 GLN B CA 1
ATOM 2349 C C . GLN B 1 83 ? -10.234 -15.523 -2.865 1 98.75 83 GLN B C 1
ATOM 2351 O O . GLN B 1 83 ? -9.984 -14.32 -2.742 1 98.75 83 GLN B O 1
ATOM 2356 N N . CYS B 1 84 ? -9.469 -16.438 -2.305 1 98.88 84 CYS B N 1
ATOM 2357 C CA . CYS B 1 84 ? -8.281 -16.078 -1.543 1 98.88 84 CYS B CA 1
ATOM 2358 C C . CYS B 1 84 ? -7.188 -17.141 -1.707 1 98.88 84 CYS B C 1
ATOM 2360 O O . CYS B 1 84 ? -7.453 -18.328 -1.578 1 98.88 84 CYS B O 1
ATOM 2362 N N . LEU B 1 85 ? -6.07 -16.672 -2.08 1 98.94 85 LEU B N 1
ATOM 2363 C CA . LEU B 1 85 ? -4.848 -17.469 -2.109 1 98.94 85 LEU B CA 1
ATOM 2364 C C . LEU B 1 85 ? -3.975 -17.172 -0.896 1 98.94 85 LEU B C 1
ATOM 2366 O O . LEU B 1 85 ? -3.641 -16.016 -0.635 1 98.94 85 LEU B O 1
ATOM 2370 N N . VAL B 1 86 ? -3.666 -18.203 -0.103 1 98.94 86 VAL B N 1
ATOM 2371 C CA . VAL B 1 86 ? -2.74 -18.062 1.015 1 98.94 86 VAL B CA 1
ATOM 2372 C C . VAL B 1 86 ? -1.523 -18.969 0.794 1 98.94 86 VAL B C 1
ATOM 2374 O O . VAL B 1 86 ? -1.66 -20.109 0.366 1 98.94 86 VAL B O 1
ATOM 2377 N N . MET B 1 87 ? -0.377 -18.453 0.991 1 98.94 87 MET B N 1
ATOM 2378 C CA . MET B 1 87 ? 0.852 -19.234 1.004 1 98.94 87 MET B CA 1
ATOM 2379 C C . MET B 1 87 ? 1.607 -19.047 2.314 1 98.94 87 MET B C 1
ATOM 2381 O O . MET B 1 87 ? 1.783 -17.922 2.775 1 98.94 87 MET B O 1
ATOM 2385 N N . ASP B 1 88 ? 2.027 -20.125 2.979 1 98.94 88 ASP B N 1
ATOM 2386 C CA . ASP B 1 88 ? 2.74 -20.031 4.246 1 98.94 88 ASP B CA 1
ATOM 2387 C C . ASP B 1 88 ? 4.25 -19.953 4.023 1 98.94 88 ASP B C 1
ATOM 2389 O O . ASP B 1 88 ? 4.715 -19.969 2.883 1 98.94 88 ASP B O 1
ATOM 2393 N N . LYS B 1 89 ? 5.047 -19.875 5.066 1 98.75 89 LYS B N 1
ATOM 2394 C CA . LYS B 1 89 ? 6.48 -19.609 4.992 1 98.75 89 LYS B CA 1
ATOM 2395 C C . LYS B 1 89 ? 7.234 -20.781 4.379 1 98.75 89 LYS B C 1
ATOM 2397 O O . LYS B 1 89 ? 8.391 -20.656 3.986 1 98.75 89 LYS B O 1
ATOM 2402 N N . ASN B 1 90 ? 6.602 -21.922 4.309 1 98.44 90 ASN B N 1
ATOM 2403 C CA . ASN B 1 90 ? 7.246 -23.109 3.752 1 98.44 90 ASN B CA 1
ATOM 2404 C C . ASN B 1 90 ? 6.93 -23.281 2.268 1 98.44 90 ASN B C 1
ATOM 2406 O O . ASN B 1 90 ? 7.406 -24.219 1.629 1 98.44 90 ASN B O 1
ATOM 2410 N N . GLY B 1 91 ? 6.109 -22.375 1.726 1 98.38 91 GLY B N 1
ATOM 2411 C CA . GLY B 1 91 ? 5.805 -22.406 0.304 1 98.38 91 GLY B CA 1
ATOM 2412 C C . GLY B 1 91 ? 4.59 -23.25 -0.025 1 98.38 91 GLY B C 1
ATOM 2413 O O . GLY B 1 91 ? 4.355 -23.594 -1.188 1 98.38 91 GLY B O 1
ATOM 2414 N N . ASN B 1 92 ? 3.873 -23.656 0.989 1 98.62 92 ASN B N 1
ATOM 2415 C CA . ASN B 1 92 ? 2.613 -24.359 0.774 1 98.62 92 ASN B CA 1
ATOM 2416 C C . ASN B 1 92 ? 1.452 -23.391 0.588 1 98.62 92 ASN B C 1
ATOM 2418 O O . ASN B 1 92 ? 1.385 -22.359 1.262 1 98.62 92 ASN B O 1
ATOM 2422 N N . SER B 1 93 ? 0.538 -23.781 -0.325 1 98.75 93 SER B N 1
ATOM 2423 C CA . SER B 1 93 ? -0.56 -22.875 -0.629 1 98.75 93 SER B CA 1
ATOM 2424 C C . SER B 1 93 ? -1.911 -23.516 -0.351 1 98.75 93 SER B C 1
ATOM 2426 O O . SER B 1 93 ? -2.021 -24.75 -0.313 1 98.75 93 SER B O 1
ATOM 2428 N N . ALA B 1 94 ? -2.838 -22.734 -0.122 1 98.94 94 ALA B N 1
ATOM 2429 C CA . ALA B 1 94 ? -4.246 -23.109 -0.006 1 98.94 94 ALA B CA 1
ATOM 2430 C C . ALA B 1 94 ? -5.152 -22 -0.555 1 98.94 94 ALA B C 1
ATOM 2432 O O . ALA B 1 94 ? -4.711 -20.875 -0.739 1 98.94 94 ALA B O 1
ATOM 2433 N N . PHE B 1 95 ? -6.434 -22.422 -0.834 1 98.88 95 PHE B N 1
ATOM 2434 C CA . PHE B 1 95 ? -7.281 -21.5 -1.576 1 98.88 95 PHE B CA 1
ATOM 2435 C C . PHE B 1 95 ? -8.703 -21.5 -1.016 1 98.88 95 PHE B C 1
ATOM 2437 O O . PHE B 1 95 ? -9.172 -22.516 -0.494 1 98.88 95 PHE B O 1
ATOM 2444 N N . ILE B 1 96 ? -9.344 -20.375 -1.072 1 98.75 96 ILE B N 1
ATOM 2445 C CA . ILE B 1 96 ? -10.797 -20.25 -1.079 1 98.75 96 ILE B CA 1
ATOM 2446 C C . ILE B 1 96 ? -11.281 -20 -2.504 1 98.75 96 ILE B C 1
ATOM 2448 O O . ILE B 1 96 ? -10.797 -19.094 -3.188 1 98.75 96 ILE B O 1
ATOM 2452 N N . HIS B 1 97 ? -12.188 -20.797 -2.963 1 97.62 97 HIS B N 1
ATOM 2453 C CA . HIS B 1 97 ? -12.922 -20.562 -4.203 1 97.62 97 HIS B CA 1
ATOM 2454 C C . HIS B 1 97 ? -14.43 -20.5 -3.949 1 97.62 97 HIS B C 1
ATOM 2456 O O . HIS B 1 97 ? -15.133 -21.516 -4.102 1 97.62 97 HIS B O 1
ATOM 2462 N N . GLY B 1 98 ? -14.812 -19.359 -3.617 1 97.38 98 GLY B N 1
ATOM 2463 C CA . GLY B 1 98 ? -16.234 -19.203 -3.352 1 97.38 98 GLY B CA 1
ATOM 2464 C C . GLY B 1 98 ? -17.109 -19.5 -4.559 1 97.38 98 GLY B C 1
ATOM 2465 O O . GLY B 1 98 ? -16.781 -19.078 -5.676 1 97.38 98 GLY B O 1
ATOM 2466 N N . ASN B 1 99 ? -18.281 -20.062 -4.336 1 97.12 99 ASN B N 1
ATOM 2467 C CA . ASN B 1 99 ? -19.141 -20.531 -5.41 1 97.12 99 ASN B CA 1
ATOM 2468 C C . ASN B 1 99 ? -19.859 -19.375 -6.109 1 97.12 99 ASN B C 1
ATOM 2470 O O . ASN B 1 99 ? -20.375 -19.547 -7.211 1 97.12 99 ASN B O 1
ATOM 2474 N N . ASP B 1 100 ? -19.922 -18.234 -5.508 1 97.56 100 ASP B N 1
ATOM 2475 C CA . ASP B 1 100 ? -20.625 -17.094 -6.082 1 97.56 100 ASP B CA 1
ATOM 2476 C C . ASP B 1 100 ? -19.719 -16.312 -7.027 1 97.56 100 ASP B C 1
ATOM 2478 O O . ASP B 1 100 ? -20.188 -15.383 -7.703 1 97.56 100 ASP B O 1
ATOM 2482 N N . ASN B 1 101 ? -18.438 -16.672 -7.051 1 97.12 101 ASN B N 1
ATOM 2483 C CA . ASN B 1 101 ? -17.516 -15.961 -7.938 1 97.12 101 ASN B CA 1
ATOM 2484 C C . ASN B 1 101 ? -17.891 -16.156 -9.406 1 97.12 101 ASN B C 1
ATOM 2486 O O . ASN B 1 101 ? -18.453 -17.203 -9.773 1 97.12 101 ASN B O 1
ATOM 2490 N N . VAL B 1 102 ? -17.562 -15.219 -10.219 1 95 102 VAL B N 1
ATOM 2491 C CA . VAL B 1 102 ? -17.859 -15.258 -11.648 1 95 102 VAL B CA 1
ATOM 2492 C C . VAL B 1 102 ? -16.875 -16.188 -12.359 1 95 102 VAL B C 1
ATOM 2494 O O . VAL B 1 102 ? -15.664 -16.047 -12.211 1 95 102 VAL B O 1
ATOM 2497 N N . PRO B 1 103 ? -17.375 -17.141 -13.086 1 95.31 103 PRO B N 1
ATOM 2498 C CA . PRO B 1 103 ? -16.484 -17.969 -13.898 1 95.31 103 PRO B CA 1
ATOM 2499 C C . PRO B 1 103 ? -15.797 -17.188 -15.016 1 95.31 103 PRO B C 1
ATOM 2501 O O . PRO B 1 103 ? -16.328 -16.172 -15.477 1 95.31 103 PRO B O 1
ATOM 2504 N N . VAL B 1 104 ? -14.688 -17.641 -15.391 1 95.31 104 VAL B N 1
ATOM 2505 C CA . VAL B 1 104 ? -13.906 -18.812 -14.984 1 95.31 104 VAL B CA 1
ATOM 2506 C C . VAL B 1 104 ? -13.07 -18.453 -13.758 1 95.31 104 VAL B C 1
ATOM 2508 O O . VAL B 1 104 ? -12.305 -17.484 -13.773 1 95.31 104 VAL B O 1
ATOM 2511 N N . THR B 1 105 ? -13.195 -19.188 -12.711 1 97.62 105 THR B N 1
ATOM 2512 C CA . THR B 1 105 ? -12.422 -19.078 -11.477 1 97.62 105 THR B CA 1
ATOM 2513 C C . THR B 1 105 ? -11.523 -20.297 -11.289 1 97.62 105 THR B C 1
ATOM 2515 O O . THR B 1 105 ? -11.961 -21.438 -11.484 1 97.62 105 THR B O 1
ATOM 2518 N N . GLY B 1 106 ? -10.25 -20.047 -11 1 98.06 106 GLY B N 1
ATOM 2519 C CA . GLY B 1 106 ? -9.359 -21.188 -10.852 1 98.06 106 GLY B CA 1
ATOM 2520 C C . GLY B 1 106 ? -8.055 -20.828 -10.156 1 98.06 106 GLY B C 1
ATOM 2521 O O . GLY B 1 106 ? -7.875 -19.703 -9.703 1 98.06 106 GLY B O 1
ATOM 2522 N N . SER B 1 107 ? -7.238 -21.844 -9.977 1 98.75 107 SER B N 1
ATOM 2523 C CA . SER B 1 107 ? -5.926 -21.688 -9.352 1 98.75 107 SER B CA 1
ATOM 2524 C C . SER B 1 107 ? -4.965 -22.781 -9.828 1 98.75 107 SER B C 1
ATOM 2526 O O . SER B 1 107 ? -5.391 -23.797 -10.367 1 98.75 107 SER B O 1
ATOM 2528 N N . ILE B 1 108 ? -3.732 -22.469 -9.789 1 98.75 108 ILE B N 1
ATOM 2529 C CA . ILE B 1 108 ? -2.637 -23.422 -9.977 1 98.75 108 ILE B CA 1
ATOM 2530 C C . ILE B 1 108 ? -1.64 -23.281 -8.828 1 98.75 108 ILE B C 1
ATOM 2532 O O . ILE B 1 108 ? -1.312 -22.172 -8.406 1 98.75 108 ILE B O 1
ATOM 2536 N N . ALA B 1 109 ? -1.171 -24.406 -8.289 1 98.5 109 ALA B N 1
ATOM 2537 C CA . ALA B 1 109 ? -0.189 -24.391 -7.207 1 98.5 109 ALA B CA 1
ATOM 2538 C C . ALA B 1 109 ? 0.972 -25.328 -7.5 1 98.5 109 ALA B C 1
ATOM 2540 O O . ALA B 1 109 ? 0.763 -26.453 -7.957 1 98.5 109 ALA B O 1
ATOM 2541 N N . PHE B 1 110 ? 2.119 -24.891 -7.387 1 98.56 110 PHE B N 1
ATOM 2542 C CA . PHE B 1 110 ? 3.371 -25.641 -7.309 1 98.56 110 PHE B CA 1
ATOM 2543 C C . PHE B 1 110 ? 4.094 -25.344 -6 1 98.56 110 PHE B C 1
ATOM 2545 O O . PHE B 1 110 ? 3.734 -24.406 -5.281 1 98.56 110 PHE B O 1
ATOM 2552 N N . PRO B 1 111 ? 5.098 -26.203 -5.605 1 97.88 111 PRO B N 1
ATOM 2553 C CA . PRO B 1 111 ? 5.906 -25.797 -4.457 1 97.88 111 PRO B CA 1
ATOM 2554 C C . PRO B 1 111 ? 6.473 -24.391 -4.613 1 97.88 111 PRO B C 1
ATOM 2556 O O . PRO B 1 111 ? 7.137 -24.094 -5.609 1 97.88 111 PRO B O 1
ATOM 2559 N N . THR B 1 112 ? 6.18 -23.484 -3.654 1 98.62 112 THR B N 1
ATOM 2560 C CA . THR B 1 112 ? 6.746 -22.141 -3.506 1 98.62 112 THR B CA 1
ATOM 2561 C C . THR B 1 112 ? 6.09 -21.172 -4.48 1 98.62 112 THR B C 1
ATOM 2563 O O . THR B 1 112 ? 6.512 -20.016 -4.59 1 98.62 112 THR B O 1
ATOM 2566 N N . LEU B 1 113 ? 5.113 -21.609 -5.301 1 98.88 113 LEU B N 1
ATOM 2567 C CA . LEU B 1 113 ? 4.441 -20.766 -6.281 1 98.88 113 LEU B CA 1
ATOM 2568 C C . LEU B 1 113 ? 2.957 -21.094 -6.363 1 98.88 113 LEU B C 1
ATOM 2570 O O . LEU B 1 113 ? 2.586 -22.266 -6.453 1 98.88 113 LEU B O 1
ATOM 2574 N N . ALA B 1 114 ? 2.148 -20.094 -6.391 1 98.94 114 ALA B N 1
ATOM 2575 C CA . ALA B 1 114 ? 0.729 -20.312 -6.656 1 98.94 114 ALA B CA 1
ATOM 2576 C C . ALA B 1 114 ? 0.115 -19.109 -7.367 1 98.94 114 ALA B C 1
ATOM 2578 O O . ALA B 1 114 ? 0.556 -17.969 -7.176 1 98.94 114 ALA B O 1
ATOM 2579 N N . VAL B 1 115 ? -0.875 -19.375 -8.211 1 98.94 115 VAL B N 1
ATOM 2580 C CA . VAL B 1 115 ? -1.618 -18.344 -8.922 1 98.94 115 VAL B CA 1
ATOM 2581 C C . VAL B 1 115 ? -3.117 -18.609 -8.812 1 98.94 115 VAL B C 1
ATOM 2583 O O . VAL B 1 115 ? -3.539 -19.766 -8.672 1 98.94 115 VAL B O 1
ATOM 2586 N N . ALA B 1 116 ? -3.879 -17.609 -8.797 1 98.81 116 ALA B N 1
ATOM 2587 C CA . ALA B 1 116 ? -5.336 -17.688 -8.75 1 98.81 116 ALA B CA 1
ATOM 2588 C C . ALA B 1 116 ? -5.969 -16.531 -9.523 1 98.81 116 ALA B C 1
ATOM 2590 O O . ALA B 1 116 ? -5.348 -15.484 -9.703 1 98.81 116 ALA B O 1
ATOM 2591 N N . GLY B 1 117 ? -7.176 -16.75 -10.023 1 98.31 117 GLY B N 1
ATOM 2592 C CA . GLY B 1 117 ? -7.898 -15.695 -10.719 1 98.31 117 GLY B CA 1
ATOM 2593 C C . GLY B 1 117 ? -9.375 -15.992 -10.883 1 98.31 117 GLY B C 1
ATOM 2594 O O . GLY B 1 117 ? -9.805 -17.141 -10.734 1 98.31 117 GLY B O 1
ATOM 2595 N N . ASN B 1 118 ? -10.125 -14.992 -11.031 1 97.25 118 ASN B N 1
ATOM 2596 C CA . ASN B 1 118 ? -11.555 -15.078 -11.312 1 97.25 118 ASN B CA 1
ATOM 2597 C C . ASN B 1 118 ? -11.945 -14.195 -12.492 1 97.25 118 ASN B C 1
ATOM 2599 O O . ASN B 1 118 ? -11.18 -13.328 -12.906 1 97.25 118 ASN B O 1
ATOM 2603 N N . MET B 1 119 ? -13.141 -14.516 -13.086 1 95 119 MET B N 1
ATOM 2604 C CA . MET B 1 119 ? -13.617 -13.836 -14.289 1 95 119 MET B CA 1
ATOM 2605 C C . MET B 1 119 ? -12.57 -13.914 -15.398 1 95 119 MET B C 1
ATOM 2607 O O . MET B 1 119 ? -12.281 -12.914 -16.047 1 95 119 MET B O 1
ATOM 2611 N N . LEU B 1 120 ? -11.945 -15.047 -15.477 1 95.25 120 LEU B N 1
ATOM 2612 C CA . LEU B 1 120 ? -10.898 -15.242 -16.484 1 95.25 120 LEU B CA 1
ATOM 2613 C C . LEU B 1 120 ? -11.5 -15.57 -17.844 1 95.25 120 LEU B C 1
ATOM 2615 O O . LEU B 1 120 ? -12.555 -16.203 -17.922 1 95.25 120 LEU B O 1
ATOM 2619 N N . GLU B 1 121 ? -10.766 -15.148 -18.891 1 93.5 121 GLU B N 1
ATOM 2620 C CA . GLU B 1 121 ? -11.148 -15.594 -20.234 1 93.5 121 GLU B CA 1
ATOM 2621 C C . GLU B 1 121 ? -11.086 -17.109 -20.344 1 93.5 121 GLU B C 1
ATOM 2623 O O . GLU B 1 121 ? -11.945 -17.734 -20.984 1 93.5 121 GLU B O 1
ATOM 2628 N N . SER B 1 122 ? -10.062 -17.641 -19.781 1 94.31 122 SER B N 1
ATOM 2629 C CA . SER B 1 122 ? -9.891 -19.094 -19.703 1 94.31 122 SER B CA 1
ATOM 2630 C C . SER B 1 122 ? -8.812 -19.469 -18.688 1 94.31 122 SER B C 1
ATOM 2632 O O . SER B 1 122 ? -8.078 -18.594 -18.203 1 94.31 122 SER B O 1
ATOM 2634 N N . ASN B 1 123 ? -8.68 -20.766 -18.484 1 95.06 123 ASN B N 1
ATOM 2635 C CA . ASN B 1 123 ? -7.66 -21.25 -17.562 1 95.06 123 ASN B CA 1
ATOM 2636 C C . ASN B 1 123 ? -6.258 -21.078 -18.141 1 95.06 123 ASN B C 1
ATOM 2638 O O . ASN B 1 123 ? -5.27 -21.172 -17.406 1 95.06 123 ASN B O 1
ATOM 2642 N N . SER B 1 124 ? -6.223 -20.875 -19.344 1 96.94 124 SER B N 1
ATOM 2643 C CA . SER B 1 124 ? -4.918 -20.703 -19.984 1 96.94 124 SER B CA 1
ATOM 2644 C C . SER B 1 124 ? -4.207 -19.469 -19.438 1 96.94 124 SER B C 1
ATOM 2646 O O . SER B 1 124 ? -2.977 -19.391 -19.469 1 96.94 124 SER B O 1
ATOM 2648 N N . VAL B 1 125 ? -5.012 -18.484 -18.938 1 97.31 125 VAL B N 1
ATOM 2649 C CA . VAL B 1 125 ? -4.453 -17.266 -18.328 1 97.31 125 VAL B CA 1
ATOM 2650 C C . VAL B 1 125 ? -3.594 -17.641 -17.125 1 97.31 125 VAL B C 1
ATOM 2652 O O . VAL B 1 125 ? -2.461 -17.172 -17 1 97.31 125 VAL B O 1
ATOM 2655 N N . LEU B 1 126 ? -4.055 -18.547 -16.266 1 98.5 126 LEU B N 1
ATOM 2656 C CA . LEU B 1 126 ? -3.33 -18.953 -15.062 1 98.5 126 LEU B CA 1
ATOM 2657 C C . LEU B 1 126 ? -2.098 -19.781 -15.43 1 98.5 126 LEU B C 1
ATOM 2659 O O . LEU B 1 126 ? -1.037 -19.625 -14.82 1 98.5 126 LEU B O 1
ATOM 2663 N N . ALA B 1 127 ? -2.287 -20.656 -16.406 1 98.62 127 ALA B N 1
ATOM 2664 C CA . ALA B 1 127 ? -1.152 -21.469 -16.859 1 98.62 127 ALA B CA 1
ATOM 2665 C C . ALA B 1 127 ? -0.031 -20.578 -17.391 1 98.62 127 ALA B C 1
ATOM 2667 O O . ALA B 1 127 ? 1.144 -20.797 -17.094 1 98.62 127 ALA B O 1
ATOM 2668 N N . ALA B 1 128 ? -0.417 -19.562 -18.203 1 98.62 128 ALA B N 1
ATOM 2669 C CA . ALA B 1 128 ? 0.571 -18.641 -18.75 1 98.62 128 ALA B CA 1
ATOM 2670 C C . ALA B 1 128 ? 1.3 -17.875 -17.656 1 98.62 128 ALA B C 1
ATOM 2672 O O . ALA B 1 128 ? 2.516 -17.688 -17.719 1 98.62 128 ALA B O 1
ATOM 2673 N N . LEU B 1 129 ? 0.598 -17.453 -16.641 1 98.69 129 LEU B N 1
ATOM 2674 C CA . LEU B 1 129 ? 1.162 -16.734 -15.508 1 98.69 129 LEU B CA 1
ATOM 2675 C C . LEU B 1 129 ? 2.17 -17.594 -14.766 1 98.69 129 LEU B C 1
ATOM 2677 O O . LEU B 1 129 ? 3.33 -17.219 -14.602 1 98.69 129 LEU B O 1
ATOM 2681 N N . ALA B 1 130 ? 1.792 -18.781 -14.391 1 98.88 130 ALA B N 1
ATOM 2682 C CA . ALA B 1 130 ? 2.631 -19.688 -13.609 1 98.88 130 ALA B CA 1
ATOM 2683 C C . ALA B 1 130 ? 3.838 -20.156 -14.422 1 98.88 130 ALA B C 1
ATOM 2685 O O . ALA B 1 130 ? 4.969 -20.125 -13.93 1 98.88 130 ALA B O 1
ATOM 2686 N N . ASP B 1 131 ? 3.574 -20.547 -15.656 1 98.75 131 ASP B N 1
ATOM 2687 C CA . ASP B 1 131 ? 4.633 -21.078 -16.5 1 98.75 131 ASP B CA 1
ATOM 2688 C C . ASP B 1 131 ? 5.703 -20.031 -16.781 1 98.75 131 ASP B C 1
ATOM 2690 O O . ASP B 1 131 ? 6.898 -20.312 -16.719 1 98.75 131 ASP B O 1
ATOM 2694 N N . SER B 1 132 ? 5.223 -18.844 -17.172 1 98.81 132 SER B N 1
ATOM 2695 C CA . SER B 1 132 ? 6.176 -17.781 -17.453 1 98.81 132 SER B CA 1
ATOM 2696 C C . SER B 1 132 ? 7.059 -17.484 -16.25 1 98.81 132 SER B C 1
ATOM 2698 O O . SER B 1 132 ? 8.273 -17.328 -16.391 1 98.81 132 SER B O 1
ATOM 2700 N N . PHE B 1 133 ? 6.5 -17.438 -15.07 1 98.94 133 PHE B N 1
ATOM 2701 C CA . PHE B 1 133 ? 7.266 -17.188 -13.852 1 98.94 133 PHE B CA 1
ATOM 2702 C C . PHE B 1 133 ? 8.281 -18.297 -13.617 1 98.94 133 PHE B C 1
ATOM 2704 O O . PHE B 1 133 ? 9.469 -18.047 -13.43 1 98.94 133 PHE B O 1
ATOM 2711 N N . LEU B 1 134 ? 7.812 -19.516 -13.656 1 98.62 134 LEU B N 1
ATOM 2712 C CA . LEU B 1 134 ? 8.648 -20.672 -13.359 1 98.62 134 LEU B CA 1
ATOM 2713 C C . LEU B 1 134 ? 9.836 -20.75 -14.312 1 98.62 134 LEU B C 1
ATOM 2715 O O . LEU B 1 134 ? 10.961 -21 -13.891 1 98.62 134 LEU B O 1
ATOM 2719 N N . GLU B 1 135 ? 9.555 -20.516 -15.547 1 98.44 135 GLU B N 1
ATOM 2720 C CA . GLU B 1 135 ? 10.586 -20.625 -16.578 1 98.44 135 GLU B CA 1
ATOM 2721 C C . GLU B 1 135 ? 11.695 -19.609 -16.359 1 98.44 135 GLU B C 1
ATOM 2723 O O . GLU B 1 135 ? 12.852 -19.844 -16.734 1 98.44 135 GLU B O 1
ATOM 2728 N N . GLN B 1 136 ? 11.344 -18.531 -15.75 1 98.38 136 GLN B N 1
ATOM 2729 C CA . GLN B 1 136 ? 12.32 -17.469 -15.562 1 98.38 136 GLN B CA 1
ATOM 2730 C C . GLN B 1 136 ? 13.109 -17.656 -14.273 1 98.38 136 GLN B C 1
ATOM 2732 O O . GLN B 1 136 ? 14.266 -17.234 -14.172 1 98.38 136 GLN B O 1
ATOM 2737 N N . VAL B 1 137 ? 12.57 -18.344 -13.289 1 98.31 137 VAL B N 1
ATOM 2738 C CA . VAL B 1 137 ? 13.227 -18.312 -11.984 1 98.31 137 VAL B CA 1
ATOM 2739 C C . VAL B 1 137 ? 13.891 -19.656 -11.711 1 98.31 137 VAL B C 1
ATOM 2741 O O . VAL B 1 137 ? 14.859 -19.734 -10.953 1 98.31 137 VAL B O 1
ATOM 2744 N N . ALA B 1 138 ? 13.406 -20.75 -12.258 1 98.25 138 ALA B N 1
ATOM 2745 C CA . ALA B 1 138 ? 13.836 -22.078 -11.867 1 98.25 138 ALA B CA 1
ATOM 2746 C C . ALA B 1 138 ? 14.562 -22.781 -13.016 1 98.25 138 ALA B C 1
ATOM 2748 O O . ALA B 1 138 ? 14.18 -22.625 -14.18 1 98.25 138 ALA B O 1
ATOM 2749 N N . ILE B 1 139 ? 15.531 -23.641 -12.656 1 98.12 139 ILE B N 1
ATOM 2750 C CA . ILE B 1 139 ? 16.266 -24.438 -13.625 1 98.12 139 ILE B CA 1
ATOM 2751 C C . ILE B 1 139 ? 15.531 -25.75 -13.891 1 98.12 139 ILE B C 1
ATOM 2753 O O . ILE B 1 139 ? 15.5 -26.234 -15.023 1 98.12 139 ILE B O 1
ATOM 2757 N N . ASN B 1 140 ? 14.898 -26.359 -12.922 1 98.12 140 ASN B N 1
ATOM 2758 C CA . ASN B 1 140 ? 14.25 -27.656 -13.008 1 98.12 140 ASN B CA 1
ATOM 2759 C C . ASN B 1 140 ? 12.734 -27.531 -13.117 1 98.12 140 ASN B C 1
ATOM 2761 O O . ASN B 1 140 ? 11.992 -28.156 -12.359 1 98.12 140 ASN B O 1
ATOM 2765 N N . VAL B 1 141 ? 12.242 -26.828 -14.094 1 98.12 141 VAL B N 1
ATOM 2766 C CA . VAL B 1 141 ? 10.844 -26.453 -14.273 1 98.12 141 VAL B CA 1
ATOM 2767 C C . VAL B 1 141 ? 9.969 -27.703 -14.273 1 98.12 141 VAL B C 1
ATOM 2769 O O . VAL B 1 141 ? 8.961 -27.766 -13.57 1 98.12 141 VAL B O 1
ATOM 2772 N N . GLU B 1 142 ? 10.297 -28.719 -15.039 1 97.88 142 GLU B N 1
ATOM 2773 C CA . GLU B 1 142 ? 9.492 -29.922 -15.156 1 97.88 142 GLU B CA 1
ATOM 2774 C C . GLU B 1 142 ? 9.375 -30.641 -13.805 1 97.88 142 GLU B C 1
ATOM 2776 O O . GLU B 1 142 ? 8.312 -31.172 -13.469 1 97.88 142 GLU B O 1
ATOM 2781 N N . SER B 1 143 ? 10.438 -30.672 -13.117 1 98.19 143 SER B N 1
ATOM 2782 C CA . SER B 1 143 ? 10.422 -31.281 -11.789 1 98.19 143 SER B CA 1
ATOM 2783 C C . SER B 1 143 ? 9.484 -30.531 -10.852 1 98.19 143 SER B C 1
ATOM 2785 O O . SER B 1 143 ? 8.758 -31.141 -10.062 1 98.19 143 SER B O 1
ATOM 2787 N N . VAL B 1 144 ? 9.531 -29.172 -10.922 1 98.12 144 VAL B N 1
ATOM 2788 C CA . VAL B 1 144 ? 8.672 -28.344 -10.07 1 98.12 144 VAL B CA 1
ATOM 2789 C C . VAL B 1 144 ? 7.203 -28.609 -10.406 1 98.12 144 VAL B C 1
ATOM 2791 O O . VAL B 1 144 ? 6.375 -28.781 -9.508 1 98.12 144 VAL B O 1
ATOM 2794 N N . LYS B 1 145 ? 6.902 -28.656 -11.688 1 97.38 145 LYS B N 1
ATOM 2795 C CA . LYS B 1 145 ? 5.531 -28.891 -12.125 1 97.38 145 LYS B CA 1
ATOM 2796 C C . LYS B 1 145 ? 5.047 -30.266 -11.688 1 97.38 145 LYS B C 1
ATOM 2798 O O . LYS B 1 145 ? 3.844 -30.5 -11.562 1 97.38 145 LYS B O 1
ATOM 2803 N N . ALA B 1 146 ? 5.969 -31.172 -11.391 1 97.81 146 ALA B N 1
ATOM 2804 C CA . ALA B 1 146 ? 5.637 -32.5 -10.906 1 97.81 146 ALA B CA 1
ATOM 2805 C C . ALA B 1 146 ? 5.621 -32.562 -9.383 1 97.81 146 ALA B C 1
ATOM 2807 O O . ALA B 1 146 ? 5.484 -33.625 -8.781 1 97.81 146 ALA B O 1
ATOM 2808 N N . GLY B 1 147 ? 5.879 -31.438 -8.742 1 96.75 147 GLY B N 1
ATOM 2809 C CA . GLY B 1 147 ? 5.773 -31.344 -7.293 1 96.75 147 GLY B CA 1
ATOM 2810 C C . GLY B 1 147 ? 7.117 -31.25 -6.598 1 96.75 147 GLY B C 1
ATOM 2811 O O . GLY B 1 147 ? 7.191 -31.266 -5.367 1 96.75 147 GLY B O 1
ATOM 2812 N N . GLY B 1 148 ? 8.195 -31.125 -7.395 1 97.06 148 GLY B N 1
ATOM 2813 C CA . GLY B 1 148 ? 9.531 -31.016 -6.832 1 97.06 148 GLY B CA 1
ATOM 2814 C C . GLY B 1 148 ? 9.859 -29.609 -6.352 1 97.06 148 GLY B C 1
ATOM 2815 O O . GLY B 1 148 ? 9.211 -28.641 -6.754 1 97.06 148 GLY B O 1
ATOM 2816 N N . VAL B 1 149 ? 10.844 -29.5 -5.527 1 95.5 149 VAL B N 1
ATOM 2817 C CA . VAL B 1 149 ? 11.328 -28.219 -5.02 1 95.5 149 VAL B CA 1
ATOM 2818 C C . VAL B 1 149 ? 12.117 -27.5 -6.105 1 95.5 149 VAL B C 1
ATOM 2820 O O . VAL B 1 149 ? 12.945 -28.109 -6.793 1 95.5 149 VAL B O 1
ATOM 2823 N N . PRO B 1 150 ? 11.898 -26.281 -6.254 1 97.94 150 PRO B N 1
ATOM 2824 C CA . PRO B 1 150 ? 12.609 -25.547 -7.309 1 97.94 150 PRO B CA 1
ATOM 2825 C C . PRO B 1 150 ? 14.102 -25.406 -7.023 1 97.94 150 PRO B C 1
ATOM 2827 O O . PRO B 1 150 ? 14.5 -25.188 -5.875 1 97.94 150 PRO B O 1
ATOM 2830 N N . THR B 1 151 ? 14.898 -25.656 -7.992 1 98.25 151 THR B N 1
ATOM 2831 C CA . THR B 1 151 ? 16.266 -25.172 -8.047 1 98.25 151 THR B CA 1
ATOM 2832 C C . THR B 1 151 ? 16.344 -23.828 -8.773 1 98.25 151 THR B C 1
ATOM 2834 O O . THR B 1 151 ? 16.172 -23.766 -9.992 1 98.25 151 THR B O 1
ATOM 2837 N N . TYR B 1 152 ? 16.625 -22.781 -8.062 1 98.31 152 TYR B N 1
ATOM 2838 C CA . TYR B 1 152 ? 16.5 -21.438 -8.617 1 98.31 152 TYR B CA 1
ATOM 2839 C C . TYR B 1 152 ? 17.75 -21.062 -9.422 1 98.31 152 TYR B C 1
ATOM 2841 O O . TYR B 1 152 ? 18.859 -21.5 -9.102 1 98.31 152 TYR B O 1
ATOM 2849 N N . ARG B 1 153 ? 17.484 -20.266 -10.492 1 97.75 153 ARG B N 1
ATOM 2850 C CA . ARG B 1 153 ? 18.594 -19.672 -11.219 1 97.75 153 ARG B CA 1
ATOM 2851 C C . ARG B 1 153 ? 19.406 -18.734 -10.32 1 97.75 153 ARG B C 1
ATOM 2853 O O . ARG B 1 153 ? 18.875 -18.156 -9.375 1 97.75 153 ARG B O 1
ATOM 2860 N N . HIS B 1 154 ? 20.641 -18.531 -10.844 1 93.88 154 HIS B N 1
ATOM 2861 C CA . HIS B 1 154 ? 21.516 -17.641 -10.094 1 93.88 154 HIS B CA 1
ATOM 2862 C C . HIS B 1 154 ? 20.969 -16.219 -10.07 1 93.88 154 HIS B C 1
ATOM 2864 O O . HIS B 1 154 ? 20.484 -15.711 -11.094 1 93.88 154 HIS B O 1
ATOM 2870 N N . ASP B 1 155 ? 20.875 -15.453 -9.047 1 93.12 155 ASP B N 1
ATOM 2871 C CA . ASP B 1 155 ? 20.516 -14.055 -8.844 1 93.12 155 ASP B CA 1
ATOM 2872 C C . ASP B 1 155 ? 19.016 -13.836 -9.102 1 93.12 155 ASP B C 1
ATOM 2874 O O . ASP B 1 155 ? 18.594 -12.719 -9.406 1 93.12 155 ASP B O 1
ATOM 2878 N N . TYR B 1 156 ? 18.141 -14.922 -9.148 1 97.31 156 TYR B N 1
ATOM 2879 C CA . TYR B 1 156 ? 16.734 -14.797 -9.516 1 97.31 156 TYR B CA 1
ATOM 2880 C C . TYR B 1 156 ? 16.031 -13.758 -8.648 1 97.31 156 TYR B C 1
ATOM 2882 O O . TYR B 1 156 ? 15.148 -13.047 -9.117 1 97.31 156 TYR B O 1
ATOM 2890 N N . GLU B 1 157 ? 16.469 -13.648 -7.363 1 97 157 GLU B N 1
ATOM 2891 C CA . GLU B 1 157 ? 15.797 -12.719 -6.457 1 97 157 GLU B CA 1
ATOM 2892 C C . GLU B 1 157 ? 16 -11.273 -6.895 1 97 157 GLU B C 1
ATOM 2894 O O . GLU B 1 157 ? 15.109 -10.438 -6.746 1 97 157 GLU B O 1
ATOM 2899 N N . ASP B 1 158 ? 17.234 -10.977 -7.465 1 95.31 158 ASP B N 1
ATOM 2900 C CA . ASP B 1 158 ? 17.5 -9.641 -7.98 1 95.31 158 ASP B CA 1
ATOM 2901 C C . ASP B 1 158 ? 16.609 -9.32 -9.18 1 95.31 158 ASP B C 1
ATOM 2903 O O . ASP B 1 158 ? 16.25 -8.156 -9.406 1 95.31 158 ASP B O 1
ATOM 2907 N N . GLN B 1 159 ? 16.188 -10.289 -9.93 1 97.44 159 GLN B N 1
ATOM 2908 C CA . GLN B 1 159 ? 15.414 -10.117 -11.156 1 97.44 159 GLN B CA 1
ATOM 2909 C C . GLN B 1 159 ? 13.914 -10.25 -10.891 1 97.44 159 GLN B C 1
ATOM 2911 O O . GLN B 1 159 ? 13.094 -10.031 -11.781 1 97.44 159 GLN B O 1
ATOM 2916 N N . LEU B 1 160 ? 13.57 -10.555 -9.695 1 98.56 160 LEU B N 1
ATOM 2917 C CA . LEU B 1 160 ? 12.219 -10.992 -9.344 1 98.56 160 LEU B CA 1
ATOM 2918 C C . LEU B 1 160 ? 11.195 -9.93 -9.719 1 98.56 160 LEU B C 1
ATOM 2920 O O . LEU B 1 160 ? 10.148 -10.25 -10.289 1 98.56 160 LEU B O 1
ATOM 2924 N N . PRO B 1 161 ? 11.453 -8.609 -9.453 1 98.69 161 PRO B N 1
ATOM 2925 C CA . PRO B 1 161 ? 10.438 -7.629 -9.844 1 98.69 161 PRO B CA 1
ATOM 2926 C C . PRO B 1 161 ? 10.125 -7.656 -11.336 1 98.69 161 PRO B C 1
ATOM 2928 O O . PRO B 1 161 ? 8.961 -7.668 -11.727 1 98.69 161 PRO B O 1
ATOM 2931 N N . GLU B 1 162 ? 11.133 -7.699 -12.141 1 98.69 162 GLU B N 1
ATOM 2932 C CA . GLU B 1 162 ? 10.914 -7.77 -13.578 1 98.69 162 GLU B CA 1
ATOM 2933 C C . GLU B 1 162 ? 10.273 -9.094 -13.977 1 98.69 162 GLU B C 1
ATOM 2935 O O . GLU B 1 162 ? 9.438 -9.141 -14.883 1 98.69 162 GLU B O 1
ATOM 2940 N N . THR B 1 163 ? 10.719 -10.164 -13.383 1 98.88 163 THR B N 1
ATOM 2941 C CA . THR B 1 163 ? 10.156 -11.484 -13.648 1 98.88 163 THR B CA 1
ATOM 2942 C C . THR B 1 163 ? 8.656 -11.5 -13.375 1 98.88 163 THR B C 1
ATOM 2944 O O . THR B 1 163 ? 7.875 -12.047 -14.156 1 98.88 163 THR B O 1
ATOM 2947 N N . LEU B 1 164 ? 8.234 -10.938 -12.25 1 98.94 164 LEU B N 1
ATOM 2948 C CA . LEU B 1 164 ? 6.824 -10.852 -11.898 1 98.94 164 LEU B CA 1
ATOM 2949 C C . LEU B 1 164 ? 6.047 -10.078 -12.961 1 98.94 164 LEU B C 1
ATOM 2951 O O . LEU B 1 164 ? 4.965 -10.508 -13.375 1 98.94 164 LEU B O 1
ATOM 2955 N N . ILE B 1 165 ? 6.598 -8.969 -13.445 1 98.88 165 ILE B N 1
ATOM 2956 C CA . ILE B 1 165 ? 5.93 -8.156 -14.461 1 98.88 165 ILE B CA 1
ATOM 2957 C C . ILE B 1 165 ? 5.836 -8.938 -15.766 1 98.88 165 ILE B C 1
ATOM 2959 O O . ILE B 1 165 ? 4.789 -8.945 -16.422 1 98.88 165 ILE B O 1
ATOM 2963 N N . SER B 1 166 ? 6.906 -9.578 -16.156 1 98.81 166 SER B N 1
ATOM 2964 C CA . SER B 1 166 ? 6.918 -10.367 -17.375 1 98.81 166 SER B CA 1
ATOM 2965 C C . SER B 1 166 ? 5.895 -11.5 -17.328 1 98.81 166 SER B C 1
ATOM 2967 O O . SER B 1 166 ? 5.234 -11.797 -18.312 1 98.81 166 SER B O 1
ATOM 2969 N N . ALA B 1 167 ? 5.805 -12.172 -16.203 1 98.88 167 ALA B N 1
ATOM 2970 C CA . ALA B 1 167 ? 4.809 -13.227 -16.031 1 98.88 167 ALA B CA 1
ATOM 2971 C C . ALA B 1 167 ? 3.395 -12.68 -16.172 1 98.88 167 ALA B C 1
ATOM 2973 O O . ALA B 1 167 ? 2.549 -13.289 -16.828 1 98.88 167 ALA B O 1
ATOM 2974 N N . LEU B 1 168 ? 3.111 -11.539 -15.562 1 98.38 168 LEU B N 1
ATOM 2975 C CA . LEU B 1 168 ? 1.81 -10.891 -15.695 1 98.38 168 LEU B CA 1
ATOM 2976 C C . LEU B 1 168 ? 1.512 -10.57 -17.156 1 98.38 168 LEU B C 1
ATOM 2978 O O . LEU B 1 168 ? 0.389 -10.766 -17.625 1 98.38 168 LEU B O 1
ATOM 2982 N N . GLU B 1 169 ? 2.5 -10.047 -17.859 1 97.75 169 GLU B N 1
ATOM 2983 C CA . GLU B 1 169 ? 2.344 -9.711 -19.281 1 97.75 169 GLU B CA 1
ATOM 2984 C C . GLU B 1 169 ? 1.899 -10.922 -20.078 1 97.75 169 GLU B C 1
ATOM 2986 O O . GLU B 1 169 ? 0.97 -10.836 -20.891 1 97.75 169 GLU B O 1
ATOM 2991 N N . LYS B 1 170 ? 2.535 -12.039 -19.875 1 98 170 LYS B N 1
ATOM 2992 C CA . LYS B 1 170 ? 2.189 -13.266 -20.578 1 98 170 LYS B CA 1
ATOM 2993 C C . LYS B 1 170 ? 0.766 -13.711 -20.25 1 98 170 LYS B C 1
ATOM 2995 O O . LYS B 1 170 ? 0.04 -14.18 -21.141 1 98 170 LYS B O 1
ATOM 3000 N N . ALA B 1 171 ? 0.407 -13.633 -19.016 1 97.56 171 ALA B N 1
ATOM 3001 C CA . ALA B 1 171 ? -0.95 -13.992 -18.609 1 97.56 171 ALA B CA 1
ATOM 3002 C C . ALA B 1 171 ? -1.98 -13.125 -19.344 1 97.56 171 ALA B C 1
ATOM 3004 O O . ALA B 1 171 ? -2.982 -13.633 -19.844 1 97.56 171 ALA B O 1
ATOM 3005 N N . LEU B 1 172 ? -1.756 -11.789 -19.344 1 96.19 172 LEU B N 1
ATOM 3006 C CA . LEU B 1 172 ? -2.686 -10.867 -19.984 1 96.19 172 LEU B CA 1
ATOM 3007 C C . LEU B 1 172 ? -2.775 -11.141 -21.484 1 96.19 172 LEU B C 1
ATOM 3009 O O . LEU B 1 172 ? -3.857 -11.062 -22.062 1 96.19 172 LEU B O 1
ATOM 3013 N N . GLN B 1 173 ? -1.697 -11.461 -22.078 1 95.31 173 GLN B N 1
ATOM 3014 C CA . GLN B 1 173 ? -1.695 -11.836 -23.484 1 95.31 173 GLN B CA 1
ATOM 3015 C C . GLN B 1 173 ? -2.537 -13.086 -23.734 1 95.31 173 GLN B C 1
ATOM 3017 O O . GLN B 1 173 ? -3.299 -13.148 -24.703 1 95.31 173 GLN B O 1
ATOM 3022 N N . ALA B 1 174 ? -2.422 -14.047 -22.875 1 95.25 174 ALA B N 1
ATOM 3023 C CA . ALA B 1 174 ? -3.16 -15.305 -23 1 95.25 174 ALA B CA 1
ATOM 3024 C C . ALA B 1 174 ? -4.664 -15.07 -22.859 1 95.25 174 ALA B C 1
ATOM 3026 O O . ALA B 1 174 ? -5.465 -15.789 -23.453 1 95.25 174 ALA B O 1
ATOM 3027 N N . GLY B 1 175 ? -5.016 -14.148 -21.953 1 89.75 175 GLY B N 1
ATOM 3028 C CA . GLY B 1 175 ? -6.418 -13.844 -21.719 1 89.75 175 GLY B CA 1
ATOM 3029 C C . GLY B 1 175 ? -7 -12.898 -22.766 1 89.75 175 GLY B C 1
ATOM 3030 O O . GLY B 1 175 ? -8.172 -12.531 -22.688 1 89.75 175 GLY B O 1
ATOM 3031 N N . GLY B 1 176 ? -6.113 -12.586 -23.766 1 74.56 176 GLY B N 1
ATOM 3032 C CA . GLY B 1 176 ? -6.594 -11.648 -24.766 1 74.56 176 GLY B CA 1
ATOM 3033 C C . GLY B 1 176 ? -6.398 -10.195 -24.375 1 74.56 176 GLY B C 1
ATOM 3034 O O . GLY B 1 176 ? -6.633 -9.828 -23.219 1 74.56 176 GLY B O 1
ATOM 3035 N N . ASP B 1 177 ? -4.918 -9.641 -24.594 1 59 177 ASP B N 1
ATOM 3036 C CA . ASP B 1 177 ? -4.363 -8.32 -24.328 1 59 177 ASP B CA 1
ATOM 3037 C C . ASP B 1 177 ? -5.469 -7.273 -24.219 1 59 177 ASP B C 1
ATOM 3039 O O . ASP B 1 177 ? -5.207 -6.07 -24.297 1 59 177 ASP B O 1
ATOM 3043 N N . LYS B 1 178 ? -6.543 -7.625 -24.266 1 51.69 178 LYS B N 1
ATOM 3044 C CA . LYS B 1 178 ? -7.555 -6.617 -24.578 1 51.69 178 LYS B CA 1
ATOM 3045 C C . LYS B 1 178 ? -7.781 -5.684 -23.391 1 51.69 178 LYS B C 1
ATOM 3047 O O . LYS B 1 178 ? -7.387 -5.992 -22.266 1 51.69 178 LYS B O 1
ATOM 3052 N N . ARG B 1 179 ? -8.367 -4.609 -23.469 1 59.09 179 ARG B N 1
ATOM 3053 C CA . ARG B 1 179 ? -9.016 -3.402 -22.953 1 59.09 179 ARG B CA 1
ATOM 3054 C C . ARG B 1 179 ? -9.523 -3.617 -21.531 1 59.09 179 ARG B C 1
ATOM 3056 O O . ARG B 1 179 ? -10.172 -2.734 -20.953 1 59.09 179 ARG B O 1
ATOM 3063 N N . GLY B 1 180 ? -8.797 -4.574 -20.781 1 84.81 180 GLY B N 1
ATOM 3064 C CA . GLY B 1 180 ? -9.688 -4.637 -19.641 1 84.81 180 GLY B CA 1
ATOM 3065 C C . GLY B 1 180 ? -8.953 -4.73 -18.312 1 84.81 180 GLY B C 1
ATOM 3066 O O . GLY B 1 180 ? -9.539 -5.09 -17.297 1 84.81 180 GLY B O 1
ATOM 3067 N N . THR B 1 181 ? -7.641 -4.625 -18.312 1 93.12 181 THR B N 1
ATOM 3068 C CA . THR B 1 181 ? -6.91 -4.602 -17.047 1 93.12 181 THR B CA 1
ATOM 3069 C C . THR B 1 181 ? -6.285 -3.23 -16.812 1 93.12 181 THR B C 1
ATOM 3071 O O . THR B 1 181 ? -5.465 -2.77 -17.609 1 93.12 181 THR B O 1
ATOM 3074 N N . PHE B 1 182 ? -6.633 -2.582 -15.648 1 96.94 182 PHE B N 1
ATOM 3075 C CA . PHE B 1 182 ? -6.32 -1.163 -15.539 1 96.94 182 PHE B CA 1
ATOM 3076 C C . PHE B 1 182 ? -5.453 -0.896 -14.312 1 96.94 182 PHE B C 1
ATOM 3078 O O . PHE B 1 182 ? -4.875 0.183 -14.18 1 96.94 182 PHE B O 1
ATOM 3085 N N . SER B 1 183 ? -5.344 -1.823 -13.414 1 98.25 183 SER B N 1
ATOM 3086 C CA . SER B 1 183 ? -4.508 -1.617 -12.234 1 98.25 183 SER B CA 1
ATOM 3087 C C . SER B 1 183 ? -3.707 -2.871 -11.898 1 98.25 183 SER B C 1
ATOM 3089 O O . SER B 1 183 ? -4.109 -3.982 -12.25 1 98.25 183 SER B O 1
ATOM 3091 N N . ALA B 1 184 ? -2.598 -2.689 -11.297 1 98.62 184 ALA B N 1
ATOM 3092 C CA . ALA B 1 184 ? -1.717 -3.773 -10.875 1 98.62 184 ALA B CA 1
ATOM 3093 C C . ALA B 1 184 ? -0.892 -3.367 -9.656 1 98.62 184 ALA B C 1
ATOM 3095 O O . ALA B 1 184 ? -0.744 -2.178 -9.367 1 98.62 184 ALA B O 1
ATOM 3096 N N . SER B 1 185 ? -0.444 -4.336 -8.945 1 98.88 185 SER B N 1
ATOM 3097 C CA . SER B 1 185 ? 0.377 -4.16 -7.754 1 98.88 185 SER B CA 1
ATOM 3098 C C . SER B 1 185 ? 1.402 -5.281 -7.621 1 98.88 185 SER B C 1
ATOM 3100 O O . SER B 1 185 ? 1.092 -6.445 -7.871 1 98.88 185 SER B O 1
ATOM 3102 N N . LEU B 1 186 ? 2.592 -4.887 -7.305 1 98.88 186 LEU B N 1
ATOM 3103 C CA . LEU B 1 186 ? 3.713 -5.801 -7.109 1 98.88 186 LEU B CA 1
ATOM 3104 C C . LEU B 1 186 ? 4.41 -5.535 -5.781 1 98.88 186 LEU B C 1
ATOM 3106 O O . LEU B 1 186 ? 4.68 -4.379 -5.438 1 98.88 186 LEU B O 1
ATOM 3110 N N . ARG B 1 187 ? 4.641 -6.57 -4.996 1 98.75 187 ARG B N 1
ATOM 3111 C CA . ARG B 1 187 ? 5.324 -6.449 -3.713 1 98.75 187 ARG B CA 1
ATOM 3112 C C . ARG B 1 187 ? 6.359 -7.555 -3.539 1 98.75 187 ARG B C 1
ATOM 3114 O O . ARG B 1 187 ? 6.082 -8.727 -3.812 1 98.75 187 ARG B O 1
ATOM 3121 N N . VAL B 1 188 ? 7.57 -7.191 -3.162 1 98.62 188 VAL B N 1
ATOM 3122 C CA . VAL B 1 188 ? 8.641 -8.125 -2.832 1 98.62 188 VAL B CA 1
ATOM 3123 C C . VAL B 1 188 ? 9.203 -7.801 -1.446 1 98.62 188 VAL B C 1
ATOM 3125 O O . VAL B 1 188 ? 9.617 -6.668 -1.184 1 98.62 188 VAL B O 1
ATOM 3128 N N . GLU B 1 189 ? 9.188 -8.766 -0.579 1 97.81 189 GLU B N 1
ATOM 3129 C CA . GLU B 1 189 ? 9.695 -8.68 0.788 1 97.81 189 GLU B CA 1
ATOM 3130 C C . GLU B 1 189 ? 10.867 -9.633 1.006 1 97.81 189 GLU B C 1
ATOM 3132 O O . GLU B 1 189 ? 10.781 -10.812 0.679 1 97.81 189 GLU B O 1
ATOM 3137 N N . SER B 1 190 ? 11.898 -9.062 1.502 1 96.44 190 SER B N 1
ATOM 3138 C CA . SER B 1 190 ? 13.125 -9.828 1.722 1 96.44 190 SER B CA 1
ATOM 3139 C C . SER B 1 190 ? 13.695 -9.562 3.111 1 96.44 190 SER B C 1
ATOM 3141 O O . SER B 1 190 ? 13.391 -8.539 3.73 1 96.44 190 SER B O 1
ATOM 3143 N N . MET B 1 191 ? 14.523 -10.516 3.58 1 95.19 191 MET B N 1
ATOM 3144 C CA . MET B 1 191 ? 15.172 -10.359 4.883 1 95.19 191 MET B CA 1
ATOM 3145 C C . MET B 1 191 ? 16.422 -9.508 4.766 1 95.19 191 MET B C 1
ATOM 3147 O O . MET B 1 191 ? 16.938 -9.016 5.77 1 95.19 191 MET B O 1
ATOM 3151 N N . THR B 1 192 ? 16.906 -9.273 3.543 1 94 192 THR B N 1
ATOM 3152 C CA . THR B 1 192 ? 18.234 -8.695 3.414 1 94 192 THR B CA 1
ATOM 3153 C C . THR B 1 192 ? 18.203 -7.457 2.523 1 94 192 THR B C 1
ATOM 3155 O O . THR B 1 192 ? 19.234 -6.82 2.297 1 94 192 THR B O 1
ATOM 3158 N N . LYS B 1 193 ? 17.078 -7.16 1.963 1 93.88 193 LYS B N 1
ATOM 3159 C CA . LYS B 1 193 ? 16.906 -5.984 1.112 1 93.88 193 LYS B CA 1
ATOM 3160 C C . LYS B 1 193 ? 15.656 -5.199 1.496 1 93.88 193 LYS B C 1
ATOM 3162 O O . LYS B 1 193 ? 14.719 -5.758 2.07 1 93.88 193 LYS B O 1
ATOM 3167 N N . ALA B 1 194 ? 15.648 -3.896 1.172 1 94.06 194 ALA B N 1
ATOM 3168 C CA . ALA B 1 194 ? 14.445 -3.084 1.324 1 94.06 194 ALA B CA 1
ATOM 3169 C C . ALA B 1 194 ? 13.305 -3.621 0.459 1 94.06 194 ALA B C 1
ATOM 3171 O O . ALA B 1 194 ? 13.547 -4.195 -0.605 1 94.06 194 ALA B O 1
ATOM 3172 N N . PRO B 1 195 ? 12.117 -3.477 0.924 1 95.88 195 PRO B N 1
ATOM 3173 C CA . PRO B 1 195 ? 10.984 -3.953 0.129 1 95.88 195 PRO B CA 1
ATOM 3174 C C . PRO B 1 195 ? 10.844 -3.217 -1.202 1 95.88 195 PRO B C 1
ATOM 3176 O O . PRO B 1 195 ? 11.227 -2.047 -1.307 1 95.88 195 PRO B O 1
ATOM 3179 N N . VAL B 1 196 ? 10.414 -3.922 -2.217 1 97.62 196 VAL B N 1
ATOM 3180 C CA . VAL B 1 196 ? 9.93 -3.318 -3.457 1 97.62 196 VAL B CA 1
ATOM 3181 C C . VAL B 1 196 ? 8.406 -3.35 -3.488 1 97.62 196 VAL B C 1
ATOM 3183 O O . VAL B 1 196 ? 7.801 -4.422 -3.469 1 97.62 196 VAL B O 1
ATOM 3186 N N . ASP B 1 197 ? 7.766 -2.26 -3.412 1 98.31 197 ASP B N 1
ATOM 3187 C CA . ASP B 1 197 ? 6.316 -2.086 -3.395 1 98.31 197 ASP B CA 1
ATOM 3188 C C . ASP B 1 197 ? 5.871 -1.078 -4.449 1 98.31 197 ASP B C 1
ATOM 3190 O O . ASP B 1 197 ? 6.008 0.131 -4.258 1 98.31 197 ASP B O 1
ATOM 3194 N N . ILE B 1 198 ? 5.297 -1.601 -5.551 1 98.44 198 ILE B N 1
ATOM 3195 C CA . ILE B 1 198 ? 4.949 -0.765 -6.695 1 98.44 198 ILE B CA 1
ATOM 3196 C C . ILE B 1 198 ? 3.486 -0.988 -7.074 1 98.44 198 ILE B C 1
ATOM 3198 O O . ILE B 1 198 ? 2.998 -2.119 -7.043 1 98.44 198 ILE B O 1
ATOM 3202 N N . ARG B 1 199 ? 2.877 0.103 -7.43 1 98.88 199 ARG B N 1
ATOM 3203 C CA . ARG B 1 199 ? 1.488 0.045 -7.875 1 98.88 199 ARG B CA 1
ATOM 3204 C C . ARG B 1 199 ? 1.28 0.887 -9.133 1 98.88 199 ARG B C 1
ATOM 3206 O O . ARG B 1 199 ? 1.999 1.863 -9.352 1 98.88 199 ARG B O 1
ATOM 3213 N N . VAL B 1 200 ? 0.415 0.495 -9.93 1 98.75 200 VAL B N 1
ATOM 3214 C CA . VAL B 1 200 ? -0.343 1.31 -10.875 1 98.75 200 VAL B CA 1
ATOM 3215 C C . VAL B 1 200 ? -1.834 1.212 -10.562 1 98.75 200 VAL B C 1
ATOM 3217 O O . VAL B 1 200 ? -2.461 0.179 -10.805 1 98.75 200 VAL B O 1
ATOM 3220 N N . ASP B 1 201 ? -2.318 2.32 -10.078 1 98.81 201 ASP B N 1
ATOM 3221 C CA . ASP B 1 201 ? -3.693 2.244 -9.602 1 98.81 201 ASP B CA 1
ATOM 3222 C C . ASP B 1 201 ? -4.688 2.463 -10.734 1 98.81 201 ASP B C 1
ATOM 3224 O O . ASP B 1 201 ? -5.871 2.141 -10.602 1 98.81 201 ASP B O 1
ATOM 3228 N N . TRP B 1 202 ? -4.23 3.041 -11.836 1 98.12 202 TRP B N 1
ATOM 3229 C CA . TRP B 1 202 ? -5.012 3.139 -13.062 1 98.12 202 TRP B CA 1
ATOM 3230 C C . TRP B 1 202 ? -4.113 3.43 -14.258 1 98.12 202 TRP B C 1
ATOM 3232 O O . TRP B 1 202 ? -3.328 4.379 -14.234 1 98.12 202 TRP B O 1
ATOM 3242 N N . ALA B 1 203 ? -4.262 2.65 -15.227 1 95.94 203 ALA B N 1
ATOM 3243 C CA . ALA B 1 203 ? -3.566 2.896 -16.484 1 95.94 203 ALA B CA 1
ATOM 3244 C C . ALA B 1 203 ? -4.559 3.062 -17.641 1 95.94 203 ALA B C 1
ATOM 3246 O O . ALA B 1 203 ? -5.383 2.178 -17.891 1 95.94 203 ALA B O 1
ATOM 3247 N N . ASP B 1 204 ? -4.504 4.262 -18.406 1 92 204 ASP B N 1
ATOM 3248 C CA . ASP B 1 204 ? -5.324 4.461 -19.594 1 92 204 ASP B CA 1
ATOM 3249 C C . ASP B 1 204 ? -4.836 3.592 -20.75 1 92 204 ASP B C 1
ATOM 3251 O O . ASP B 1 204 ? -5.617 3.209 -21.625 1 92 204 ASP B O 1
ATOM 3255 N N . GLY B 1 205 ? -3.631 3.287 -20.812 1 90.31 205 GLY B N 1
ATOM 3256 C CA . GLY B 1 205 ? -3.014 2.547 -21.906 1 90.31 205 GLY B CA 1
ATOM 3257 C C . GLY B 1 205 ? -2.416 1.224 -21.469 1 90.31 205 GLY B C 1
ATOM 3258 O O . GLY B 1 205 ? -3.072 0.437 -20.781 1 90.31 205 GLY B O 1
ATOM 3259 N N . ASP B 1 206 ? -1.219 1.028 -21.812 1 94.19 206 ASP B N 1
ATOM 3260 C CA . ASP B 1 206 ? -0.507 -0.225 -21.578 1 94.19 206 ASP B CA 1
ATOM 3261 C C . ASP B 1 206 ? -0.096 -0.364 -20.109 1 94.19 206 ASP B C 1
ATOM 3263 O O . ASP B 1 206 ? 0.91 0.209 -19.688 1 94.19 206 ASP B O 1
ATOM 3267 N N . LEU B 1 207 ? -0.862 -1.204 -19.391 1 96.81 207 LEU B N 1
ATOM 3268 C CA . LEU B 1 207 ? -0.632 -1.412 -17.969 1 96.81 207 LEU B CA 1
ATOM 3269 C C . LEU B 1 207 ? 0.771 -1.956 -17.719 1 96.81 207 LEU B C 1
ATOM 3271 O O . LEU B 1 207 ? 1.438 -1.547 -16.766 1 96.81 207 LEU B O 1
ATOM 3275 N N . ILE B 1 208 ? 1.228 -2.807 -18.531 1 97.88 208 ILE B N 1
ATOM 3276 C CA . ILE B 1 208 ? 2.535 -3.439 -18.375 1 97.88 208 ILE B CA 1
ATOM 3277 C C . ILE B 1 208 ? 3.635 -2.389 -18.516 1 97.88 208 ILE B C 1
ATOM 3279 O O . ILE B 1 208 ? 4.574 -2.354 -17.719 1 97.88 208 ILE B O 1
ATOM 3283 N N . GLU B 1 209 ? 3.49 -1.58 -19.516 1 97.62 209 GLU B N 1
ATOM 3284 C CA . GLU B 1 209 ? 4.477 -0.517 -19.688 1 97.62 209 GLU B CA 1
ATOM 3285 C C . GLU B 1 209 ? 4.465 0.444 -18.5 1 97.62 209 GLU B C 1
ATOM 3287 O O . GLU B 1 209 ? 5.516 0.926 -18.062 1 97.62 209 GLU B O 1
ATOM 3292 N N . ALA B 1 210 ? 3.289 0.743 -18 1 97.69 210 ALA B N 1
ATOM 3293 C CA . ALA B 1 210 ? 3.189 1.608 -16.812 1 97.69 210 ALA B CA 1
ATOM 3294 C C . ALA B 1 210 ? 3.93 1.005 -15.633 1 97.69 210 ALA B C 1
ATOM 3296 O O . ALA B 1 210 ? 4.633 1.712 -14.906 1 97.69 210 ALA B O 1
ATOM 3297 N N . LEU B 1 211 ? 3.781 -0.3 -15.43 1 98.31 211 LEU B N 1
ATOM 3298 C CA . LEU B 1 211 ? 4.488 -0.989 -14.352 1 98.31 211 LEU B CA 1
ATOM 3299 C C . LEU B 1 211 ? 5.996 -0.921 -14.562 1 98.31 211 LEU B C 1
ATOM 3301 O O . LEU B 1 211 ? 6.746 -0.619 -13.633 1 98.31 211 LEU B O 1
ATOM 3305 N N . ARG B 1 212 ? 6.406 -1.198 -15.75 1 98.69 212 ARG B N 1
ATOM 3306 C CA . ARG B 1 212 ? 7.832 -1.202 -16.047 1 98.69 212 ARG B CA 1
ATOM 3307 C C . ARG B 1 212 ? 8.43 0.191 -15.883 1 98.69 212 ARG B C 1
ATOM 3309 O O . ARG B 1 212 ? 9.586 0.332 -15.469 1 98.69 212 ARG B O 1
ATOM 3316 N N . LYS B 1 213 ? 7.695 1.176 -16.234 1 98.25 213 LYS B N 1
ATOM 3317 C CA . LYS B 1 213 ? 8.156 2.547 -16.047 1 98.25 213 LYS B CA 1
ATOM 3318 C C . LYS B 1 213 ? 8.445 2.82 -14.57 1 98.25 213 LYS B C 1
ATOM 3320 O O . LYS B 1 213 ? 9.508 3.342 -14.227 1 98.25 213 LYS B O 1
ATOM 3325 N N . VAL B 1 214 ? 7.527 2.467 -13.688 1 98.75 214 VAL B N 1
ATOM 3326 C CA . VAL B 1 214 ? 7.746 2.662 -12.258 1 98.75 214 VAL B CA 1
ATOM 3327 C C . VAL B 1 214 ? 8.969 1.868 -11.805 1 98.75 214 VAL B C 1
ATOM 3329 O O . VAL B 1 214 ? 9.812 2.381 -11.07 1 98.75 214 VAL B O 1
ATOM 3332 N N . LEU B 1 215 ? 9.07 0.645 -12.289 1 98.81 215 LEU B N 1
ATOM 3333 C CA . LEU B 1 215 ? 10.195 -0.201 -11.898 1 98.81 215 LEU B CA 1
ATOM 3334 C C . LEU B 1 215 ? 11.516 0.414 -12.344 1 98.81 215 LEU B C 1
ATOM 3336 O O . LEU B 1 215 ? 12.516 0.333 -11.625 1 98.81 215 LEU B O 1
ATOM 3340 N N . ARG B 1 216 ? 11.531 1 -13.547 1 98.56 216 ARG B N 1
ATOM 3341 C CA . ARG B 1 216 ? 12.742 1.662 -14.016 1 98.56 216 ARG B CA 1
ATOM 3342 C C . ARG B 1 216 ? 13.172 2.768 -13.055 1 98.56 216 ARG B C 1
ATOM 3344 O O . ARG B 1 216 ? 14.359 2.941 -12.797 1 98.56 216 ARG B O 1
ATOM 3351 N N . HIS B 1 217 ? 12.234 3.48 -12.547 1 98.31 217 HIS B N 1
ATOM 3352 C CA . HIS B 1 217 ? 12.555 4.527 -11.578 1 98.31 217 HIS B CA 1
ATOM 3353 C C . HIS B 1 217 ? 13.031 3.932 -10.258 1 98.31 217 HIS B C 1
ATOM 3355 O O . HIS B 1 217 ? 13.914 4.492 -9.602 1 98.31 217 HIS B O 1
ATOM 3361 N N . VAL B 1 218 ? 12.469 2.826 -9.82 1 98.19 218 VAL B N 1
ATOM 3362 C CA . VAL B 1 218 ? 12.914 2.137 -8.617 1 98.19 218 VAL B CA 1
ATOM 3363 C C . VAL B 1 218 ? 14.352 1.666 -8.789 1 98.19 218 VAL B C 1
ATOM 3365 O O . VAL B 1 218 ? 15.148 1.706 -7.844 1 98.19 218 VAL B O 1
ATOM 3368 N N . ARG B 1 219 ? 14.695 1.275 -9.992 1 97.5 219 ARG B N 1
ATOM 3369 C CA . ARG B 1 219 ? 16.016 0.73 -10.289 1 97.5 219 ARG B CA 1
ATOM 3370 C C . ARG B 1 219 ? 17.031 1.846 -10.539 1 97.5 219 ARG B C 1
ATOM 3372 O O . ARG B 1 219 ? 18.219 1.589 -10.672 1 97.5 219 ARG B O 1
ATOM 3379 N N . GLY B 1 220 ? 16.516 3.049 -10.68 1 97 220 GLY B N 1
ATOM 3380 C CA . GLY B 1 220 ? 17.406 4.172 -10.906 1 97 220 GLY B CA 1
ATOM 3381 C C . GLY B 1 220 ? 18.438 4.352 -9.812 1 97 220 GLY B C 1
ATOM 3382 O O . GLY B 1 220 ? 18.188 3.998 -8.656 1 97 220 GLY B O 1
ATOM 3383 N N . ALA B 1 221 ? 19.531 4.961 -10.086 1 95.44 221 ALA B N 1
ATOM 3384 C CA . ALA B 1 221 ? 20.688 5.062 -9.203 1 95.44 221 ALA B CA 1
ATOM 3385 C C . ALA B 1 221 ? 20.328 5.793 -7.91 1 95.44 221 ALA B C 1
ATOM 3387 O O . ALA B 1 221 ? 20.688 5.352 -6.82 1 95.44 221 ALA B O 1
ATOM 3388 N N . GLU B 1 222 ? 19.672 6.867 -8.055 1 92 222 GLU B N 1
ATOM 3389 C CA . GLU B 1 222 ? 19.344 7.668 -6.887 1 92 222 GLU B CA 1
ATOM 3390 C C . GLU B 1 222 ? 18.438 6.895 -5.922 1 92 222 GLU B C 1
ATOM 3392 O O . GLU B 1 222 ? 18.672 6.898 -4.711 1 92 222 GLU B O 1
ATOM 3397 N N . PHE B 1 223 ? 17.469 6.258 -6.426 1 95.12 223 PHE B N 1
ATOM 3398 C CA . PHE B 1 223 ? 16.562 5.527 -5.551 1 95.12 223 PHE B CA 1
ATOM 3399 C C . PHE B 1 223 ? 17.219 4.27 -5.008 1 95.12 223 PHE B C 1
ATOM 3401 O O . PHE B 1 223 ? 16.984 3.873 -3.867 1 95.12 223 PHE B O 1
ATOM 3408 N N . GLN B 1 224 ? 18.062 3.662 -5.77 1 95.56 224 GLN B N 1
ATOM 3409 C CA . GLN B 1 224 ? 18.812 2.527 -5.25 1 95.56 224 GLN B CA 1
ATOM 3410 C C . GLN B 1 224 ? 19.719 2.945 -4.086 1 95.56 224 GLN B C 1
ATOM 3412 O O . GLN B 1 224 ? 19.891 2.189 -3.129 1 95.56 224 GLN B O 1
ATOM 3417 N N . GLU B 1 225 ? 20.344 4.102 -4.219 1 94.38 225 GLU B N 1
ATOM 3418 C CA . GLU B 1 225 ? 21.094 4.625 -3.09 1 94.38 225 GLU B CA 1
ATOM 3419 C C . GLU B 1 225 ? 20.219 4.789 -1.856 1 94.38 225 GLU B C 1
ATOM 3421 O O . GLU B 1 225 ? 20.609 4.426 -0.748 1 94.38 225 GLU B O 1
ATOM 3426 N N . PHE B 1 226 ? 19.078 5.328 -2.045 1 94.38 226 PHE B N 1
ATOM 3427 C CA . PHE B 1 226 ? 18.094 5.457 -0.963 1 94.38 226 PHE B CA 1
ATOM 3428 C C . PHE B 1 226 ? 17.766 4.094 -0.368 1 94.38 226 PHE B C 1
ATOM 3430 O O . PHE B 1 226 ? 17.906 3.889 0.84 1 94.38 226 PHE B O 1
ATOM 3437 N N . LEU B 1 227 ? 17.375 3.104 -1.199 1 94.94 227 LEU B N 1
ATOM 3438 C CA . LEU B 1 227 ? 16.969 1.778 -0.736 1 94.94 227 LEU B CA 1
ATOM 3439 C C . LEU B 1 227 ? 18.109 1.096 0.007 1 94.94 227 LEU B C 1
ATOM 3441 O O . LEU B 1 227 ? 17.891 0.432 1.021 1 94.94 227 LEU B O 1
ATOM 3445 N N . ASN B 1 228 ? 19.312 1.337 -0.434 1 94.12 228 ASN B N 1
ATOM 3446 C CA . ASN B 1 228 ? 20.469 0.675 0.139 1 94.12 228 ASN B CA 1
ATOM 3447 C C . ASN B 1 228 ? 20.812 1.228 1.521 1 94.12 228 ASN B C 1
ATOM 3449 O O . ASN B 1 228 ? 21.578 0.623 2.266 1 94.12 228 ASN B O 1
ATOM 3453 N N . ASN B 1 229 ? 20.188 2.367 1.911 1 94 229 ASN B N 1
ATOM 3454 C CA . ASN B 1 229 ? 20.484 2.982 3.203 1 94 229 ASN B CA 1
ATOM 3455 C C . ASN B 1 229 ? 19.328 2.777 4.188 1 94 229 ASN B C 1
ATOM 3457 O O . ASN B 1 229 ? 19.422 3.207 5.34 1 94 229 ASN B O 1
ATOM 3461 N N . LEU B 1 230 ? 18.281 2.129 3.736 1 94.12 230 LEU B N 1
ATOM 3462 C CA . LEU B 1 230 ? 17.219 1.759 4.66 1 94.12 230 LEU B CA 1
ATOM 3463 C C . LEU B 1 230 ? 17.656 0.616 5.57 1 94.12 230 LEU B C 1
ATOM 3465 O O . LEU B 1 230 ? 18.422 -0.255 5.152 1 94.12 230 LEU B O 1
ATOM 3469 N N . PRO B 1 231 ? 17.172 0.65 6.789 1 91.88 231 PRO B N 1
ATOM 3470 C CA . PRO B 1 231 ? 17.469 -0.508 7.633 1 91.88 231 PRO B CA 1
ATOM 3471 C C . PRO B 1 231 ? 16.75 -1.777 7.168 1 91.88 231 PRO B C 1
ATOM 3473 O O . PRO B 1 231 ? 15.648 -1.706 6.617 1 91.88 231 PRO B O 1
ATOM 3476 N N . ASN B 1 232 ? 17.359 -2.971 7.422 1 84.88 232 ASN B N 1
ATOM 3477 C CA . ASN B 1 232 ? 16.766 -4.234 7.008 1 84.88 232 ASN B CA 1
ATOM 3478 C C . ASN B 1 232 ? 15.922 -4.844 8.125 1 84.88 232 ASN B C 1
ATOM 3480 O O . ASN B 1 232 ? 15.273 -5.875 7.934 1 84.88 232 ASN B O 1
ATOM 3484 N N . GLN B 1 233 ? 16.141 -4.262 9.328 1 81.12 233 GLN B N 1
ATOM 3485 C CA . GLN B 1 233 ? 15.352 -4.719 10.461 1 81.12 233 GLN B CA 1
ATOM 3486 C C . GLN B 1 233 ? 15.242 -3.633 11.531 1 81.12 233 GLN B C 1
ATOM 3488 O O . GLN B 1 233 ? 16.094 -2.75 11.617 1 81.12 233 GLN B O 1
#

Nearest PDB structures (foldseek):
  2imh-assembly3_A  TM=9.357E-01  e=1.306E-20  Ruegeria pomeroyi
  2imh-assembly3_B  TM=9.307E-01  e=3.848E-20  Ruegeria pomeroyi
  7am2-assembly1_Al  TM=4.587E-01  e=1.012E+00  Leishmania tarentolae
  7ojf-assembly1_D  TM=3.716E-01  e=2.644E+00  Escherichia coli BW25113
  2imh-assembly3_A  TM=9.406E-01  e=1.247E-20  Ruegeria pomeroyi

Radius of gyration: 21.36 Å; Cα contacts (8 Å, |Δi|>4): 1191; chains: 2; bounding box: 43×62×49 Å

InterPro domains:
  IPR010430 Protein of unknown function DUF1028 [PF06267] (2-207)
  IPR029055 Nucleophile aminohydrolases, N-terminal [G3DSA:3.60.20.10] (1-233)
  IPR029055 Nucleophile aminohydrolases, N-terminal [SSF56235] (1-231)

Organism: NCBI:txid190893

Solvent-accessible surface area (backbone atoms only — not comparable to full-atom values): 22677 Å² total; per-residue (Å²): 72,41,42,38,38,43,38,29,40,53,89,66,22,32,7,30,29,38,33,38,18,44,50,66,28,40,51,63,50,26,62,44,48,35,51,63,38,16,36,33,36,32,34,54,68,39,39,47,66,60,51,54,61,54,42,50,51,35,37,71,72,65,40,48,20,58,55,32,45,52,53,53,47,75,74,30,97,61,41,41,27,23,26,32,42,30,31,20,46,77,14,44,68,29,70,46,77,21,79,66,34,49,69,43,62,53,70,50,76,39,59,25,33,36,33,40,34,31,41,32,80,42,72,59,20,56,52,33,27,50,49,46,38,39,64,70,34,28,71,44,44,70,48,18,78,72,62,31,75,68,45,65,41,88,68,34,76,80,44,37,70,60,43,53,52,52,10,49,49,45,14,39,50,62,44,54,71,52,99,50,51,23,11,27,23,38,37,38,22,40,63,82,44,59,68,48,46,47,52,39,25,61,38,97,60,62,42,63,58,54,49,49,52,45,48,52,50,51,67,30,67,70,45,40,55,51,45,71,62,34,67,64,121,73,39,42,39,37,43,39,30,41,53,90,66,22,31,7,29,29,37,33,39,18,45,50,67,29,40,51,63,50,26,61,45,49,36,52,63,37,17,35,32,37,31,33,52,68,39,40,48,64,59,50,55,60,53,44,51,52,33,37,72,72,64,40,48,21,57,56,30,46,52,52,53,47,74,76,30,98,61,41,42,27,23,26,33,43,29,31,20,45,78,14,45,68,29,70,45,77,21,78,65,35,49,70,44,62,52,70,52,78,41,58,26,34,36,33,40,35,31,41,33,79,42,71,58,20,54,51,33,27,52,49,47,37,39,64,69,35,28,71,44,46,71,48,19,77,72,62,31,77,68,44,66,41,88,68,36,78,80,44,38,70,59,43,53,51,53,10,51,48,45,14,40,49,61,44,51,71,57,97,49,53,22,10,28,22,38,36,38,22,39,61,83,42,58,68,47,46,48,54,36,26,61,37,96,62,63,43,63,58,53,50,50,53,46,49,51,50,53,68,28,68,71,46,40,55,50,46,70,64,34,64,62,118